Protein AF-0000000087537503 (afdb_homodimer)

Solvent-accessible surface area (backbone atoms only — not comparable to full-atom values): 36512 Å² total; per-residue (Å²): 120,48,78,21,38,28,80,76,17,39,33,78,48,56,66,60,20,56,51,32,26,54,52,29,45,64,48,32,38,49,38,73,74,33,89,33,70,37,13,46,49,28,36,47,46,53,51,52,32,28,41,51,48,18,61,64,32,45,47,95,43,38,51,32,42,26,62,32,51,21,30,27,55,23,36,33,31,56,49,68,21,62,60,49,66,68,32,24,36,39,36,44,34,64,36,42,26,26,55,49,24,41,48,47,55,40,35,77,58,47,24,44,79,45,71,35,58,55,52,95,39,67,45,69,48,62,69,58,49,61,70,66,62,51,94,51,44,48,35,40,40,43,52,39,27,32,87,64,34,10,36,51,43,71,51,47,62,52,15,51,54,30,52,75,70,73,26,46,23,36,37,41,25,48,64,28,42,56,38,51,94,47,40,32,63,85,24,42,44,40,29,43,22,26,32,20,24,27,45,34,40,15,42,45,33,22,24,17,30,39,45,37,89,93,66,77,60,49,49,82,50,39,25,30,64,71,55,68,46,75,50,68,58,60,59,78,52,66,28,54,27,58,34,46,34,78,68,28,56,32,32,45,34,8,35,36,33,20,52,51,48,42,64,71,68,30,33,66,53,43,36,50,47,12,36,52,51,35,50,51,37,48,69,59,41,66,78,41,73,56,43,46,74,50,38,54,80,86,49,86,73,43,44,31,35,50,18,33,43,44,67,87,54,44,13,57,59,50,39,47,46,35,31,76,76,67,36,31,35,43,37,43,38,57,82,29,22,40,52,38,29,54,74,70,69,25,67,87,45,27,31,30,31,39,15,50,46,67,82,61,49,71,68,55,40,50,52,50,34,51,51,50,53,53,59,50,63,58,128,121,46,78,20,38,28,80,75,17,40,35,77,48,56,66,62,20,55,51,31,27,54,51,30,47,64,48,32,39,48,38,74,74,35,88,35,69,38,12,46,48,29,36,46,45,53,51,51,32,28,39,51,50,18,60,63,32,45,46,95,43,37,50,34,42,26,62,32,50,22,30,27,55,24,37,33,30,56,50,68,21,64,59,48,66,68,30,24,38,38,36,45,34,62,36,41,26,27,54,48,24,42,49,48,55,40,35,77,57,46,23,45,76,46,71,34,58,53,52,96,38,66,46,70,46,63,69,58,49,62,69,65,62,52,94,51,43,47,35,40,40,45,52,37,26,32,86,63,33,10,35,51,44,70,51,45,62,52,16,49,54,30,50,74,71,72,27,45,25,34,37,40,26,48,64,28,42,57,37,51,94,48,39,34,64,86,24,41,43,39,29,43,21,25,32,19,23,25,46,34,41,14,41,45,35,23,25,19,29,39,44,37,89,92,67,79,59,49,50,80,49,39,23,29,64,72,55,67,46,75,48,68,60,59,60,81,51,65,29,55,25,58,34,46,34,77,69,29,56,32,31,44,34,9,34,36,34,19,51,51,49,41,64,72,66,30,34,66,53,44,35,49,47,11,36,52,52,36,49,52,37,48,68,59,41,65,79,41,72,55,42,46,75,50,40,54,80,87,50,86,73,42,44,32,35,49,17,33,42,43,67,85,51,44,12,57,59,51,39,48,47,34,31,75,75,67,35,31,35,41,37,43,38,57,81,28,22,39,52,38,29,53,76,70,68,25,68,88,44,26,31,29,32,39,14,48,45,67,82,60,50,70,67,57,39,51,52,51,34,50,51,50,53,52,60,52,64,55,129

Nearest PDB structures (foldseek):
  6ndn-assembly1_A  TM=9.323E-01  e=4.470E-39  Escherichia coli UMEA 3718-1
  6mrh-assembly1_A-2  TM=9.251E-01  e=9.528E-39  Escherichia coli K-12
  8kg1-assembly1_B  TM=9.380E-01  e=5.290E-37  Mycolicibacterium smegmatis MC2 155
  7tlr-assembly1_B  TM=9.014E-01  e=5.573E-35  Lancefieldella parvula
  3f0h-assembly1_A-2  TM=8.157E-01  e=2.488E-19  unclassified

Radius of gyration: 26.31 Å; Cα contacts (8 Å, |Δi|>4): 1796; chains: 2; bounding box: 56×73×72 Å

Organism: NCBI:txid88431

Structure (mmCIF, N/CA/C/O backbone):
data_AF-0000000087537503-model_v1
#
loop_
_entity.id
_entity.type
_entity.pdbx_description
1 polymer 'cysteine desulfurase'
#
loop_
_atom_site.group_PDB
_atom_site.id
_atom_site.type_symbol
_atom_site.label_atom_id
_atom_site.label_alt_id
_atom_site.label_comp_id
_atom_site.label_asym_id
_atom_site.label_entity_id
_atom_site.label_s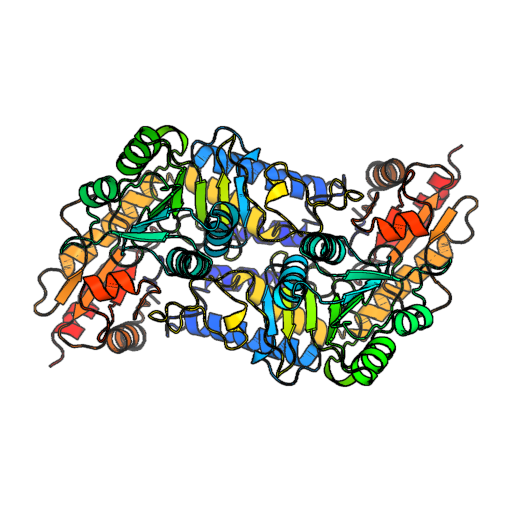eq_id
_atom_site.pdbx_PDB_ins_code
_atom_site.Cartn_x
_atom_site.Cartn_y
_atom_site.Cartn_z
_atom_site.occupancy
_atom_site.B_iso_or_equiv
_atom_site.auth_seq_id
_atom_site.auth_comp_id
_atom_site.auth_asym_id
_atom_site.auth_atom_id
_atom_site.pdbx_PDB_model_num
ATOM 1 N N . MET A 1 1 ? -23.656 -17.859 -6.34 1 90.06 1 MET A N 1
ATOM 2 C CA . MET A 1 1 ? -22.5 -17.906 -7.223 1 90.06 1 MET A CA 1
ATOM 3 C C . MET A 1 1 ? -21.406 -18.812 -6.648 1 90.06 1 MET A C 1
ATOM 5 O O . MET A 1 1 ? -21.141 -18.781 -5.445 1 90.06 1 MET A O 1
ATOM 9 N N . ILE A 1 2 ? -21 -19.781 -7.441 1 95.25 2 ILE A N 1
ATOM 10 C CA . ILE A 1 2 ? -19.875 -20.641 -7.086 1 95.25 2 ILE A CA 1
ATOM 11 C C . ILE A 1 2 ? -18.562 -19.938 -7.414 1 95.25 2 ILE A C 1
ATOM 13 O O . ILE A 1 2 ? -18.281 -19.625 -8.578 1 95.25 2 ILE A O 1
ATOM 17 N N . TYR A 1 3 ? -17.75 -19.641 -6.371 1 94.56 3 TYR A N 1
ATOM 18 C CA . TYR A 1 3 ? -16.531 -18.859 -6.551 1 94.56 3 TYR A CA 1
ATOM 19 C C . TYR A 1 3 ? -15.312 -19.781 -6.637 1 94.56 3 TYR A C 1
ATOM 21 O O . TYR A 1 3 ? -14.93 -20.406 -5.648 1 94.56 3 TYR A O 1
ATOM 29 N N . MET A 1 4 ? -14.672 -19.828 -7.812 1 96.88 4 MET A N 1
ATOM 30 C CA . MET A 1 4 ? -13.5 -20.656 -8.047 1 96.88 4 MET A CA 1
ATOM 31 C C . MET A 1 4 ? -12.359 -19.844 -8.641 1 96.88 4 MET A C 1
ATOM 33 O O . MET A 1 4 ? -11.75 -20.25 -9.633 1 96.88 4 MET A O 1
ATOM 37 N N . ASP A 1 5 ? -12.148 -18.688 -8.094 1 95.44 5 ASP A N 1
ATOM 38 C CA . ASP A 1 5 ? -11.055 -17.781 -8.445 1 95.44 5 ASP A CA 1
ATOM 39 C C . ASP A 1 5 ? -10.242 -17.391 -7.215 1 95.44 5 ASP A C 1
ATOM 41 O O . ASP A 1 5 ? -9.852 -16.234 -7.066 1 95.44 5 ASP A O 1
ATOM 45 N N . ASN A 1 6 ? -9.977 -18.312 -6.34 1 94.75 6 ASN A N 1
ATOM 46 C CA . ASN A 1 6 ? -9.352 -18.062 -5.047 1 94.75 6 ASN A CA 1
ATOM 47 C C . ASN A 1 6 ? -7.852 -17.828 -5.184 1 94.75 6 ASN A C 1
ATOM 49 O O . ASN A 1 6 ? -7.219 -17.281 -4.27 1 94.75 6 ASN A O 1
ATOM 53 N N . ALA A 1 7 ? -7.25 -18.219 -6.336 1 94.19 7 ALA A N 1
ATOM 54 C CA . ALA A 1 7 ? -5.832 -17.969 -6.574 1 94.19 7 ALA A CA 1
ATOM 55 C C . ALA A 1 7 ? -5.578 -16.484 -6.844 1 94.19 7 ALA A C 1
ATOM 57 O O . ALA A 1 7 ? -4.438 -16.016 -6.754 1 94.19 7 ALA A O 1
ATOM 58 N N . ALA A 1 8 ? -6.562 -15.766 -7.301 1 91.62 8 ALA A N 1
ATOM 59 C CA . ALA A 1 8 ? -6.461 -14.32 -7.438 1 91.62 8 ALA A CA 1
ATOM 60 C C . ALA A 1 8 ? -6.68 -13.625 -6.094 1 91.62 8 ALA A C 1
ATOM 62 O O . ALA A 1 8 ? -5.887 -12.766 -5.695 1 91.62 8 ALA A O 1
ATOM 63 N N . THR A 1 9 ? -7.703 -13.922 -5.465 1 91.44 9 THR A N 1
ATOM 64 C CA . THR A 1 9 ? -8.039 -13.477 -4.117 1 91.44 9 THR A CA 1
ATOM 65 C C . THR A 1 9 ? -9.102 -14.383 -3.502 1 91.44 9 THR A C 1
ATOM 67 O O . THR A 1 9 ? -10.047 -14.797 -4.184 1 91.44 9 THR A O 1
ATOM 70 N N . THR A 1 10 ? -8.922 -14.695 -2.256 1 92.38 10 THR A N 1
ATOM 71 C CA . THR A 1 10 ? -9.977 -15.422 -1.569 1 92.38 10 THR A CA 1
ATOM 72 C C . THR A 1 10 ? -11.18 -14.523 -1.304 1 92.38 10 THR A C 1
ATOM 74 O O . THR A 1 10 ? -11.023 -13.414 -0.781 1 92.38 10 THR A O 1
ATOM 77 N N . MET A 1 11 ? -12.305 -14.961 -1.594 1 88.38 11 MET A N 1
ATOM 78 C CA . MET A 1 11 ? -13.508 -14.156 -1.421 1 88.38 11 MET A CA 1
ATOM 79 C C . MET A 1 11 ? -14.031 -14.258 0.007 1 88.38 11 MET A C 1
ATOM 81 O O . MET A 1 11 ? -14.352 -13.25 0.632 1 88.38 11 MET A O 1
ATOM 85 N N . HIS A 1 12 ? -14.172 -15.5 0.51 1 90 12 HIS A N 1
ATOM 86 C CA . HIS A 1 12 ? -14.68 -15.727 1.857 1 90 12 HIS A CA 1
ATOM 87 C C . HIS A 1 12 ? -13.586 -15.547 2.902 1 90 12 HIS A C 1
ATOM 89 O O . HIS A 1 12 ? -12.562 -16.234 2.867 1 90 12 HIS A O 1
ATOM 95 N N . LYS A 1 13 ? -13.812 -14.609 3.807 1 94.75 13 LYS A N 1
ATOM 96 C CA . LYS A 1 13 ? -12.922 -14.406 4.949 1 94.75 13 LYS A CA 1
ATOM 97 C C . LYS A 1 13 ? -13.531 -14.984 6.223 1 94.75 13 LYS A C 1
ATOM 99 O O . LYS A 1 13 ? -14.742 -14.883 6.441 1 94.75 13 LYS A O 1
ATOM 104 N N 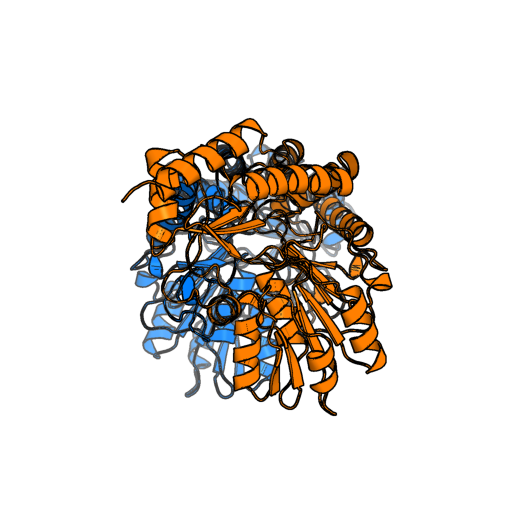. PRO A 1 14 ? -12.656 -15.594 7.039 1 96.81 14 PRO A N 1
ATOM 105 C CA . PRO A 1 14 ? -13.188 -15.992 8.344 1 96.81 14 PRO A CA 1
ATOM 106 C C . PRO A 1 14 ? -13.859 -14.844 9.086 1 96.81 14 PRO A C 1
ATOM 108 O O . PRO A 1 14 ? -13.391 -13.703 9.023 1 96.81 14 PRO A O 1
ATOM 111 N N . GLN A 1 15 ? -14.953 -15.164 9.828 1 97.06 15 GLN A N 1
ATOM 112 C CA . GLN A 1 15 ? -15.688 -14.141 10.562 1 97.06 15 GLN A CA 1
ATOM 113 C C . GLN A 1 15 ? -14.766 -13.391 11.516 1 97.06 15 GLN A C 1
ATOM 115 O O . GLN A 1 15 ? -14.938 -12.188 11.727 1 97.06 15 GLN A O 1
ATOM 120 N N . GLU A 1 16 ? -13.836 -14.102 12.141 1 97.69 16 GLU A N 1
ATOM 121 C CA . GLU A 1 16 ? -12.898 -13.484 13.07 1 97.69 16 GLU A CA 1
ATOM 122 C C . GLU A 1 16 ? -12.094 -12.375 12.391 1 97.69 16 GLU A C 1
ATOM 124 O O . GLU A 1 16 ? -11.727 -11.383 13.031 1 97.69 16 GLU A O 1
ATOM 129 N N . VAL A 1 17 ? -11.797 -12.57 11.102 1 98 17 VAL A N 1
ATOM 130 C CA . VAL A 1 17 ? -11.062 -11.57 10.336 1 98 17 VAL A CA 1
ATOM 131 C C . VAL A 1 17 ? -11.914 -10.305 10.18 1 98 17 VAL A C 1
ATOM 133 O O . VAL A 1 17 ? -11.438 -9.195 10.422 1 98 17 VAL A O 1
ATOM 136 N N . ILE A 1 18 ? -13.164 -10.5 9.797 1 97.56 18 ILE A N 1
ATOM 137 C CA . ILE A 1 18 ? -14.102 -9.391 9.625 1 97.56 18 ILE A CA 1
ATOM 138 C C . ILE A 1 18 ? -14.266 -8.648 10.953 1 97.56 18 ILE A C 1
ATOM 140 O O . ILE A 1 18 ? -14.172 -7.418 10.992 1 97.56 18 ILE A O 1
ATOM 144 N N . ASP A 1 19 ? -14.445 -9.375 12.039 1 97.69 19 ASP A N 1
ATOM 145 C CA . ASP A 1 19 ? -14.633 -8.789 13.367 1 97.69 19 ASP A CA 1
ATOM 146 C C . ASP A 1 19 ? -13.406 -7.98 13.781 1 97.69 19 ASP A C 1
ATOM 148 O O . ASP A 1 19 ? -13.539 -6.906 14.375 1 97.69 19 ASP A O 1
ATOM 152 N N . ALA A 1 20 ? -12.242 -8.492 13.516 1 97.31 20 ALA A N 1
ATOM 153 C CA . ALA A 1 20 ? -11.008 -7.82 13.891 1 97.31 20 ALA A CA 1
ATOM 154 C C . ALA A 1 20 ? -10.859 -6.492 13.156 1 97.31 20 ALA A C 1
ATOM 156 O O . ALA A 1 20 ? -10.43 -5.496 13.734 1 97.31 20 ALA A O 1
ATOM 157 N N . VAL A 1 21 ? -11.188 -6.488 11.867 1 97.25 21 VAL A N 1
ATOM 158 C CA . VAL A 1 21 ? -11.094 -5.266 11.078 1 97.25 21 VAL A CA 1
ATOM 159 C C . VAL A 1 21 ? -12.102 -4.238 11.594 1 97.25 21 VAL A C 1
ATOM 161 O O . VAL A 1 21 ? -11.766 -3.062 11.766 1 97.25 21 VAL A O 1
ATOM 164 N N . VAL A 1 22 ? -13.336 -4.691 11.852 1 96.12 22 VAL A N 1
ATOM 165 C CA . VAL A 1 22 ? -14.383 -3.816 12.359 1 96.12 22 VAL A CA 1
ATOM 166 C C . VAL A 1 22 ? -13.953 -3.217 13.695 1 96.12 22 VAL A C 1
ATOM 168 O O . VAL A 1 22 ? -14.078 -2.01 13.914 1 96.12 22 VAL A O 1
ATOM 171 N N . ASN A 1 23 ? -13.445 -4.059 14.578 1 94.69 23 ASN A N 1
ATOM 172 C CA . ASN A 1 23 ? -12.992 -3.59 15.883 1 94.69 23 ASN A CA 1
ATOM 173 C C . ASN A 1 23 ? -11.859 -2.572 15.75 1 94.69 23 ASN A C 1
ATOM 175 O O . ASN A 1 23 ? -11.828 -1.581 16.484 1 94.69 23 ASN A O 1
ATOM 179 N N . ALA A 1 24 ? -10.945 -2.85 14.867 1 94.25 24 ALA A N 1
ATOM 180 C CA . ALA A 1 24 ? -9.82 -1.946 14.648 1 94.25 24 ALA A CA 1
ATOM 181 C C . ALA A 1 24 ? -10.297 -0.59 14.141 1 94.25 24 ALA A C 1
ATOM 183 O O . ALA A 1 24 ? -9.781 0.452 14.555 1 94.25 24 ALA A O 1
ATOM 184 N N . MET A 1 25 ? -11.25 -0.548 13.234 1 94 25 MET A N 1
ATOM 185 C CA . MET A 1 25 ? -11.742 0.692 12.641 1 94 25 MET A CA 1
ATOM 186 C C . MET A 1 25 ? -12.516 1.516 13.664 1 94 25 MET A C 1
ATOM 188 O O . MET A 1 25 ? -12.727 2.715 13.469 1 94 25 MET A O 1
ATOM 192 N N . ASN A 1 26 ? -12.859 0.866 14.734 1 89.31 26 ASN A N 1
ATOM 193 C CA . ASN A 1 26 ? -13.609 1.564 15.773 1 89.31 26 ASN A CA 1
ATOM 194 C C . ASN A 1 26 ? -12.695 2 16.922 1 89.31 26 ASN A C 1
ATOM 196 O O . ASN A 1 26 ? -13.117 2.75 17.797 1 89.31 26 ASN A O 1
ATOM 200 N N . SER A 1 27 ? -11.438 1.56 16.875 1 83.31 27 SER A N 1
ATOM 201 C CA . SER A 1 27 ? -10.656 1.791 18.078 1 83.31 27 SER A CA 1
ATOM 202 C C . SER A 1 27 ? -9.242 2.244 17.75 1 83.31 27 SER A C 1
ATOM 204 O O . SER A 1 27 ? -8.562 2.852 18.578 1 83.31 27 SER A O 1
ATOM 206 N N . MET A 1 28 ? -8.734 1.816 16.703 1 75.31 28 MET A N 1
ATOM 207 C CA . MET A 1 28 ? -7.309 1.968 16.438 1 75.31 28 MET A CA 1
ATOM 208 C C . MET A 1 28 ? -7.004 3.355 15.883 1 75.31 28 MET A C 1
ATOM 210 O O . MET A 1 28 ? -7.652 3.809 14.938 1 75.31 28 MET A O 1
ATOM 214 N N . GLY A 1 29 ? -6.172 4.051 16.594 1 66.31 29 GLY A N 1
ATOM 215 C CA . GLY A 1 29 ? -5.512 5.227 16.062 1 66.31 29 GLY A CA 1
ATOM 216 C C . GLY A 1 29 ? -4.188 4.914 15.383 1 66.31 29 GLY A C 1
ATOM 217 O O . GLY A 1 29 ? -4.02 3.834 14.812 1 66.31 29 GLY A O 1
ATOM 218 N N . ASN A 1 30 ? -3.264 5.848 15.219 1 56.53 30 ASN A N 1
ATOM 219 C CA . ASN A 1 30 ? -1.983 5.617 14.555 1 56.53 30 ASN A CA 1
ATOM 220 C C . ASN A 1 30 ? -1.078 4.715 15.391 1 56.53 30 ASN A C 1
ATOM 222 O O . ASN A 1 30 ? -0.918 4.926 16.594 1 56.53 30 ASN A O 1
ATOM 226 N N . ALA A 1 31 ? -0.85 3.395 14.875 1 52.34 31 ALA A N 1
ATOM 227 C CA . ALA A 1 31 ? -0.041 2.373 15.531 1 52.34 31 ALA A CA 1
ATOM 228 C C . ALA A 1 31 ? 1.246 2.971 16.094 1 52.34 31 ALA A C 1
ATOM 230 O O . ALA A 1 31 ? 1.908 2.357 16.938 1 52.34 31 ALA A O 1
ATOM 231 N N . GLY A 1 32 ? 2.074 3.754 15.398 1 43.12 32 GLY A N 1
ATOM 232 C CA . GLY A 1 32 ? 3.385 4.156 15.875 1 43.12 32 GLY A CA 1
ATOM 233 C C . GLY A 1 32 ? 3.328 4.938 17.172 1 43.12 32 GLY A C 1
ATOM 234 O O . GLY A 1 32 ? 3.91 4.527 18.188 1 43.12 32 GLY A O 1
ATOM 235 N N . ARG A 1 33 ? 3.328 6.25 17.188 1 43.88 33 ARG A N 1
ATOM 236 C CA . ARG A 1 33 ? 4.043 7.266 17.953 1 43.88 33 ARG A CA 1
ATOM 237 C C . ARG A 1 33 ? 3.457 7.402 19.344 1 43.88 33 ARG A C 1
ATOM 239 O O . ARG A 1 33 ? 4.07 8.016 20.234 1 43.88 33 ARG A O 1
ATOM 246 N N . GLY A 1 34 ? 1.971 7.262 19.672 1 46.66 34 GLY A N 1
ATOM 247 C CA . GLY A 1 34 ? 1.582 7.785 20.969 1 46.66 34 GLY A CA 1
ATOM 248 C C . GLY A 1 34 ? 1.224 6.699 21.969 1 46.66 34 GLY A C 1
ATOM 249 O O . GLY A 1 34 ? 1.01 5.547 21.594 1 46.66 34 GLY A O 1
ATOM 250 N N . ALA A 1 35 ? 1.66 6.809 23.188 1 44.91 35 ALA A N 1
ATOM 251 C CA . ALA A 1 35 ? 1.461 6.012 24.391 1 44.91 35 ALA A CA 1
ATOM 252 C C . ALA A 1 35 ? -0.024 5.777 24.656 1 44.91 35 ALA A C 1
ATOM 254 O O . ALA A 1 35 ? -0.394 5.168 25.672 1 44.91 35 ALA A O 1
ATOM 255 N N . SER A 1 36 ? -0.868 6.148 23.766 1 51.69 36 SER A N 1
ATOM 256 C CA . SER A 1 36 ? -2.27 5.965 24.125 1 51.69 36 SER A CA 1
ATOM 257 C C . SER A 1 36 ? -2.678 4.496 24.016 1 51.69 36 SER A C 1
ATOM 259 O O . SER A 1 36 ? -1.985 3.699 23.391 1 51.69 36 SER A O 1
ATOM 261 N N . GLU A 1 37 ? -3.705 4.066 24.875 1 55.72 37 GLU A N 1
ATOM 262 C CA . GLU A 1 37 ? -4.23 2.707 24.891 1 55.72 37 GLU A CA 1
ATOM 263 C C . GLU A 1 37 ? -4.535 2.211 23.484 1 55.72 37 GLU A C 1
ATOM 265 O O . GLU A 1 37 ? -4.215 1.073 23.141 1 55.72 37 GLU A O 1
ATOM 270 N N . ALA A 1 38 ? -5.098 3.174 22.828 1 59.44 38 ALA A N 1
ATOM 271 C CA . ALA A 1 38 ? -5.43 2.822 21.453 1 59.44 38 ALA A CA 1
ATOM 272 C C . ALA A 1 38 ? -4.168 2.615 20.609 1 59.44 38 ALA A C 1
ATOM 274 O O . ALA A 1 38 ? -4.078 1.661 19.844 1 59.44 38 ALA A O 1
ATOM 275 N N . ALA A 1 39 ? -3.316 3.543 20.828 1 59.94 39 ALA A N 1
ATOM 276 C CA . ALA A 1 39 ? -2.035 3.396 20.141 1 59.94 39 ALA A CA 1
ATOM 277 C C . ALA A 1 39 ? -1.286 2.162 20.641 1 59.94 39 ALA A C 1
ATOM 279 O O . ALA A 1 39 ? -0.675 1.441 19.844 1 59.94 39 ALA A O 1
ATOM 280 N N . LEU A 1 40 ? -1.479 1.938 21.938 1 61.56 40 LEU A N 1
ATOM 281 C CA . LEU A 1 40 ? -0.841 0.766 22.516 1 61.56 40 LEU A CA 1
ATOM 282 C C . LEU A 1 40 ? -1.449 -0.52 21.969 1 61.56 40 LEU A C 1
ATOM 284 O O . LEU A 1 40 ? -0.729 -1.479 21.688 1 61.56 40 LEU A O 1
ATOM 288 N N . SER A 1 41 ? -2.707 -0.378 21.672 1 78.5 41 SER A N 1
ATOM 289 C CA . SER A 1 41 ? -3.387 -1.545 21.109 1 78.5 41 SER A CA 1
ATOM 290 C C . SER A 1 41 ? -2.998 -1.769 19.656 1 78.5 41 SER A C 1
ATOM 292 O O . SER A 1 41 ? -2.783 -2.906 19.234 1 78.5 41 SER A O 1
ATOM 294 N N . ALA A 1 42 ? -2.77 -0.651 18.984 1 81.75 42 ALA A N 1
ATOM 295 C CA . ALA A 1 42 ? -2.367 -0.765 17.594 1 81.75 42 ALA A CA 1
ATOM 296 C C . ALA A 1 42 ? -0.95 -1.319 17.469 1 81.75 42 ALA A C 1
ATOM 298 O O . ALA A 1 42 ? -0.701 -2.242 16.688 1 81.75 42 ALA A O 1
ATOM 299 N N . SER A 1 43 ? -0.087 -0.75 18.266 1 85.62 43 SER A N 1
ATOM 300 C CA . SER A 1 43 ? 1.301 -1.2 18.266 1 85.62 43 SER A CA 1
ATOM 301 C C . SER A 1 43 ? 1.409 -2.666 18.672 1 85.62 43 SER A C 1
ATOM 303 O O . SER A 1 43 ? 2.236 -3.406 18.141 1 85.62 43 SER A O 1
ATOM 305 N N . ARG A 1 44 ? 0.576 -3.01 19.625 1 89.81 44 ARG A N 1
ATOM 306 C CA . ARG A 1 44 ? 0.579 -4.395 20.078 1 89.81 44 ARG A CA 1
ATOM 307 C C . ARG A 1 44 ? 0.105 -5.34 18.984 1 89.81 44 ARG A C 1
ATOM 309 O O . ARG A 1 44 ? 0.7 -6.398 18.766 1 89.81 44 ARG A O 1
ATOM 316 N N . VAL A 1 45 ? -0.948 -4.945 18.297 1 94.06 45 VAL A N 1
ATOM 317 C CA . VAL A 1 45 ? -1.484 -5.777 17.219 1 94.06 45 VAL A CA 1
ATOM 318 C C . VAL A 1 45 ? -0.449 -5.914 16.109 1 94.06 45 VAL A C 1
ATOM 320 O O . VAL A 1 45 ? -0.263 -7 15.555 1 94.06 45 VAL A O 1
ATOM 323 N N . ILE A 1 46 ? 0.236 -4.852 15.805 1 95.75 46 ILE A N 1
ATOM 324 C CA . ILE A 1 46 ? 1.248 -4.84 14.75 1 95.75 46 ILE A CA 1
ATOM 325 C C . ILE A 1 46 ? 2.396 -5.77 15.133 1 95.75 46 ILE A C 1
ATOM 327 O O . ILE A 1 46 ? 2.797 -6.625 14.336 1 95.75 46 ILE A O 1
ATOM 331 N N . TYR A 1 47 ? 2.861 -5.641 16.312 1 95.31 47 TYR A N 1
ATOM 332 C CA . TYR A 1 47 ? 3.961 -6.477 16.781 1 95.31 47 TYR A CA 1
ATOM 333 C C . TYR A 1 47 ? 3.541 -7.941 16.859 1 95.31 47 TYR A C 1
ATOM 335 O O . TYR A 1 47 ? 4.27 -8.828 16.406 1 95.31 47 TYR A O 1
ATOM 343 N N . ASP A 1 48 ? 2.4 -8.188 17.453 1 97.06 48 ASP A N 1
ATOM 344 C CA . ASP A 1 48 ? 1.902 -9.547 17.594 1 97.06 48 ASP A CA 1
ATOM 345 C C . ASP A 1 48 ? 1.728 -10.211 16.219 1 97.06 48 ASP A C 1
ATOM 347 O O . ASP A 1 48 ? 1.94 -11.414 16.078 1 97.06 48 ASP A O 1
ATOM 351 N N . THR A 1 49 ? 1.274 -9.422 15.32 1 98.5 49 THR A N 1
ATOM 352 C CA . THR A 1 49 ? 1.097 -9.961 13.977 1 98.5 49 THR A CA 1
ATOM 353 C C . THR A 1 49 ? 2.438 -10.367 13.375 1 98.5 49 THR A C 1
ATOM 355 O O . THR A 1 49 ? 2.547 -11.43 12.75 1 98.5 49 THR A O 1
ATOM 358 N N . ARG A 1 50 ? 3.5 -9.516 13.57 1 98.44 50 ARG A N 1
ATOM 359 C CA . ARG A 1 50 ? 4.84 -9.867 13.117 1 98.44 50 ARG A CA 1
ATOM 360 C C . ARG A 1 50 ? 5.32 -11.156 13.766 1 98.44 50 ARG A C 1
ATOM 362 O O . ARG A 1 50 ? 5.973 -11.984 13.125 1 98.44 50 ARG A O 1
ATOM 369 N N . ASP A 1 51 ? 5.004 -11.273 14.977 1 98.31 51 ASP A N 1
ATOM 370 C CA . ASP A 1 51 ? 5.41 -12.461 15.727 1 98.31 51 ASP A CA 1
ATOM 371 C C . ASP A 1 51 ? 4.734 -13.719 15.18 1 98.31 51 ASP A C 1
ATOM 373 O O . ASP A 1 51 ? 5.379 -14.758 15.023 1 98.31 51 ASP A O 1
ATOM 377 N N . ARG A 1 52 ? 3.488 -13.625 14.914 1 98.5 52 ARG A N 1
ATOM 378 C CA . ARG A 1 52 ? 2.754 -14.758 14.352 1 98.5 52 ARG A CA 1
ATOM 379 C C . ARG A 1 52 ? 3.295 -15.133 12.977 1 98.5 52 ARG A C 1
ATOM 381 O O . ARG A 1 52 ? 3.381 -16.312 12.641 1 98.5 52 ARG A O 1
ATOM 388 N N . LEU A 1 53 ? 3.623 -14.164 12.188 1 98.88 53 LEU A N 1
ATOM 389 C CA . LEU A 1 53 ? 4.191 -14.414 10.867 1 98.88 53 LEU A CA 1
ATOM 390 C C . LEU A 1 53 ? 5.566 -15.07 10.984 1 98.88 53 LEU A C 1
ATOM 392 O O . LEU A 1 53 ? 5.898 -15.969 10.211 1 98.88 53 LEU A O 1
ATOM 396 N N . ALA A 1 54 ? 6.375 -14.523 11.898 1 98.62 54 ALA A N 1
ATOM 397 C CA . ALA A 1 54 ? 7.688 -15.117 12.133 1 98.62 54 ALA A CA 1
ATOM 398 C C . ALA A 1 54 ? 7.566 -16.594 12.508 1 98.62 54 ALA A C 1
ATOM 400 O O . ALA A 1 54 ? 8.344 -17.422 12.039 1 98.62 54 ALA A O 1
ATOM 401 N N . GLU A 1 55 ? 6.613 -16.828 13.344 1 98.25 55 GLU A N 1
ATOM 402 C CA . GLU A 1 55 ? 6.359 -18.219 13.727 1 98.25 55 GLU A CA 1
ATOM 403 C C . GLU A 1 55 ? 5.906 -19.031 12.523 1 98.25 55 GLU A C 1
ATOM 405 O O . GLU A 1 55 ? 6.406 -20.141 12.297 1 98.25 55 GLU A O 1
ATOM 410 N N . LEU A 1 56 ? 5 -18.578 11.773 1 98.5 56 LEU A N 1
ATOM 411 C CA . LEU A 1 56 ? 4.445 -19.266 10.617 1 98.5 56 LEU A CA 1
ATOM 412 C C . LEU A 1 56 ? 5.547 -19.641 9.625 1 98.5 56 LEU A C 1
ATOM 414 O O . LEU A 1 56 ? 5.516 -20.734 9.039 1 98.5 56 LEU A O 1
ATOM 418 N N . PHE A 1 57 ? 6.562 -18.703 9.438 1 98.69 57 PHE A N 1
ATOM 419 C CA . PHE A 1 57 ? 7.555 -18.875 8.383 1 98.69 57 PHE A CA 1
ATOM 420 C C . PHE A 1 57 ? 8.867 -19.391 8.961 1 98.69 57 PHE A C 1
ATOM 422 O O . PHE A 1 57 ? 9.852 -19.562 8.227 1 98.69 57 PHE A O 1
ATOM 429 N N . GLY A 1 58 ? 8.953 -19.594 10.25 1 98.44 58 GLY A N 1
ATOM 430 C CA . GLY A 1 58 ? 10.172 -20.062 10.883 1 98.44 58 GLY A CA 1
ATOM 431 C C . GLY A 1 58 ? 11.281 -19.031 10.867 1 98.44 58 GLY A C 1
ATOM 432 O O . GLY A 1 58 ? 12.453 -19.359 10.68 1 98.44 58 GLY A O 1
ATOM 433 N N . ALA A 1 59 ? 10.922 -17.75 10.961 1 98.12 59 ALA A N 1
ATOM 434 C CA . ALA A 1 59 ? 11.906 -16.688 10.992 1 98.12 59 ALA A CA 1
ATOM 435 C C . ALA A 1 59 ? 12.594 -16.609 12.352 1 98.12 59 ALA A C 1
ATOM 437 O O . ALA A 1 59 ? 12.031 -17.031 13.367 1 98.12 59 ALA A O 1
ATOM 438 N N . GLU A 1 60 ? 13.75 -16.078 12.445 1 95.94 60 GLU A N 1
ATOM 439 C CA . GLU A 1 60 ? 14.531 -15.992 13.672 1 95.94 60 GLU A CA 1
ATOM 440 C C . GLU A 1 60 ? 13.953 -14.953 14.625 1 95.94 60 GLU A C 1
ATOM 442 O O . GLU A 1 60 ? 14.102 -15.07 15.844 1 95.94 60 GLU A O 1
ATOM 447 N N . ASP A 1 61 ? 13.336 -13.945 13.969 1 94.62 61 ASP A N 1
ATOM 448 C CA . ASP A 1 61 ? 12.898 -12.789 14.75 1 94.62 61 ASP A CA 1
ATOM 449 C C . ASP A 1 61 ? 11.742 -12.078 14.055 1 94.62 61 ASP A C 1
ATOM 451 O O . ASP A 1 61 ? 11.695 -12 12.828 1 94.62 61 ASP A O 1
ATOM 455 N N . ALA A 1 62 ? 10.805 -11.531 14.953 1 97.25 62 ALA A N 1
ATOM 456 C CA . ALA A 1 62 ? 9.695 -10.766 14.406 1 97.25 62 ALA A CA 1
ATOM 457 C C . ALA A 1 62 ? 10.188 -9.531 13.656 1 97.25 62 ALA A C 1
ATOM 459 O O . ALA A 1 62 ? 9.547 -9.07 12.711 1 97.25 62 ALA A O 1
ATOM 460 N N . ARG A 1 63 ? 11.336 -8.953 14.039 1 96.94 63 ARG A N 1
ATOM 461 C CA . ARG A 1 63 ? 11.898 -7.746 13.445 1 96.94 63 ARG A CA 1
ATOM 462 C C . ARG A 1 63 ? 12.289 -7.98 11.992 1 96.94 63 ARG A C 1
ATOM 464 O O . ARG A 1 63 ? 12.539 -7.031 11.25 1 96.94 63 ARG A O 1
ATOM 471 N N .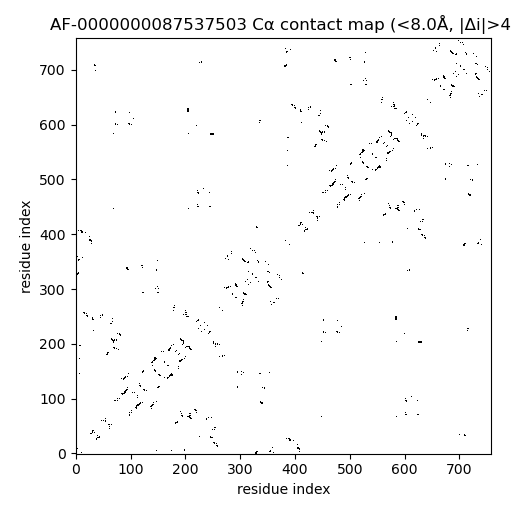 ARG A 1 64 ? 12.297 -9.258 11.492 1 98.19 64 ARG A N 1
ATOM 472 C CA . ARG A 1 64 ? 12.719 -9.578 10.133 1 98.19 64 ARG A CA 1
ATOM 473 C C . ARG A 1 64 ? 11.539 -9.531 9.172 1 98.19 64 ARG A C 1
ATOM 475 O O . ARG A 1 64 ? 11.703 -9.758 7.969 1 98.19 64 ARG A O 1
ATOM 482 N N . ILE A 1 65 ? 10.383 -9.25 9.742 1 98.62 65 ILE A N 1
ATOM 483 C CA . ILE A 1 65 ? 9.172 -9.18 8.93 1 98.62 65 ILE A CA 1
ATOM 484 C C . ILE A 1 65 ? 8.742 -7.723 8.789 1 98.62 65 ILE A C 1
ATOM 486 O O . ILE A 1 65 ? 8.422 -7.059 9.781 1 98.62 65 ILE A O 1
ATOM 490 N N . ALA A 1 66 ? 8.727 -7.219 7.586 1 98.62 66 ALA A N 1
ATOM 491 C CA . ALA A 1 66 ? 8.172 -5.902 7.293 1 98.62 66 ALA A CA 1
ATOM 492 C C . ALA A 1 66 ? 6.848 -6.027 6.535 1 98.62 66 ALA A C 1
ATOM 494 O O . ALA A 1 66 ? 6.676 -6.934 5.719 1 98.62 66 ALA A O 1
ATOM 495 N N . PHE A 1 67 ? 5.922 -5.125 6.801 1 98.62 67 PHE A N 1
ATOM 496 C CA . PHE A 1 67 ? 4.621 -5.141 6.141 1 98.62 67 PHE A CA 1
ATOM 497 C C . PHE A 1 67 ? 4.664 -4.34 4.844 1 98.62 67 PHE A C 1
ATOM 499 O O . PHE A 1 67 ? 5.359 -3.324 4.762 1 98.62 67 PHE A O 1
ATOM 506 N N . THR A 1 68 ? 4 -4.836 3.861 1 98.56 68 THR A N 1
ATOM 507 C CA . THR A 1 68 ? 3.777 -4.16 2.586 1 98.56 68 THR A CA 1
ATOM 508 C C . THR A 1 68 ? 2.309 -4.25 2.178 1 98.56 68 THR A C 1
ATOM 510 O O . THR A 1 68 ? 1.509 -4.902 2.852 1 98.56 68 THR A O 1
ATOM 513 N N . SER A 1 69 ? 1.937 -3.568 1.13 1 97.94 69 SER A N 1
ATOM 514 C CA . SER A 1 69 ? 0.545 -3.547 0.69 1 97.94 69 SER A CA 1
ATOM 515 C C . SER A 1 69 ? 0.16 -4.852 0.004 1 97.94 69 SER A C 1
ATOM 517 O O . SER A 1 69 ? -1.024 -5.168 -0.123 1 97.94 69 SER A O 1
ATOM 519 N N . ASN A 1 70 ? 1.097 -5.586 -0.496 1 97.69 70 ASN A N 1
ATOM 520 C CA . ASN A 1 70 ? 0.929 -6.871 -1.169 1 97.69 70 ASN A CA 1
ATOM 521 C C . ASN A 1 70 ? 2.271 -7.465 -1.581 1 97.69 70 ASN A C 1
ATOM 523 O O . ASN A 1 70 ? 3.324 -6.887 -1.309 1 97.69 70 ASN A O 1
ATOM 527 N N . SER A 1 71 ? 2.223 -8.602 -2.227 1 98.06 71 SER A N 1
ATOM 528 C CA . SER A 1 71 ? 3.457 -9.281 -2.604 1 98.06 71 SER A CA 1
ATOM 529 C C . SER A 1 71 ? 4.188 -8.531 -3.709 1 98.06 71 SER A C 1
ATOM 531 O O . SER A 1 71 ? 5.418 -8.562 -3.781 1 98.06 71 SER A O 1
ATOM 533 N N . THR A 1 72 ? 3.451 -7.824 -4.594 1 98.5 72 THR A N 1
ATOM 534 C CA . THR A 1 72 ? 4.078 -7.047 -5.656 1 98.5 72 THR A CA 1
ATOM 535 C C . THR A 1 72 ? 5.035 -6.008 -5.074 1 98.5 72 THR A C 1
ATOM 537 O O . THR A 1 72 ? 6.164 -5.863 -5.543 1 98.5 72 THR A O 1
ATOM 540 N N . GLU A 1 73 ? 4.574 -5.309 -4.059 1 98.69 73 GLU A N 1
ATOM 541 C CA . GLU A 1 73 ? 5.445 -4.34 -3.396 1 98.69 73 GLU A CA 1
ATOM 542 C C . GLU A 1 73 ? 6.656 -5.023 -2.768 1 98.69 73 GLU A C 1
ATOM 544 O O . GLU A 1 73 ? 7.777 -4.527 -2.875 1 98.69 73 GLU A O 1
ATOM 549 N N . SER A 1 74 ? 6.461 -6.137 -2.109 1 98.88 74 SER A N 1
ATOM 550 C CA . SER A 1 74 ? 7.543 -6.895 -1.492 1 98.88 74 SER A CA 1
ATOM 551 C C . SER A 1 74 ? 8.586 -7.305 -2.525 1 98.88 74 SER A C 1
ATOM 553 O O . SER A 1 74 ? 9.789 -7.195 -2.275 1 98.88 74 SER A O 1
ATOM 555 N N . LEU A 1 75 ? 8.117 -7.773 -3.658 1 98.94 75 LEU A N 1
ATOM 556 C CA . LEU A 1 75 ? 9.008 -8.258 -4.707 1 98.94 75 LEU A CA 1
ATOM 557 C C . LEU A 1 75 ? 9.797 -7.105 -5.324 1 98.94 75 LEU A C 1
ATOM 559 O O . LEU A 1 75 ? 10.961 -7.266 -5.688 1 98.94 75 LEU A O 1
ATOM 563 N N . ASN A 1 76 ? 9.156 -5.945 -5.477 1 98.88 76 ASN A N 1
ATOM 564 C CA . ASN A 1 76 ? 9.898 -4.77 -5.922 1 98.88 76 ASN A CA 1
ATOM 565 C C . ASN A 1 76 ? 11.016 -4.41 -4.945 1 98.88 76 ASN A C 1
ATOM 567 O O . ASN A 1 76 ? 12.125 -4.082 -5.359 1 98.88 76 ASN A O 1
ATOM 571 N N . ILE A 1 77 ? 10.695 -4.445 -3.621 1 98.88 77 ILE A N 1
ATOM 572 C CA . ILE A 1 77 ? 11.703 -4.16 -2.604 1 98.88 77 ILE A CA 1
ATOM 573 C C . ILE A 1 77 ? 12.852 -5.16 -2.725 1 98.88 77 ILE A C 1
ATOM 575 O O . ILE A 1 77 ? 14.023 -4.77 -2.732 1 98.88 77 ILE A O 1
ATOM 579 N N . ALA A 1 78 ? 12.57 -6.414 -2.855 1 98.88 78 ALA A N 1
ATOM 580 C CA . ALA A 1 78 ? 13.57 -7.48 -2.91 1 98.88 78 ALA A CA 1
ATOM 581 C C . ALA A 1 78 ? 14.469 -7.328 -4.141 1 98.88 78 ALA A C 1
ATOM 583 O O . ALA A 1 78 ? 15.688 -7.43 -4.039 1 98.88 78 ALA A O 1
ATOM 584 N N . ILE A 1 79 ? 13.859 -7.07 -5.285 1 98.88 79 ILE A N 1
ATOM 585 C CA . ILE A 1 79 ? 14.57 -7.07 -6.559 1 98.88 79 ILE A CA 1
ATOM 586 C C . ILE A 1 79 ? 15.328 -5.758 -6.727 1 98.88 79 ILE A C 1
ATOM 588 O O . ILE A 1 79 ? 16.547 -5.754 -6.879 1 98.88 79 ILE A O 1
ATOM 592 N N . LYS A 1 80 ? 14.617 -4.625 -6.633 1 98.5 80 LYS A N 1
ATOM 593 C CA . LYS A 1 80 ? 15.227 -3.318 -6.863 1 98.5 80 LYS A CA 1
ATOM 594 C C . LYS A 1 80 ? 16.172 -2.943 -5.715 1 98.5 80 LYS A C 1
ATOM 596 O O . LYS A 1 80 ? 17.125 -2.203 -5.914 1 98.5 80 LYS A O 1
ATOM 601 N N . GLY A 1 81 ? 15.859 -3.477 -4.555 1 98.38 81 GLY A N 1
ATOM 602 C CA . GLY A 1 81 ? 16.656 -3.141 -3.389 1 98.38 81 GLY A CA 1
ATOM 603 C C . GLY A 1 81 ? 17.938 -3.951 -3.289 1 98.38 81 GLY A C 1
ATOM 604 O O . GLY A 1 81 ? 18.859 -3.58 -2.557 1 98.38 81 GLY A O 1
ATOM 605 N N . SER A 1 82 ? 18.062 -5.035 -4 1 98.38 82 SER A N 1
ATOM 606 C CA . SER A 1 82 ? 19.188 -5.945 -3.844 1 98.38 82 SER A CA 1
ATOM 607 C C . SER A 1 82 ? 20.109 -5.887 -5.051 1 98.38 82 SER A C 1
ATOM 609 O O . SER A 1 82 ? 21.328 -6.031 -4.914 1 98.38 82 SER A O 1
ATOM 611 N N . LEU A 1 83 ? 19.594 -5.711 -6.246 1 98.62 83 LEU A N 1
ATOM 612 C CA . LEU A 1 83 ? 20.359 -5.875 -7.473 1 98.62 83 LEU A CA 1
ATOM 613 C C . LEU A 1 83 ? 20.969 -4.547 -7.91 1 98.62 83 LEU A C 1
ATOM 615 O O . LEU A 1 83 ? 20.375 -3.486 -7.715 1 98.62 83 LEU A O 1
ATOM 619 N N . ASN A 1 84 ? 22.094 -4.578 -8.445 1 98.19 84 ASN A N 1
ATOM 620 C CA . ASN A 1 84 ? 22.844 -3.453 -9.008 1 98.19 84 ASN A CA 1
ATOM 621 C C . ASN A 1 84 ? 23.359 -3.766 -10.406 1 98.19 84 ASN A C 1
ATOM 623 O O . ASN A 1 84 ? 23.438 -4.93 -10.797 1 98.19 84 ASN A O 1
ATOM 627 N N . PRO A 1 85 ? 23.609 -2.623 -11.188 1 98.19 85 PRO A N 1
ATOM 628 C CA . PRO A 1 85 ? 24.234 -2.881 -12.484 1 98.19 85 PRO A CA 1
ATOM 629 C C . PRO A 1 85 ? 25.469 -3.775 -12.375 1 98.19 85 PRO A C 1
ATOM 631 O O . PRO A 1 85 ? 26.312 -3.576 -11.492 1 98.19 85 PRO A O 1
ATOM 634 N N . GLY A 1 86 ? 25.578 -4.734 -13.266 1 98.69 86 GLY A N 1
ATOM 635 C CA . GLY A 1 86 ? 26.688 -5.668 -13.242 1 98.69 86 GLY A CA 1
ATOM 636 C C . GLY A 1 86 ? 26.344 -6.996 -12.594 1 98.69 86 GLY A C 1
ATOM 637 O O . GLY A 1 86 ? 27.016 -8.008 -12.836 1 98.69 86 GLY A O 1
ATOM 638 N N . ASP A 1 87 ? 25.266 -7.051 -11.836 1 98.81 87 ASP A N 1
ATOM 639 C CA . ASP A 1 87 ? 24.812 -8.289 -11.211 1 98.81 87 ASP A CA 1
ATOM 640 C C . ASP A 1 87 ? 24.109 -9.188 -12.219 1 98.81 87 ASP A C 1
ATOM 642 O O . ASP A 1 87 ? 23.672 -8.727 -13.273 1 98.81 87 ASP A O 1
ATOM 646 N N . HIS A 1 88 ? 24.078 -10.445 -11.906 1 98.88 88 HIS A N 1
ATOM 647 C CA . HIS A 1 88 ? 23.328 -11.445 -12.656 1 98.88 88 HIS A CA 1
ATOM 648 C C . HIS A 1 88 ? 22.266 -12.109 -11.773 1 98.88 88 HIS A C 1
ATOM 650 O O . HIS A 1 88 ? 22.516 -12.398 -10.602 1 98.88 88 HIS A O 1
ATOM 656 N N . VAL A 1 89 ? 21.078 -12.234 -12.289 1 98.94 89 VAL A N 1
ATOM 657 C CA . VAL A 1 89 ? 19.984 -12.867 -11.562 1 98.94 89 VAL A CA 1
ATOM 658 C C . VAL A 1 89 ? 19.375 -13.977 -12.414 1 98.94 89 VAL A C 1
ATOM 660 O O . VAL A 1 89 ? 19.281 -13.844 -13.633 1 98.94 89 VAL A O 1
ATOM 663 N N . ILE A 1 90 ? 18.984 -15.102 -11.766 1 98.88 90 ILE A N 1
ATOM 664 C CA . ILE A 1 90 ? 18.344 -16.25 -12.406 1 98.88 90 ILE A CA 1
ATOM 665 C C . ILE A 1 90 ? 16.906 -16.375 -11.922 1 98.88 90 ILE A C 1
ATOM 667 O O . ILE A 1 90 ? 16.641 -16.281 -10.719 1 98.88 90 ILE A O 1
ATOM 671 N N . THR A 1 91 ? 15.977 -16.516 -12.82 1 98.69 91 THR A N 1
ATOM 672 C CA . THR A 1 91 ? 14.57 -16.766 -12.508 1 98.69 91 THR A CA 1
ATOM 673 C C . THR A 1 91 ? 13.992 -17.828 -13.422 1 98.69 91 THR A C 1
ATOM 675 O O . THR A 1 91 ? 14.734 -18.609 -14.023 1 98.69 91 THR A O 1
ATOM 678 N N . THR A 1 92 ? 12.68 -18.078 -13.406 1 98.44 92 THR A N 1
ATOM 679 C CA . THR A 1 92 ? 12.062 -19.125 -14.211 1 98.44 92 THR A CA 1
ATOM 680 C C . THR A 1 92 ? 10.938 -18.562 -15.07 1 98.44 92 THR A C 1
ATOM 682 O O . THR A 1 92 ? 10.477 -17.453 -14.836 1 98.44 92 THR A O 1
ATOM 685 N N . VAL A 1 93 ? 10.492 -19.312 -16.016 1 98 93 VAL A N 1
ATOM 686 C CA . VAL A 1 93 ? 9.383 -18.922 -16.875 1 98 93 VAL A CA 1
ATOM 687 C C . VAL A 1 93 ? 8.07 -18.984 -16.094 1 98 93 VAL A C 1
ATOM 689 O O . VAL A 1 93 ? 7.051 -18.453 -16.531 1 98 93 VAL A O 1
ATOM 692 N N . LEU A 1 94 ? 8.055 -19.516 -14.852 1 98.12 94 LEU A N 1
ATOM 693 C CA . LEU A 1 94 ? 6.836 -19.719 -14.07 1 98.12 94 LEU A CA 1
ATOM 694 C C . LEU A 1 94 ? 6.395 -18.406 -13.422 1 98.12 94 LEU A C 1
ATOM 696 O O . LEU A 1 94 ? 5.289 -18.312 -12.883 1 98.12 94 LEU A O 1
ATOM 700 N N . GLU A 1 95 ? 7.223 -17.438 -13.547 1 98.38 95 GLU A N 1
ATOM 701 C CA . GLU A 1 95 ? 7.078 -16.281 -12.672 1 98.38 95 GLU A CA 1
ATOM 702 C C . GLU A 1 95 ? 5.898 -15.406 -13.102 1 98.38 95 GLU A C 1
ATOM 704 O O . GLU A 1 95 ? 5.629 -15.266 -14.297 1 98.38 95 GLU A O 1
ATOM 709 N N . HIS A 1 96 ? 5.211 -14.867 -12.125 1 97.94 96 HIS A N 1
ATOM 710 C CA . HIS A 1 96 ? 4.223 -13.805 -12.266 1 97.94 96 HIS A CA 1
ATOM 711 C C . HIS A 1 96 ? 4.875 -12.5 -12.711 1 97.94 96 HIS A C 1
ATOM 713 O O . HIS A 1 96 ? 6.059 -12.273 -12.445 1 97.94 96 HIS A O 1
ATOM 719 N N . ASN A 1 97 ? 4.164 -11.602 -13.359 1 98.06 97 ASN A N 1
ATOM 720 C CA . ASN A 1 97 ? 4.672 -10.305 -13.797 1 98.06 97 ASN A CA 1
ATOM 721 C C . ASN A 1 97 ? 5.176 -9.469 -12.625 1 98.06 97 ASN A C 1
ATOM 723 O O . ASN A 1 97 ? 5.961 -8.539 -12.812 1 98.06 97 ASN A O 1
ATOM 727 N N . SER A 1 98 ? 4.723 -9.766 -11.391 1 98.25 98 SER A N 1
ATOM 728 C CA . SER A 1 98 ? 5.223 -9.07 -10.211 1 98.25 98 SER A CA 1
ATOM 729 C C . SER A 1 98 ? 6.699 -9.367 -9.977 1 98.25 98 SER A C 1
ATOM 731 O O . SER A 1 98 ? 7.379 -8.633 -9.266 1 98.25 98 SER A O 1
ATOM 733 N N . VAL A 1 99 ? 7.223 -10.43 -10.531 1 98.75 99 VAL A N 1
ATOM 734 C CA . VAL A 1 99 ? 8.641 -10.766 -10.5 1 98.75 99 VAL A CA 1
ATOM 735 C C . VAL A 1 99 ? 9.305 -10.32 -11.805 1 98.75 99 VAL A C 1
ATOM 737 O O . VAL A 1 99 ? 10.344 -9.656 -11.789 1 98.75 99 VAL A O 1
ATOM 740 N N . LEU A 1 100 ? 8.695 -10.617 -12.945 1 98.69 100 LEU A N 1
ATOM 741 C CA . LEU A 1 100 ? 9.305 -10.461 -14.258 1 98.69 100 LEU A CA 1
ATOM 742 C C . LEU A 1 100 ? 9.516 -8.984 -14.586 1 98.69 100 LEU A C 1
ATOM 744 O O . LEU A 1 100 ? 10.594 -8.586 -15.031 1 98.69 100 LEU A O 1
ATOM 748 N N . ARG A 1 101 ? 8.57 -8.164 -14.383 1 98.56 101 ARG A N 1
ATOM 749 C CA . ARG A 1 101 ? 8.648 -6.781 -14.844 1 98.56 101 ARG A CA 1
ATOM 750 C C . ARG A 1 101 ? 9.695 -6 -14.062 1 98.56 101 ARG A C 1
ATOM 752 O O . ARG A 1 101 ? 10.492 -5.254 -14.641 1 98.56 101 ARG A O 1
ATOM 759 N N . PRO A 1 102 ? 9.734 -6.113 -12.703 1 98.62 102 PRO A N 1
ATOM 760 C CA . PRO A 1 102 ? 10.867 -5.477 -12.016 1 98.62 102 PRO A CA 1
ATOM 761 C C . PRO A 1 102 ? 12.219 -6.012 -12.492 1 98.62 102 PRO A C 1
ATOM 763 O O . PRO A 1 102 ? 13.195 -5.262 -12.57 1 98.62 102 PRO A O 1
ATOM 766 N N . LEU A 1 103 ? 12.312 -7.312 -12.789 1 98.81 103 LEU A N 1
ATOM 767 C CA . LEU A 1 103 ? 13.555 -7.875 -13.297 1 98.81 103 LEU A CA 1
ATOM 768 C C . LEU A 1 103 ? 13.906 -7.277 -14.648 1 98.81 103 LEU A C 1
ATOM 770 O O . LEU A 1 103 ? 15.078 -6.98 -14.922 1 98.81 103 LEU A O 1
ATOM 774 N N . TYR A 1 104 ? 12.859 -7.141 -15.555 1 98.62 104 TYR A N 1
ATOM 775 C CA . TYR A 1 104 ? 13.086 -6.516 -16.844 1 98.62 104 TYR A CA 1
ATOM 776 C C . TYR A 1 104 ? 13.578 -5.082 -16.688 1 98.62 104 TYR A C 1
ATOM 778 O O . TYR A 1 104 ? 14.438 -4.625 -17.438 1 98.62 104 TYR A O 1
ATOM 786 N N . GLU A 1 105 ? 13 -4.371 -15.75 1 97.81 105 GLU A N 1
ATOM 787 C CA . GLU A 1 105 ? 13.461 -3.018 -15.445 1 97.81 105 GLU A CA 1
ATOM 788 C C . GLU A 1 105 ? 14.93 -3.012 -15.047 1 97.81 105 GLU A C 1
ATOM 790 O O . GLU A 1 105 ? 15.703 -2.166 -15.5 1 97.81 105 GLU A O 1
ATOM 795 N N . MET A 1 106 ? 15.32 -3.926 -14.172 1 98.38 106 MET A N 1
ATOM 796 C CA . MET A 1 106 ? 16.703 -4.02 -13.727 1 98.38 106 MET A CA 1
ATOM 797 C C . MET A 1 106 ? 17.625 -4.414 -14.883 1 98.38 106 MET A C 1
ATOM 799 O O . MET A 1 106 ? 18.766 -3.98 -14.945 1 98.38 106 MET A O 1
ATOM 803 N N . GLU A 1 107 ? 17.094 -5.277 -15.703 1 98.56 107 GLU A N 1
ATOM 804 C CA . GLU A 1 107 ? 17.844 -5.684 -16.891 1 98.56 107 GLU A CA 1
ATOM 805 C C . GLU A 1 107 ? 18.188 -4.48 -17.766 1 98.56 107 GLU A C 1
ATOM 807 O O . GLU A 1 107 ? 19.328 -4.344 -18.219 1 98.56 107 GLU A O 1
ATOM 812 N N . LYS A 1 108 ? 17.219 -3.604 -17.984 1 97.44 108 LYS A N 1
ATOM 813 C CA . LYS A 1 108 ? 17.438 -2.379 -18.75 1 97.44 108 LYS A CA 1
ATOM 814 C C . LYS A 1 108 ? 18.484 -1.493 -18.094 1 97.44 108 LYS A C 1
ATOM 816 O O . LYS A 1 108 ? 19.141 -0.698 -18.766 1 97.44 108 LYS A O 1
ATOM 821 N N . ASN A 1 109 ? 18.688 -1.672 -16.828 1 96.12 109 ASN A N 1
ATOM 822 C CA . ASN A 1 109 ? 19.609 -0.839 -16.062 1 96.12 109 ASN A CA 1
ATOM 823 C C . ASN A 1 109 ? 20.938 -1.549 -15.836 1 96.12 109 ASN A C 1
ATOM 825 O O . ASN A 1 109 ? 21.672 -1.212 -14.898 1 96.12 109 ASN A O 1
ATOM 829 N N . GLY A 1 110 ? 21.188 -2.643 -16.516 1 98.31 110 GLY A N 1
ATOM 830 C CA . GLY A 1 110 ? 22.531 -3.199 -16.531 1 98.31 110 GLY A CA 1
ATOM 831 C C . GLY A 1 110 ? 22.641 -4.52 -15.781 1 98.31 110 GLY A C 1
ATOM 832 O O . GLY A 1 110 ? 23.734 -5.074 -15.648 1 98.31 110 GLY A O 1
ATOM 833 N N . VAL A 1 111 ? 21.547 -5.09 -15.305 1 98.75 111 VAL A N 1
ATOM 834 C CA . VAL A 1 111 ? 21.531 -6.41 -14.68 1 98.75 111 VAL A CA 1
ATOM 835 C C . VAL A 1 111 ? 21.375 -7.484 -15.758 1 98.75 111 VAL A C 1
ATOM 837 O O . VAL A 1 111 ? 20.641 -7.301 -16.719 1 98.75 111 VAL A O 1
ATOM 840 N N . GLU A 1 112 ? 22.125 -8.539 -15.594 1 98.81 112 GLU A N 1
ATOM 841 C CA . GLU A 1 112 ? 21.969 -9.672 -16.5 1 98.81 112 GLU A CA 1
ATOM 842 C C . GLU A 1 112 ? 20.891 -10.625 -15.984 1 98.81 112 GLU A C 1
ATOM 844 O O . GLU A 1 112 ? 20.812 -10.906 -14.789 1 98.81 112 GLU A O 1
ATOM 849 N N . LEU A 1 113 ? 20.062 -11.094 -16.891 1 98.81 113 LEU A N 1
ATOM 850 C CA . LEU A 1 113 ? 18.922 -11.906 -16.516 1 98.81 113 LEU A CA 1
ATOM 851 C C . LEU A 1 113 ? 18.938 -13.242 -17.25 1 98.81 113 LEU A C 1
ATOM 853 O O . LEU A 1 113 ? 19.062 -13.281 -18.469 1 98.81 113 LEU A O 1
ATOM 857 N N . SER A 1 114 ? 18.922 -14.344 -16.531 1 98.81 114 SER A N 1
ATOM 858 C CA . SER A 1 114 ? 18.703 -15.68 -17.078 1 98.81 114 SER A CA 1
ATOM 859 C C . SER A 1 114 ? 17.328 -16.219 -16.672 1 98.81 114 SER A C 1
ATOM 861 O O . SER A 1 114 ? 17 -16.25 -15.477 1 98.81 114 SER A O 1
ATOM 863 N N . ILE A 1 115 ? 16.562 -16.641 -17.594 1 98.56 115 ILE A N 1
ATOM 864 C CA . ILE A 1 115 ? 15.242 -17.203 -17.344 1 98.56 115 ILE A CA 1
ATOM 865 C C . ILE A 1 115 ? 15.227 -18.688 -17.703 1 98.56 115 ILE A C 1
ATOM 867 O O . ILE A 1 115 ? 15.359 -19.047 -18.875 1 98.56 115 ILE A O 1
ATOM 871 N N . ILE A 1 116 ? 14.984 -19.5 -16.75 1 98.25 116 ILE A N 1
ATOM 872 C CA . ILE A 1 116 ? 15.047 -20.953 -16.906 1 98.25 116 ILE A CA 1
ATOM 873 C C . ILE A 1 116 ? 13.727 -21.469 -17.469 1 98.25 116 ILE A C 1
ATOM 875 O O . ILE A 1 116 ? 12.648 -21.109 -16.984 1 98.25 116 ILE A O 1
ATOM 879 N N . ARG A 1 117 ? 13.797 -22.328 -18.422 1 96.75 117 ARG A N 1
ATOM 880 C CA . ARG A 1 117 ? 12.625 -22.906 -19.062 1 96.75 117 ARG A CA 1
ATOM 881 C C . ARG A 1 117 ? 12.016 -24.016 -18.203 1 96.75 117 ARG A C 1
ATOM 883 O O . ARG A 1 117 ? 12.57 -24.375 -17.172 1 96.75 117 ARG A O 1
ATOM 890 N N . CYS A 1 118 ? 10.82 -24.375 -18.578 1 96.31 118 CYS A N 1
ATOM 891 C CA . CYS A 1 118 ? 10.148 -25.484 -17.906 1 96.31 118 CYS A CA 1
ATOM 892 C C . CYS A 1 118 ? 9.938 -26.656 -18.859 1 96.31 118 CYS A C 1
ATOM 894 O O . CYS A 1 118 ? 10.148 -26.531 -20.078 1 96.31 118 CYS A O 1
ATOM 896 N N . ASP A 1 119 ? 9.617 -27.828 -18.328 1 94.75 119 ASP A N 1
ATOM 897 C CA . ASP A 1 119 ? 9.281 -28.984 -19.156 1 94.75 119 ASP A CA 1
ATOM 898 C C . ASP A 1 119 ? 7.828 -28.906 -19.625 1 94.75 119 ASP A C 1
ATOM 900 O O . ASP A 1 119 ? 7.164 -27.891 -19.469 1 94.75 119 ASP A O 1
ATOM 904 N N . GLU A 1 120 ? 7.379 -29.938 -20.234 1 93.25 120 GLU A N 1
ATOM 905 C CA . GLU A 1 120 ? 6.051 -29.953 -20.844 1 93.25 120 GLU A CA 1
ATOM 906 C C . GLU A 1 120 ? 4.957 -29.891 -19.781 1 93.25 120 GLU A C 1
ATOM 908 O O . GLU A 1 120 ? 3.826 -29.5 -20.062 1 93.25 120 GLU A O 1
ATOM 913 N N . LYS A 1 121 ? 5.328 -30.25 -18.578 1 94.81 121 LYS A N 1
ATOM 914 C CA . LYS A 1 121 ? 4.352 -30.234 -17.5 1 94.81 121 LYS A CA 1
ATOM 915 C C . LYS A 1 121 ? 4.422 -28.938 -16.703 1 94.81 121 LYS A C 1
ATOM 917 O O . LYS A 1 121 ? 3.705 -28.766 -15.719 1 94.81 121 LYS A O 1
ATOM 922 N N . GLY A 1 122 ? 5.258 -28.031 -17.125 1 96 122 GLY A N 1
ATOM 923 C CA . GLY A 1 122 ? 5.34 -26.719 -16.5 1 96 122 GLY A CA 1
ATOM 924 C C . GLY A 1 122 ? 6.258 -26.703 -15.289 1 96 122 GLY A C 1
ATOM 925 O O . GLY A 1 122 ? 6.176 -25.781 -14.461 1 96 122 GLY A O 1
ATOM 926 N N . MET A 1 123 ? 7.094 -27.703 -15.156 1 96.25 123 MET A N 1
ATOM 927 C CA . MET A 1 123 ? 8.031 -27.734 -14.039 1 96.25 123 MET A CA 1
ATOM 928 C C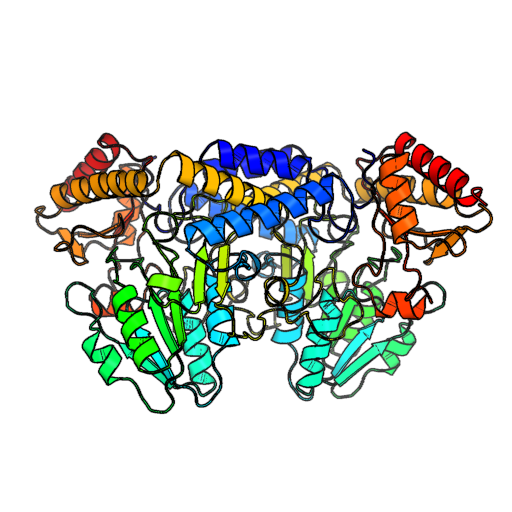 . MET A 1 123 ? 9.398 -27.188 -14.453 1 96.25 123 MET A C 1
ATOM 930 O O . MET A 1 123 ? 9.906 -27.531 -15.523 1 96.25 123 MET A O 1
ATOM 934 N N . PRO A 1 124 ? 9.953 -26.344 -13.625 1 94.75 124 PRO A N 1
ATOM 935 C CA . PRO A 1 124 ? 11.258 -25.797 -13.992 1 94.75 124 PRO A CA 1
ATOM 936 C C . PRO A 1 124 ? 12.367 -26.844 -13.938 1 94.75 124 PRO A C 1
ATOM 938 O O . PRO A 1 124 ? 12.312 -27.766 -13.125 1 94.75 124 PRO A O 1
ATOM 941 N N . ASP A 1 125 ? 13.344 -26.672 -14.734 1 91.62 125 ASP A N 1
ATOM 942 C CA . ASP A 1 125 ? 14.523 -27.531 -14.773 1 91.62 125 ASP A CA 1
ATOM 943 C C . ASP A 1 125 ? 15.609 -27 -13.836 1 91.62 125 ASP A C 1
ATOM 945 O O . ASP A 1 125 ? 16.438 -26.188 -14.234 1 91.62 125 ASP A O 1
ATOM 949 N N . ILE A 1 126 ? 15.766 -27.562 -12.727 1 90.5 126 ILE A N 1
ATOM 950 C CA . ILE A 1 126 ? 16.688 -27.094 -11.688 1 90.5 126 ILE A CA 1
ATOM 951 C C . ILE A 1 126 ? 18.125 -27.281 -12.156 1 90.5 126 ILE A C 1
ATOM 953 O O . ILE A 1 126 ? 19 -26.469 -11.836 1 90.5 126 ILE A O 1
ATOM 957 N N . SER A 1 127 ? 18.344 -28.328 -12.906 1 93.44 127 SER A N 1
ATOM 958 C CA . SER A 1 127 ? 19.688 -28.547 -13.414 1 93.44 127 SER A CA 1
ATOM 959 C C . SER A 1 127 ? 20.125 -27.391 -14.312 1 93.44 127 SER A C 1
ATOM 961 O O . SER A 1 127 ? 21.297 -26.984 -14.273 1 93.44 127 SER A O 1
ATOM 963 N N . GLN A 1 128 ? 19.281 -26.922 -15.07 1 96.06 128 GLN A N 1
ATOM 964 C CA . GLN A 1 128 ? 19.578 -25.781 -15.922 1 96.06 128 GLN A CA 1
ATOM 965 C C . GLN A 1 128 ? 19.797 -24.516 -15.086 1 96.06 128 GLN A C 1
ATOM 967 O O . GLN A 1 128 ? 20.578 -23.656 -15.469 1 96.06 128 GLN A O 1
ATOM 972 N N . MET A 1 129 ? 19.109 -24.469 -14.008 1 96.94 129 MET A N 1
ATOM 973 C CA . MET A 1 129 ? 19.297 -23.344 -13.094 1 96.94 129 MET A CA 1
ATOM 974 C C . MET A 1 129 ? 20.719 -23.297 -12.562 1 96.94 129 MET A C 1
ATOM 976 O O . MET A 1 129 ? 21.359 -22.234 -12.594 1 96.94 129 MET A O 1
ATOM 980 N N . GLU A 1 130 ? 21.156 -24.375 -12.148 1 97.19 130 GLU A N 1
ATOM 981 C CA . GLU A 1 130 ? 22.516 -24.453 -11.617 1 97.19 130 GLU A CA 1
ATOM 982 C C . GLU A 1 130 ? 23.547 -24.172 -12.703 1 97.19 130 GLU A C 1
ATOM 984 O O . GLU A 1 130 ? 24.547 -23.484 -12.461 1 97.19 130 GLU A O 1
ATOM 989 N N . ALA A 1 131 ? 23.297 -24.688 -13.875 1 97.94 131 ALA A N 1
ATOM 990 C CA . ALA A 1 131 ? 24.219 -24.531 -15 1 97.94 131 ALA A CA 1
ATOM 991 C C . ALA A 1 131 ? 24.297 -23.062 -15.438 1 97.94 131 ALA A C 1
ATOM 993 O O . ALA A 1 131 ? 25.266 -22.656 -16.094 1 97.94 131 ALA A O 1
ATOM 994 N N . SER A 1 132 ? 23.344 -22.266 -15.047 1 98.31 132 SER A N 1
ATOM 995 C CA . SER A 1 132 ? 23.266 -20.875 -15.492 1 98.31 132 SER A CA 1
ATOM 996 C C . SER A 1 132 ? 23.984 -19.953 -14.523 1 98.31 132 SER A C 1
ATOM 998 O O . SER A 1 132 ? 24.094 -18.75 -14.766 1 98.31 132 SER A O 1
ATOM 1000 N N . ILE A 1 133 ? 24.5 -20.5 -13.43 1 98.5 133 ILE A N 1
ATOM 1001 C CA . ILE A 1 133 ? 25.203 -19.688 -12.438 1 98.5 133 ILE A CA 1
ATOM 1002 C C . ILE A 1 133 ? 26.516 -19.188 -13.016 1 98.5 133 ILE A C 1
ATOM 1004 O O . ILE A 1 133 ? 27.266 -19.953 -13.617 1 98.5 133 ILE A O 1
ATOM 1008 N N . LYS A 1 134 ? 26.672 -17.969 -12.898 1 98.5 134 LYS A N 1
ATOM 1009 C CA . LYS A 1 134 ? 27.891 -17.281 -13.336 1 98.5 134 LYS A CA 1
ATOM 1010 C C . LYS A 1 134 ? 28.641 -16.672 -12.156 1 98.5 134 LYS A C 1
ATOM 1012 O O . LYS A 1 134 ? 28.141 -16.688 -11.023 1 98.5 134 LYS A O 1
ATOM 1017 N N . GLU A 1 135 ? 29.859 -16.141 -12.43 1 98.38 135 GLU A N 1
ATOM 1018 C CA . GLU A 1 135 ? 30.672 -15.516 -11.391 1 98.38 135 GLU A CA 1
ATOM 1019 C C . GLU A 1 135 ? 29.969 -14.312 -10.781 1 98.38 135 GLU A C 1
ATOM 1021 O O . GLU A 1 135 ? 30.109 -14.055 -9.578 1 98.38 135 GLU A O 1
ATOM 1026 N N . ASN A 1 136 ? 29.219 -13.609 -11.602 1 98.69 136 ASN A N 1
ATOM 1027 C CA . ASN A 1 136 ? 28.578 -12.391 -11.125 1 98.69 136 ASN A CA 1
ATOM 1028 C C . ASN A 1 136 ? 27.141 -12.641 -10.695 1 98.69 136 ASN A C 1
ATOM 1030 O O . ASN A 1 136 ? 26.375 -11.695 -10.484 1 98.69 136 ASN A O 1
ATOM 1034 N N . THR A 1 137 ? 26.734 -13.945 -10.617 1 98.88 137 THR A N 1
ATOM 1035 C CA . THR A 1 137 ? 25.375 -14.234 -10.164 1 98.88 137 THR A CA 1
ATOM 1036 C C . THR A 1 137 ? 25.203 -13.82 -8.711 1 98.88 137 THR A C 1
ATOM 1038 O O . THR A 1 137 ? 25.984 -14.211 -7.844 1 98.88 137 THR A O 1
ATOM 1041 N N . LYS A 1 138 ? 24.156 -13.055 -8.469 1 98.75 138 LYS A N 1
ATOM 1042 C CA . LYS A 1 138 ? 23.906 -12.523 -7.137 1 98.75 138 LYS A CA 1
ATOM 1043 C C . LYS A 1 138 ? 22.672 -13.164 -6.512 1 98.75 138 LYS A C 1
ATOM 1045 O O . LYS A 1 138 ? 22.594 -13.289 -5.285 1 98.75 138 LYS A O 1
ATOM 1050 N N . MET A 1 139 ? 21.734 -13.562 -7.344 1 98.69 139 MET A N 1
ATOM 1051 C CA . MET A 1 139 ? 20.406 -13.883 -6.824 1 98.69 139 MET A CA 1
ATOM 1052 C C . MET A 1 139 ? 19.734 -14.961 -7.676 1 98.69 139 MET A C 1
ATOM 1054 O O . MET A 1 139 ? 19.875 -14.969 -8.898 1 98.69 139 MET A O 1
ATOM 1058 N N . ILE A 1 140 ? 19.062 -15.867 -7.043 1 98.88 140 ILE A N 1
ATOM 1059 C CA . ILE A 1 140 ? 18.031 -16.719 -7.641 1 98.88 140 ILE A CA 1
ATOM 1060 C C . ILE A 1 140 ? 16.656 -16.359 -7.059 1 98.88 140 ILE A C 1
ATOM 1062 O O . ILE A 1 140 ? 16.516 -16.25 -5.84 1 98.88 140 ILE A O 1
ATOM 1066 N N . ILE A 1 141 ? 15.727 -16.078 -7.91 1 98.88 141 ILE A N 1
ATOM 1067 C CA . ILE A 1 141 ? 14.367 -15.758 -7.477 1 98.88 141 ILE A CA 1
ATOM 1068 C C . ILE A 1 141 ? 13.375 -16.656 -8.195 1 98.88 141 ILE A C 1
ATOM 1070 O O . ILE A 1 141 ? 13.453 -16.844 -9.414 1 98.88 141 ILE A O 1
ATOM 1074 N N . CYS A 1 142 ? 12.422 -17.25 -7.484 1 97.69 142 CYS A N 1
ATOM 1075 C CA . CYS A 1 142 ? 11.422 -18.078 -8.148 1 97.69 142 CYS A CA 1
ATOM 1076 C C . CYS A 1 142 ? 10.156 -18.188 -7.305 1 97.69 142 CYS A C 1
ATOM 1078 O O . CYS A 1 142 ? 10.172 -17.875 -6.113 1 97.69 142 CYS A O 1
ATOM 1080 N N . THR A 1 143 ? 9.102 -18.562 -7.914 1 98.44 143 THR A N 1
ATOM 1081 C CA . THR A 1 143 ? 7.828 -18.781 -7.246 1 98.44 143 THR A CA 1
ATOM 1082 C C . THR A 1 143 ? 7.816 -20.156 -6.559 1 98.44 143 THR A C 1
ATOM 1084 O O . THR A 1 143 ? 8.445 -21.094 -7.035 1 98.44 143 THR A O 1
ATOM 1087 N N . ASN A 1 144 ? 7.133 -20.219 -5.395 1 98.62 144 ASN A N 1
ATOM 1088 C CA . ASN A 1 144 ? 6.941 -21.469 -4.668 1 98.62 144 ASN A CA 1
ATOM 1089 C C . ASN A 1 144 ? 5.762 -22.266 -5.227 1 98.62 144 ASN A C 1
ATOM 1091 O O . ASN A 1 144 ? 5.68 -23.484 -5.031 1 98.62 144 ASN A O 1
ATOM 1095 N N . GLY A 1 145 ? 4.859 -21.656 -5.855 1 98.19 145 GLY A N 1
ATOM 1096 C CA . GLY A 1 145 ? 3.689 -22.234 -6.5 1 98.19 145 GLY A CA 1
ATOM 1097 C C . GLY A 1 145 ? 3.242 -21.469 -7.727 1 98.19 145 GLY A C 1
ATOM 1098 O O . GLY A 1 145 ? 3.07 -20.25 -7.668 1 98.19 145 GLY A O 1
ATOM 1099 N N . SER A 1 146 ? 3.098 -22.141 -8.812 1 98.12 146 SER A N 1
ATOM 1100 C CA . SER A 1 146 ? 2.664 -21.5 -10.055 1 98.12 146 SER A CA 1
ATOM 1101 C C . SER A 1 146 ? 1.23 -21 -9.938 1 98.12 146 SER A C 1
ATOM 1103 O O . SER A 1 146 ? 0.324 -21.75 -9.586 1 98.12 146 SER A O 1
ATOM 1105 N N . ASN A 1 147 ? 1.05 -19.719 -10.258 1 97.5 147 ASN A N 1
ATOM 1106 C CA . ASN A 1 147 ? -0.296 -19.156 -10.227 1 97.5 147 ASN A CA 1
ATOM 1107 C C . ASN A 1 147 ? -1.134 -19.625 -11.414 1 97.5 147 ASN A C 1
ATOM 1109 O O . ASN A 1 147 ? -2.355 -19.484 -11.414 1 97.5 147 ASN A O 1
ATOM 1113 N N . LEU A 1 148 ? -0.514 -20.219 -12.367 1 97.88 148 LEU A N 1
ATOM 1114 C CA . LEU A 1 148 ? -1.239 -20.656 -13.555 1 97.88 148 LEU A CA 1
ATOM 1115 C C . LEU A 1 148 ? -1.574 -22.141 -13.477 1 97.88 148 LEU A C 1
ATOM 1117 O O . LEU A 1 148 ? -2.738 -22.516 -13.609 1 97.88 148 LEU A O 1
ATOM 1121 N N . THR A 1 149 ? -0.569 -22.969 -13.148 1 98 149 THR A N 1
ATOM 1122 C CA . THR A 1 149 ? -0.77 -24.406 -13.242 1 98 149 THR A CA 1
ATOM 1123 C C . THR A 1 149 ? -0.999 -25.016 -11.867 1 98 149 THR A C 1
ATOM 1125 O O . THR A 1 149 ? -1.46 -26.156 -11.75 1 98 149 THR A O 1
ATOM 1128 N N . GLY A 1 150 ? -0.598 -24.297 -10.844 1 98.31 150 GLY A N 1
ATOM 1129 C CA . GLY A 1 150 ? -0.698 -24.844 -9.5 1 98.31 150 GLY A CA 1
ATOM 1130 C C . GLY A 1 150 ? 0.475 -25.734 -9.125 1 98.31 150 GLY A C 1
ATOM 1131 O O . GLY A 1 150 ? 0.562 -26.203 -7.992 1 98.31 150 GLY A O 1
ATOM 1132 N N . ASN A 1 151 ? 1.433 -25.938 -10.039 1 98.06 151 ASN A N 1
ATOM 1133 C CA . ASN A 1 151 ? 2.609 -26.734 -9.727 1 98.06 151 ASN A CA 1
ATOM 1134 C C . ASN A 1 151 ? 3.332 -26.203 -8.484 1 98.06 151 ASN A C 1
ATOM 1136 O O . ASN A 1 151 ? 3.529 -25 -8.344 1 98.06 151 ASN A O 1
ATOM 1140 N N . TYR A 1 152 ? 3.611 -27.094 -7.586 1 97.88 152 TYR A N 1
ATOM 1141 C CA . TYR A 1 152 ? 4.418 -26.766 -6.414 1 97.88 152 TYR A CA 1
ATOM 1142 C C . TYR A 1 152 ? 5.906 -26.891 -6.727 1 97.88 152 TYR A C 1
ATOM 1144 O O . TYR A 1 152 ? 6.367 -27.953 -7.145 1 97.88 152 TYR A O 1
ATOM 1152 N N . VAL A 1 153 ? 6.68 -25.859 -6.633 1 97.19 153 VAL A N 1
ATOM 1153 C CA . VAL A 1 153 ? 8.125 -25.875 -6.828 1 97.19 153 VAL A CA 1
ATOM 1154 C C . VAL A 1 153 ? 8.828 -26.109 -5.492 1 97.19 153 VAL A C 1
ATOM 1156 O O . VAL A 1 153 ? 8.672 -25.312 -4.562 1 97.19 153 VAL A O 1
ATOM 1159 N N . ASP A 1 154 ? 9.555 -27.172 -5.34 1 96.06 154 ASP A N 1
ATOM 1160 C CA . ASP A 1 154 ? 10.297 -27.438 -4.109 1 96.06 154 ASP A CA 1
ATOM 1161 C C . ASP A 1 154 ? 11.445 -26.453 -3.93 1 96.06 154 ASP A C 1
ATOM 1163 O O . ASP A 1 154 ? 12.578 -26.719 -4.34 1 96.06 154 ASP A O 1
ATOM 1167 N N . VAL A 1 155 ? 11.195 -25.422 -3.207 1 97.5 155 VAL A N 1
ATOM 1168 C CA . VAL A 1 155 ? 12.156 -24.328 -3.082 1 97.5 155 VAL A CA 1
ATOM 1169 C C . VAL A 1 155 ? 13.273 -24.734 -2.117 1 97.5 155 VAL A C 1
ATOM 1171 O O . VAL A 1 155 ? 14.336 -24.109 -2.086 1 97.5 155 VAL A O 1
ATOM 1174 N N . SER A 1 156 ? 13.078 -25.812 -1.31 1 97.94 156 SER A N 1
ATOM 1175 C CA . SER A 1 156 ? 14.141 -26.281 -0.426 1 97.94 156 SER A CA 1
ATOM 1176 C C . SER A 1 156 ? 15.359 -26.734 -1.221 1 97.94 156 SER A C 1
ATOM 1178 O O . SER A 1 156 ? 16.5 -26.453 -0.826 1 97.94 156 SER A O 1
ATOM 1180 N N . VAL A 1 157 ? 15.102 -27.391 -2.326 1 97.44 157 VAL A N 1
ATOM 1181 C CA . VAL A 1 157 ? 16.172 -27.875 -3.184 1 97.44 157 VAL A CA 1
ATOM 1182 C C . VAL A 1 157 ? 16.906 -26.688 -3.818 1 97.44 157 VAL A C 1
ATOM 1184 O O . VAL A 1 157 ? 18.141 -26.672 -3.883 1 97.44 157 VAL A O 1
ATOM 1187 N N . ILE A 1 158 ? 16.219 -25.719 -4.242 1 98.19 158 ILE A N 1
ATOM 1188 C CA . ILE A 1 158 ? 16.766 -24.547 -4.891 1 98.19 158 ILE A CA 1
ATOM 1189 C C . ILE A 1 158 ? 17.547 -23.719 -3.873 1 98.19 158 ILE A C 1
ATOM 1191 O O . ILE A 1 158 ? 18.625 -23.203 -4.176 1 98.19 158 ILE A O 1
ATOM 1195 N N . GLY A 1 159 ? 16.938 -23.547 -2.664 1 98.5 159 GLY A N 1
ATOM 1196 C CA . GLY A 1 159 ? 17.609 -22.812 -1.602 1 98.5 159 GLY A CA 1
ATOM 1197 C C . GLY A 1 159 ? 18.969 -23.422 -1.236 1 98.5 159 GLY A C 1
ATOM 1198 O O . GLY A 1 159 ? 19.938 -22.688 -1.064 1 98.5 159 GLY A O 1
ATOM 1199 N N . LYS A 1 160 ? 18.984 -24.734 -1.116 1 98 160 LYS A N 1
ATOM 1200 C CA . LYS A 1 160 ? 20.234 -25.438 -0.822 1 98 160 LYS A CA 1
ATOM 1201 C C . LYS A 1 160 ? 21.266 -25.188 -1.909 1 98 160 LYS A C 1
ATOM 1203 O O . LYS A 1 160 ? 22.438 -24.906 -1.61 1 98 160 LYS A O 1
ATOM 1208 N N . MET A 1 161 ? 20.859 -25.328 -3.145 1 97.5 161 MET A N 1
ATOM 1209 C CA . MET A 1 161 ? 21.75 -25.094 -4.277 1 97.5 161 MET A CA 1
ATOM 1210 C C . MET A 1 161 ? 22.25 -23.641 -4.273 1 97.5 161 MET A C 1
ATOM 1212 O O . MET A 1 161 ? 23.438 -23.406 -4.441 1 97.5 161 MET A O 1
ATOM 1216 N N . ALA A 1 162 ? 21.359 -22.641 -4.09 1 98.38 162 ALA A N 1
ATOM 1217 C CA . ALA A 1 162 ? 21.734 -21.219 -4.07 1 98.38 162 ALA A CA 1
ATOM 1218 C C . ALA A 1 162 ? 22.781 -20.953 -3.002 1 98.38 162 ALA A C 1
ATOM 1220 O O . ALA A 1 162 ? 23.797 -20.297 -3.27 1 98.38 162 ALA A O 1
ATOM 1221 N N . HIS A 1 163 ? 22.609 -21.469 -1.797 1 98.19 163 HIS A N 1
ATOM 1222 C CA . HIS A 1 163 ? 23.5 -21.219 -0.679 1 98.19 163 HIS A CA 1
ATOM 1223 C C . HIS A 1 163 ? 24.859 -21.891 -0.896 1 98.19 163 HIS A C 1
ATOM 1225 O O . HIS A 1 163 ? 25.891 -21.375 -0.474 1 98.19 163 HIS A O 1
ATOM 1231 N N . ALA A 1 164 ? 24.766 -23.078 -1.511 1 97.75 164 ALA A N 1
ATOM 1232 C CA . ALA A 1 164 ? 26.016 -23.766 -1.823 1 97.75 164 ALA A CA 1
ATOM 1233 C C . ALA A 1 164 ? 26.906 -22.922 -2.727 1 97.75 164 ALA A C 1
ATOM 1235 O O . ALA A 1 164 ? 28.141 -23.031 -2.684 1 97.75 164 ALA A O 1
ATOM 1236 N N . HIS A 1 165 ? 26.344 -22.062 -3.494 1 98.12 165 HIS A N 1
ATOM 1237 C CA . HIS A 1 165 ? 27.094 -21.203 -4.41 1 98.12 165 HIS A CA 1
ATOM 1238 C C . HIS A 1 165 ? 27.203 -19.781 -3.871 1 98.12 165 HIS A C 1
ATOM 1240 O O . HIS A 1 165 ? 27.609 -18.859 -4.59 1 98.12 165 HIS A O 1
ATOM 1246 N N . GLY A 1 166 ? 26.703 -19.516 -2.613 1 98.06 166 GLY A N 1
ATOM 1247 C CA . GLY A 1 166 ? 26.797 -18.219 -1.972 1 98.06 166 GLY A CA 1
ATOM 1248 C C . GLY A 1 166 ? 25.844 -17.188 -2.557 1 98.06 166 GLY A C 1
ATOM 1249 O O . GLY A 1 166 ? 26.125 -15.992 -2.551 1 98.06 166 GLY A O 1
ATOM 1250 N N . LEU A 1 167 ? 24.766 -17.609 -3.146 1 98.69 167 LEU A N 1
ATOM 1251 C CA . LEU A 1 167 ? 23.812 -16.719 -3.809 1 98.69 167 LEU A CA 1
ATOM 1252 C C . LEU A 1 167 ? 22.641 -16.406 -2.889 1 98.69 167 LEU A C 1
ATOM 1254 O O . LEU A 1 167 ? 22.266 -17.219 -2.039 1 98.69 167 LEU A O 1
ATOM 1258 N N . MET A 1 168 ? 22.062 -15.219 -3.002 1 98.81 168 MET A N 1
ATOM 1259 C CA . MET A 1 168 ? 20.812 -14.836 -2.33 1 98.81 168 MET A CA 1
ATOM 1260 C C . MET A 1 168 ? 19.625 -15.555 -2.941 1 98.81 168 MET A C 1
ATOM 1262 O O . MET A 1 168 ? 19.484 -15.609 -4.164 1 98.81 168 MET A O 1
ATOM 1266 N N . PHE A 1 169 ? 18.812 -16.156 -2.131 1 98.88 169 PHE A N 1
ATOM 1267 C CA . PHE A 1 169 ? 17.641 -16.891 -2.609 1 98.88 169 PHE A CA 1
ATOM 1268 C C . PHE A 1 169 ? 16.359 -16.172 -2.211 1 98.88 169 PHE A C 1
ATOM 1270 O O . PHE A 1 169 ? 16.078 -15.977 -1.022 1 98.88 169 PHE A O 1
ATOM 1277 N N . VAL A 1 170 ? 15.523 -15.703 -3.205 1 98.94 170 VAL A N 1
ATOM 1278 C CA . VAL A 1 170 ? 14.273 -14.984 -3.01 1 98.94 170 VAL A CA 1
ATOM 1279 C C . VAL A 1 170 ? 13.102 -15.852 -3.457 1 98.94 170 VAL A C 1
ATOM 1281 O O . VAL A 1 170 ? 13.133 -16.438 -4.543 1 98.94 170 VAL A O 1
ATOM 1284 N N . VAL A 1 171 ? 12.055 -15.914 -2.646 1 98.94 171 VAL A N 1
ATOM 1285 C CA . VAL A 1 171 ? 10.914 -16.766 -2.955 1 98.94 171 VAL A CA 1
ATOM 1286 C C . VAL A 1 171 ? 9.633 -15.93 -2.963 1 98.94 171 VAL A C 1
ATOM 1288 O O . VAL A 1 171 ? 9.375 -15.164 -2.029 1 98.94 171 VAL A O 1
ATOM 1291 N N . ASP A 1 172 ? 8.891 -16.031 -4.031 1 98.88 172 ASP A N 1
ATOM 1292 C CA . ASP A 1 172 ? 7.516 -15.539 -4.082 1 98.88 172 ASP A CA 1
ATOM 1293 C C . ASP A 1 172 ? 6.543 -16.594 -3.564 1 98.88 172 ASP A C 1
ATOM 1295 O O . ASP A 1 172 ? 6.238 -17.562 -4.266 1 98.88 172 ASP A O 1
ATOM 1299 N N . ALA A 1 173 ? 5.988 -16.359 -2.4 1 98.81 173 ALA A N 1
ATOM 1300 C CA . ALA A 1 173 ? 5.129 -17.344 -1.756 1 98.81 173 ALA A CA 1
ATOM 1301 C C . ALA A 1 173 ? 3.658 -16.938 -1.855 1 98.81 173 ALA A C 1
ATOM 1303 O O . ALA A 1 173 ? 2.842 -17.328 -1.021 1 98.81 173 ALA A O 1
ATOM 1304 N N . SER A 1 174 ? 3.297 -16.156 -2.84 1 98.44 174 SER A N 1
ATOM 1305 C CA . SER A 1 174 ? 1.954 -15.594 -2.971 1 98.44 174 SER A CA 1
ATOM 1306 C C . SER A 1 174 ? 0.9 -16.703 -2.992 1 98.44 174 SER A C 1
ATOM 1308 O O . SER A 1 174 ? -0.182 -16.547 -2.424 1 98.44 174 SER A O 1
ATOM 1310 N N . GLN A 1 175 ? 1.194 -17.844 -3.629 1 98.44 175 GLN A N 1
ATOM 1311 C CA . GLN A 1 175 ? 0.188 -18.891 -3.789 1 98.44 175 GLN A CA 1
ATOM 1312 C C . GLN A 1 175 ? 0.305 -19.938 -2.686 1 98.44 175 GLN A C 1
ATOM 1314 O O . GLN A 1 175 ? -0.557 -20.812 -2.559 1 98.44 175 GLN A O 1
ATOM 1319 N N . THR A 1 176 ? 1.395 -19.844 -1.839 1 98.56 176 THR A N 1
ATOM 1320 C CA . THR A 1 176 ? 1.645 -20.984 -0.963 1 98.56 176 THR A CA 1
ATOM 1321 C C . THR A 1 176 ? 1.593 -20.562 0.502 1 98.56 176 THR A C 1
ATOM 1323 O O . THR A 1 176 ? 1.367 -21.406 1.385 1 98.56 176 THR A O 1
ATOM 1326 N N . ALA A 1 177 ? 1.871 -19.281 0.803 1 98.56 177 ALA A N 1
ATOM 1327 C CA . ALA A 1 177 ? 1.797 -18.812 2.186 1 98.56 177 ALA A CA 1
ATOM 1328 C C . ALA A 1 177 ? 0.409 -19.062 2.771 1 98.56 177 ALA A C 1
ATOM 1330 O O . ALA A 1 177 ? -0.6 -18.672 2.174 1 98.56 177 ALA A O 1
ATOM 1331 N N . GLY A 1 178 ? 0.338 -19.719 3.906 1 97.69 178 GLY A N 1
ATOM 1332 C CA . GLY A 1 178 ? -0.921 -20 4.578 1 97.69 178 GLY A CA 1
ATOM 1333 C C . GLY A 1 178 ? -1.531 -21.328 4.172 1 97.69 178 GLY A C 1
ATOM 1334 O O . GLY A 1 178 ? -2.531 -21.766 4.746 1 97.69 178 GLY A O 1
ATOM 1335 N N . VAL A 1 179 ? -0.932 -22 3.16 1 97.56 179 VAL A N 1
ATOM 1336 C CA . VAL A 1 179 ? -1.475 -23.266 2.67 1 97.56 179 VAL A CA 1
ATOM 1337 C C . VAL A 1 179 ? -0.423 -24.359 2.803 1 97.56 179 VAL A C 1
ATOM 1339 O O . VAL A 1 179 ? -0.738 -25.484 3.201 1 97.56 179 VAL A O 1
ATOM 1342 N N . PHE A 1 180 ? 0.83 -24.078 2.436 1 97.88 180 PHE A N 1
ATOM 1343 C CA . PHE A 1 180 ? 1.939 -25.016 2.551 1 97.88 180 PHE A CA 1
ATOM 1344 C C . PHE A 1 180 ? 2.875 -24.625 3.686 1 97.88 180 PHE A C 1
ATOM 1346 O O . PHE A 1 180 ? 3.012 -23.438 3.992 1 97.88 180 PHE A O 1
ATOM 1353 N N . PRO A 1 181 ? 3.496 -25.625 4.324 1 97 181 PRO A N 1
ATOM 1354 C CA . PRO A 1 181 ? 4.531 -25.25 5.293 1 97 181 PRO A CA 1
ATOM 1355 C C . PRO A 1 181 ? 5.738 -24.578 4.641 1 97 181 PRO A C 1
ATOM 1357 O O . PRO A 1 181 ? 6.281 -25.109 3.662 1 97 181 PRO A O 1
ATOM 1360 N N . ILE A 1 182 ? 6.137 -23.453 5.105 1 98.44 182 ILE A N 1
ATOM 1361 C CA . ILE A 1 182 ? 7.324 -22.734 4.664 1 98.44 182 ILE A CA 1
ATOM 1362 C C . ILE A 1 182 ? 8.203 -22.406 5.867 1 98.44 182 ILE A C 1
ATOM 1364 O O . ILE A 1 182 ? 7.738 -21.797 6.832 1 98.44 182 ILE A O 1
ATOM 1368 N N . ASN A 1 183 ? 9.367 -22.875 5.91 1 98.75 183 ASN A N 1
ATOM 1369 C CA . ASN A 1 183 ? 10.375 -22.531 6.91 1 98.75 183 ASN A CA 1
ATOM 1370 C C . ASN A 1 183 ? 11.609 -21.891 6.273 1 98.75 183 ASN A C 1
ATOM 1372 O O . ASN A 1 183 ? 12.422 -22.594 5.664 1 98.75 183 ASN A O 1
ATOM 1376 N N . VAL A 1 184 ? 11.734 -20.609 6.477 1 98.81 184 VAL A N 1
ATOM 1377 C CA . VAL A 1 184 ? 12.742 -19.859 5.738 1 98.81 184 VAL A CA 1
ATOM 1378 C C . VAL A 1 184 ? 14.133 -20.328 6.141 1 98.81 184 VAL A C 1
ATOM 1380 O O . VAL A 1 184 ? 15.062 -20.297 5.332 1 98.81 184 VAL A O 1
ATOM 1383 N N . GLN A 1 185 ? 14.336 -20.719 7.367 1 98.31 185 GLN A N 1
ATOM 1384 C CA . GLN A 1 185 ? 15.641 -21.203 7.82 1 98.31 185 GLN A CA 1
ATOM 1385 C C . GLN A 1 185 ? 15.961 -22.578 7.238 1 98.31 185 GLN A C 1
ATOM 1387 O O . GLN A 1 185 ? 17.031 -22.781 6.68 1 98.31 185 GLN A O 1
ATOM 1392 N N . GLU A 1 186 ? 14.984 -23.484 7.297 1 98.31 186 GLU A N 1
ATOM 1393 C CA . GLU A 1 186 ? 15.188 -24.844 6.816 1 98.31 186 GLU A CA 1
ATOM 1394 C C . GLU A 1 186 ? 15.344 -24.875 5.297 1 98.31 186 GLU A C 1
ATOM 1396 O O . GLU A 1 186 ? 16.094 -25.703 4.762 1 98.31 186 GLU A O 1
ATOM 1401 N N . MET A 1 187 ? 14.695 -23.984 4.617 1 98.62 187 MET A N 1
ATOM 1402 C CA . MET A 1 187 ? 14.656 -24 3.158 1 98.62 187 MET A CA 1
ATOM 1403 C C . MET A 1 187 ? 15.703 -23.062 2.576 1 98.62 187 MET A C 1
ATOM 1405 O O . MET A 1 187 ? 15.781 -22.891 1.357 1 98.62 187 MET A O 1
ATOM 1409 N N . ASN A 1 188 ? 16.469 -22.422 3.443 1 98.44 188 ASN A N 1
ATOM 1410 C CA . ASN A 1 188 ? 17.516 -21.5 3.039 1 98.44 188 ASN A CA 1
ATOM 1411 C C . ASN A 1 188 ? 16.969 -20.344 2.207 1 98.44 188 ASN A C 1
ATOM 1413 O O . ASN A 1 188 ? 17.5 -20.031 1.141 1 98.44 188 ASN A O 1
ATOM 1417 N N . ILE A 1 189 ? 15.867 -19.812 2.625 1 98.88 189 ILE A N 1
ATOM 1418 C CA . ILE A 1 189 ? 15.266 -18.656 1.977 1 98.88 189 ILE A CA 1
ATOM 1419 C C . ILE A 1 189 ? 15.797 -17.375 2.619 1 98.88 189 ILE A C 1
ATOM 1421 O O . ILE A 1 189 ? 15.656 -17.172 3.828 1 98.88 189 ILE A O 1
ATOM 1425 N N . ASP A 1 190 ? 16.422 -16.484 1.825 1 98.94 190 ASP A N 1
ATOM 1426 C CA . ASP A 1 190 ? 16.984 -15.25 2.346 1 98.94 190 ASP A CA 1
ATOM 1427 C C . ASP A 1 190 ? 15.922 -14.148 2.389 1 98.94 190 ASP A C 1
ATOM 1429 O O . ASP A 1 190 ? 15.953 -13.281 3.27 1 98.94 190 ASP A O 1
ATOM 1433 N N . ILE A 1 191 ? 15.102 -14.102 1.39 1 98.94 191 ILE A N 1
ATOM 1434 C CA . ILE A 1 191 ? 13.992 -13.156 1.307 1 98.94 191 ILE A CA 1
ATOM 1435 C C . ILE A 1 191 ? 12.719 -13.883 0.895 1 98.94 191 ILE A C 1
ATOM 1437 O O . ILE A 1 191 ? 12.719 -14.641 -0.078 1 98.94 191 ILE A O 1
ATOM 1441 N N . LEU A 1 192 ? 11.664 -13.773 1.682 1 98.94 192 LEU A N 1
ATOM 1442 C CA . LEU A 1 192 ? 10.352 -14.336 1.376 1 98.94 192 LEU A CA 1
ATOM 1443 C C . LEU A 1 192 ? 9.312 -13.234 1.204 1 98.94 192 LEU A C 1
ATOM 1445 O O . LEU A 1 192 ? 9.164 -12.375 2.074 1 98.94 192 LEU A O 1
ATOM 1449 N N . CYS A 1 193 ? 8.633 -13.211 0.083 1 98.94 193 CYS A N 1
ATOM 1450 C CA . CYS A 1 193 ? 7.57 -12.242 -0.198 1 98.94 193 CYS A CA 1
ATOM 1451 C C . CYS A 1 193 ? 6.203 -12.914 -0.177 1 98.94 193 CYS A C 1
ATOM 1453 O O . CYS A 1 193 ? 6.035 -14.008 -0.717 1 98.94 193 CYS A O 1
ATOM 1455 N N . PHE A 1 194 ? 5.223 -12.305 0.461 1 98.81 194 PHE A N 1
ATOM 1456 C CA . PHE A 1 194 ? 3.906 -12.922 0.579 1 98.81 194 PHE A CA 1
ATOM 1457 C C . PHE A 1 194 ? 2.807 -11.867 0.535 1 98.81 194 PHE A C 1
ATOM 1459 O O . PHE A 1 194 ? 3.066 -10.688 0.751 1 98.81 194 PHE A O 1
ATOM 1466 N N . THR A 1 195 ? 1.61 -12.242 0.221 1 98.25 195 THR A N 1
ATOM 1467 C CA . THR A 1 195 ? 0.417 -11.406 0.266 1 98.25 195 THR A CA 1
ATOM 1468 C C . THR A 1 195 ? -0.586 -11.945 1.28 1 98.25 195 THR A C 1
ATOM 1470 O O . THR A 1 195 ? -0.618 -13.148 1.55 1 98.25 195 THR A O 1
ATOM 1473 N N . GLY A 1 196 ? -1.361 -11.078 1.816 1 98 196 GLY A N 1
ATOM 1474 C CA . GLY A 1 196 ? -2.307 -11.484 2.844 1 98 196 GLY A CA 1
ATOM 1475 C C . GLY A 1 196 ? -3.629 -11.969 2.279 1 98 196 GLY A C 1
ATOM 1476 O O . GLY A 1 196 ? -4.324 -12.766 2.91 1 98 196 GLY A O 1
ATOM 1477 N N . HIS A 1 197 ? -4.008 -11.633 1.077 1 96.5 197 HIS A N 1
ATOM 1478 C CA . HIS A 1 197 ? -5.398 -11.719 0.646 1 96.5 197 HIS A CA 1
ATOM 1479 C C . HIS A 1 197 ? -5.664 -13.016 -0.113 1 96.5 197 HIS A C 1
ATOM 1481 O O . HIS A 1 197 ? -6.707 -13.164 -0.748 1 96.5 197 HIS A O 1
ATOM 1487 N N . LYS A 1 198 ? -4.73 -13.953 -0.196 1 97 198 LYS A N 1
ATOM 1488 C CA . LYS A 1 198 ? -4.91 -15.258 -0.818 1 97 198 LYS A CA 1
ATOM 1489 C C . LYS A 1 198 ? -4.93 -16.375 0.229 1 97 198 LYS A C 1
ATOM 1491 O O . LYS A 1 198 ? -5.805 -16.391 1.096 1 97 198 LYS A O 1
ATOM 1496 N N . GLY A 1 199 ? -3.895 -17.141 0.308 1 97.38 199 GLY A N 1
ATOM 1497 C CA . GLY A 1 199 ? -3.846 -18.266 1.229 1 97.38 199 GLY A CA 1
ATOM 1498 C C . GLY A 1 199 ? -3.859 -17.844 2.686 1 97.38 199 GLY A C 1
ATOM 1499 O O . GLY A 1 199 ? -4.254 -18.609 3.559 1 97.38 199 GLY A O 1
ATOM 1500 N N . LEU A 1 200 ? -3.477 -16.625 2.992 1 98.25 200 LEU A N 1
ATOM 1501 C CA . LEU A 1 200 ? -3.438 -16.141 4.367 1 98.25 200 LEU A CA 1
ATOM 1502 C C . LEU A 1 200 ? -4.805 -15.617 4.797 1 98.25 200 LEU A C 1
ATOM 1504 O O . LEU A 1 200 ? -5.008 -15.297 5.969 1 98.25 200 LEU A O 1
ATOM 1508 N N . LEU A 1 201 ? -5.734 -15.43 3.902 1 97.75 201 LEU A N 1
ATOM 1509 C CA . LEU A 1 201 ? -7.152 -15.18 4.137 1 97.75 201 LEU A CA 1
ATOM 1510 C C . LEU A 1 201 ? -7.359 -13.805 4.762 1 97.75 201 LEU A C 1
ATOM 1512 O O . LEU A 1 201 ? -8.398 -13.547 5.375 1 97.75 201 LEU A O 1
ATOM 1516 N N . ALA A 1 202 ? -6.375 -12.914 4.738 1 98.06 202 ALA A N 1
ATOM 1517 C CA . ALA A 1 202 ? -6.449 -11.555 5.266 1 98.06 202 ALA A CA 1
ATOM 1518 C C . ALA A 1 202 ? -7.055 -10.602 4.238 1 98.06 202 ALA A C 1
ATOM 1520 O O . ALA A 1 202 ? -7.363 -11.008 3.113 1 98.06 202 ALA A O 1
ATOM 1521 N N . PRO A 1 203 ? -7.34 -9.367 4.609 1 97.38 203 PRO A N 1
ATOM 1522 C CA . PRO A 1 203 ? -7.887 -8.383 3.666 1 97.38 203 PRO A CA 1
ATOM 1523 C C . PRO A 1 203 ? -6.891 -8.008 2.57 1 97.38 203 PRO A C 1
ATOM 1525 O O . PRO A 1 203 ? -5.68 -8.133 2.762 1 97.38 203 PRO A O 1
ATOM 1528 N N . GLN A 1 204 ? -7.449 -7.582 1.432 1 96.81 204 GLN A N 1
ATOM 1529 C CA . GLN A 1 204 ? -6.598 -6.898 0.463 1 96.81 204 GLN A CA 1
ATOM 1530 C C . GLN A 1 204 ? -5.906 -5.691 1.093 1 96.81 204 GLN A C 1
ATOM 1532 O O . GLN A 1 204 ? -6.414 -5.109 2.053 1 96.81 204 GLN A O 1
ATOM 1537 N N . GLY A 1 205 ? -4.711 -5.34 0.6 1 97.5 205 GLY A N 1
ATOM 1538 C CA . GLY A 1 205 ? -3.938 -4.262 1.198 1 97.5 205 GLY A CA 1
ATOM 1539 C C . GLY A 1 205 ? -2.986 -4.742 2.279 1 97.5 205 GLY A C 1
ATOM 1540 O O . GLY A 1 205 ? -2.383 -3.932 2.984 1 97.5 205 GLY A O 1
ATOM 1541 N N . THR A 1 206 ? -2.887 -6.051 2.436 1 98.31 206 THR A N 1
ATOM 1542 C CA . THR A 1 206 ? -1.949 -6.621 3.396 1 98.31 206 THR A CA 1
ATOM 1543 C C . THR A 1 206 ? -0.958 -7.551 2.701 1 98.31 206 THR A C 1
ATOM 1545 O O . THR A 1 206 ? -1.3 -8.203 1.712 1 98.31 206 THR A O 1
ATOM 1548 N N . GLY A 1 207 ? 0.214 -7.621 3.148 1 98.5 207 GLY A N 1
ATOM 1549 C CA . GLY A 1 207 ? 1.335 -8.43 2.695 1 98.5 207 GLY A CA 1
ATOM 1550 C C . GLY A 1 207 ? 2.613 -8.164 3.469 1 98.5 207 GLY A C 1
ATOM 1551 O O . GLY A 1 207 ? 2.592 -7.488 4.5 1 98.5 207 GLY A O 1
ATOM 1552 N N . GLY A 1 208 ? 3.641 -8.758 2.93 1 98.75 208 GLY A N 1
ATOM 1553 C CA . GLY A 1 208 ? 4.875 -8.523 3.664 1 98.75 208 GLY A CA 1
ATOM 1554 C C . GLY A 1 208 ? 6.078 -9.195 3.033 1 98.75 208 GLY A C 1
ATOM 1555 O O . GLY A 1 208 ? 5.969 -9.812 1.971 1 98.75 208 GLY A O 1
ATOM 1556 N N . ILE A 1 209 ? 7.219 -8.945 3.721 1 98.94 209 ILE A N 1
ATOM 1557 C CA . ILE A 1 209 ? 8.516 -9.438 3.277 1 98.94 209 ILE A CA 1
ATOM 1558 C C . ILE A 1 209 ? 9.344 -9.875 4.484 1 98.94 209 ILE A C 1
ATOM 1560 O O . ILE A 1 209 ? 9.422 -9.156 5.484 1 98.94 209 ILE A O 1
ATOM 1564 N N . TYR A 1 210 ? 9.773 -11.078 4.434 1 98.88 210 TYR A N 1
ATOM 1565 C CA . TYR A 1 210 ? 10.82 -11.531 5.344 1 98.88 210 TYR A CA 1
ATOM 1566 C C . TYR A 1 210 ? 12.203 -11.266 4.762 1 98.88 210 TYR A C 1
ATOM 1568 O O . TYR A 1 210 ? 12.453 -11.523 3.582 1 98.88 210 TYR A O 1
ATOM 1576 N N . VAL A 1 211 ? 13.109 -10.75 5.539 1 98.88 211 VAL A N 1
ATOM 1577 C CA . VAL A 1 211 ? 14.492 -10.539 5.148 1 98.88 211 VAL A CA 1
ATOM 1578 C C . VAL A 1 211 ? 15.43 -11.148 6.191 1 98.88 211 VAL A C 1
ATOM 1580 O O . VAL A 1 211 ? 15.43 -10.727 7.348 1 98.88 211 VAL A O 1
ATOM 1583 N N . LYS A 1 212 ? 16.188 -12.031 5.758 1 98.56 212 LYS A N 1
ATOM 1584 C CA . LYS A 1 212 ? 17.125 -12.727 6.641 1 98.56 212 LYS A CA 1
ATOM 1585 C C . LYS A 1 212 ? 18.094 -11.758 7.293 1 98.56 212 LYS A C 1
ATOM 1587 O O . LYS A 1 212 ? 18.5 -10.766 6.68 1 98.56 212 LYS A O 1
ATOM 1592 N N . GLU A 1 213 ? 18.484 -12.07 8.57 1 96.56 213 GLU A N 1
ATOM 1593 C CA . GLU A 1 213 ? 19.484 -11.266 9.25 1 96.56 213 GLU A CA 1
ATOM 1594 C C . GLU A 1 213 ? 20.781 -11.195 8.445 1 96.56 213 GLU A C 1
ATOM 1596 O O . GLU A 1 213 ? 21.234 -12.203 7.891 1 96.56 213 GLU A O 1
ATOM 1601 N N . GLY A 1 214 ? 21.312 -9.977 8.359 1 95.94 214 GLY A N 1
ATOM 1602 C CA . GLY A 1 214 ? 22.562 -9.797 7.629 1 95.94 214 GLY A CA 1
ATOM 1603 C C . GLY A 1 214 ? 22.359 -9.258 6.227 1 95.94 214 GLY A C 1
ATOM 1604 O O . GLY A 1 214 ? 23.312 -8.766 5.602 1 95.94 214 GLY A O 1
ATOM 1605 N N . ILE A 1 215 ? 21.172 -9.344 5.699 1 97.25 215 ILE A N 1
ATOM 1606 C CA . ILE A 1 215 ? 20.859 -8.812 4.379 1 97.25 215 ILE A CA 1
ATOM 1607 C C . ILE A 1 215 ? 20.281 -7.402 4.512 1 97.25 215 ILE A C 1
ATOM 1609 O O . ILE A 1 215 ? 19.359 -7.176 5.297 1 97.25 215 ILE A O 1
ATOM 1613 N N . GLU A 1 216 ? 20.828 -6.465 3.842 1 96.69 216 GLU A N 1
ATOM 1614 C CA . GLU A 1 216 ? 20.328 -5.094 3.797 1 96.69 216 GLU A CA 1
ATOM 1615 C C . GLU A 1 216 ? 19.734 -4.77 2.43 1 96.69 216 GLU A C 1
ATOM 1617 O O . GLU A 1 216 ? 20.359 -5.031 1.397 1 96.69 216 GLU A O 1
ATOM 1622 N N . LEU A 1 217 ? 18.547 -4.27 2.42 1 98.19 217 LEU A N 1
ATOM 1623 C CA . LEU A 1 217 ? 17.859 -3.883 1.192 1 98.19 217 LEU A CA 1
ATOM 1624 C C . LEU A 1 217 ? 17.672 -2.371 1.121 1 98.19 217 LEU A C 1
ATOM 1626 O O . LEU A 1 217 ? 17.328 -1.735 2.119 1 98.19 217 LEU A O 1
ATOM 1630 N N . ARG A 1 218 ? 17.984 -1.761 0.008 1 97.31 218 ARG A N 1
ATOM 1631 C CA . ARG A 1 218 ? 17.578 -0.378 -0.211 1 97.31 218 ARG A CA 1
ATOM 1632 C C . ARG A 1 218 ? 16.062 -0.252 -0.197 1 97.31 218 ARG A C 1
ATOM 1634 O O . ARG A 1 218 ? 15.359 -1.02 -0.863 1 97.31 218 ARG A O 1
ATOM 1641 N N . PRO A 1 219 ? 15.547 0.671 0.562 1 97.62 219 PRO A N 1
ATOM 1642 C CA . PRO A 1 219 ? 14.086 0.795 0.628 1 97.62 219 PRO A CA 1
ATOM 1643 C C . PRO A 1 219 ? 13.477 1.284 -0.684 1 97.62 219 PRO A C 1
ATOM 1645 O O . PRO A 1 219 ? 14.117 2.043 -1.42 1 97.62 219 PRO A O 1
ATOM 1648 N N . LEU A 1 220 ? 12.289 0.804 -0.946 1 97.56 220 LEU A N 1
ATOM 1649 C CA . LEU A 1 220 ? 11.531 1.266 -2.107 1 97.56 220 LEU A CA 1
ATOM 1650 C C . LEU A 1 220 ? 11.047 2.697 -1.906 1 97.56 220 LEU A C 1
ATOM 1652 O O . LEU A 1 220 ? 11.031 3.488 -2.852 1 97.56 220 LEU A O 1
ATOM 1656 N N . LYS A 1 221 ? 10.562 3.014 -0.717 1 97.38 221 LYS A N 1
ATOM 1657 C CA . LYS A 1 221 ? 10.078 4.34 -0.35 1 97.38 221 LYS A CA 1
ATOM 1658 C C . LYS A 1 221 ? 10.68 4.801 0.975 1 97.38 221 LYS A C 1
ATOM 1660 O O . LYS A 1 221 ? 10.984 3.977 1.841 1 97.38 221 LYS A O 1
ATOM 1665 N N . THR A 1 222 ? 10.898 6.031 1.085 1 98 222 THR A N 1
ATOM 1666 C CA . THR A 1 222 ? 11.375 6.672 2.307 1 98 222 THR A CA 1
ATOM 1667 C C . THR A 1 222 ? 10.391 7.746 2.768 1 98 222 THR A C 1
ATOM 1669 O O . THR A 1 222 ? 9.547 8.203 1.99 1 98 222 THR A O 1
ATOM 1672 N N . GLY A 1 223 ? 10.383 8.094 3.998 1 97 223 GLY A N 1
ATOM 1673 C CA . GLY A 1 223 ? 9.453 9.086 4.516 1 97 223 GLY A CA 1
ATOM 1674 C C . GLY A 1 223 ? 9.297 9.031 6.023 1 97 223 GLY A C 1
ATOM 1675 O O . GLY A 1 223 ? 10.281 8.859 6.75 1 97 223 GLY A O 1
ATOM 1676 N N . GLY A 1 224 ? 8.062 9.305 6.453 1 89.12 224 GLY A N 1
ATOM 1677 C CA . GLY A 1 224 ? 7.785 9.227 7.879 1 89.12 224 GLY A CA 1
ATOM 1678 C C . GLY A 1 224 ? 7.848 7.812 8.422 1 89.12 224 GLY A C 1
ATOM 1679 O O . GLY A 1 224 ? 7.316 6.883 7.812 1 89.12 224 GLY A O 1
ATOM 1680 N N . SER A 1 225 ? 8.531 7.641 9.594 1 81.94 225 SER A N 1
ATOM 1681 C CA . SER A 1 225 ? 8.664 6.34 10.242 1 81.94 225 SER A CA 1
ATOM 1682 C C . SER A 1 225 ? 8.188 6.395 11.688 1 81.94 225 SER A C 1
ATOM 1684 O O . SER A 1 225 ? 7.973 5.352 12.312 1 81.94 225 SER A O 1
ATOM 1686 N N . GLY A 1 226 ? 8.047 7.633 12.148 1 77.19 226 GLY A N 1
ATOM 1687 C CA . GLY A 1 226 ? 7.684 7.82 13.539 1 77.19 226 GLY A CA 1
ATOM 1688 C C . GLY A 1 226 ? 8.875 7.758 14.484 1 77.19 226 GLY A C 1
ATOM 1689 O O . GLY A 1 226 ? 8.742 8.055 15.672 1 77.19 226 GLY A O 1
ATOM 1690 N N . ILE A 1 227 ? 9.984 7.367 13.93 1 79.69 227 ILE A N 1
ATOM 1691 C CA . ILE A 1 227 ? 11.195 7.328 14.742 1 79.69 227 ILE A CA 1
ATOM 1692 C C . ILE A 1 227 ? 12.32 8.07 14.023 1 79.69 227 ILE A C 1
ATOM 1694 O O . ILE A 1 227 ? 12.234 8.336 12.82 1 79.69 227 ILE A O 1
ATOM 1698 N N . GLN A 1 228 ? 13.359 8.492 14.734 1 83.31 228 GLN A N 1
ATOM 1699 C CA . GLN A 1 228 ? 14.5 9.219 14.18 1 83.31 228 GLN A CA 1
ATOM 1700 C C . GLN A 1 228 ? 14.039 10.398 13.328 1 83.31 228 GLN A C 1
ATOM 1702 O O . GLN A 1 228 ? 14.477 10.555 12.188 1 83.31 228 GLN A O 1
ATOM 1707 N N . THR A 1 229 ? 13.188 11.117 13.836 1 86.56 229 THR A N 1
ATOM 1708 C CA . THR A 1 229 ? 12.508 12.203 13.133 1 86.56 229 THR A CA 1
ATOM 1709 C C . THR A 1 229 ? 13.516 13.195 12.57 1 86.56 229 THR A C 1
ATOM 1711 O O . THR A 1 229 ? 13.312 13.75 11.484 1 86.56 229 THR A O 1
ATOM 1714 N N . TYR A 1 230 ? 14.57 13.391 13.203 1 91.56 230 TYR A N 1
ATOM 1715 C CA . TYR A 1 230 ? 15.469 14.477 12.844 1 91.56 230 TYR A CA 1
ATOM 1716 C C . TYR A 1 230 ? 16.578 13.977 11.922 1 91.56 230 TYR A C 1
ATOM 1718 O O . TYR A 1 230 ? 17.375 14.773 11.422 1 91.56 230 TYR A O 1
ATOM 1726 N N . SER A 1 231 ? 16.641 12.641 11.727 1 91.94 231 SER A N 1
ATOM 1727 C CA . SER A 1 231 ? 17.578 12.102 10.75 1 91.94 231 SER A CA 1
ATOM 1728 C C . SER A 1 231 ? 17.094 12.375 9.32 1 91.94 231 SER A C 1
ATOM 1730 O O . SER A 1 231 ? 15.914 12.211 9.016 1 91.94 231 SER A O 1
ATOM 1732 N N . LYS A 1 232 ? 18.062 12.844 8.453 1 94.75 232 LYS A N 1
ATOM 1733 C CA . LYS A 1 232 ? 17.734 13.039 7.043 1 94.75 232 LYS A CA 1
ATOM 1734 C C . LYS A 1 232 ? 17.5 11.703 6.336 1 94.75 232 LYS A C 1
ATOM 1736 O O . LYS A 1 232 ? 16.812 11.641 5.324 1 94.75 232 LYS A O 1
ATOM 1741 N N . GLU A 1 233 ? 18.078 10.711 6.93 1 94 233 GLU A N 1
ATOM 1742 C CA . GLU A 1 233 ? 17.984 9.391 6.32 1 94 233 GLU A CA 1
ATOM 1743 C C . GLU A 1 233 ? 16.844 8.578 6.941 1 94 233 GLU A C 1
ATOM 1745 O O . GLU A 1 233 ? 16.578 8.688 8.141 1 94 233 GLU A O 1
ATOM 1750 N N . HIS A 1 234 ? 16.203 7.801 6.082 1 94.38 234 HIS A N 1
ATOM 1751 C CA . HIS A 1 234 ? 15.227 6.832 6.566 1 94.38 234 HIS A CA 1
ATOM 1752 C C . HIS A 1 234 ? 15.898 5.77 7.438 1 94.38 234 HIS A C 1
ATOM 1754 O O . HIS A 1 234 ? 17.031 5.367 7.168 1 94.38 234 HIS A O 1
ATOM 1760 N N . PRO A 1 235 ? 15.18 5.328 8.523 1 93.38 235 PRO A N 1
ATOM 1761 C CA . PRO A 1 235 ? 15.781 4.305 9.383 1 93.38 235 PRO A CA 1
ATOM 1762 C C . PRO A 1 235 ? 16.281 3.094 8.602 1 93.38 235 PRO A C 1
ATOM 1764 O O . PRO A 1 235 ? 15.625 2.658 7.648 1 93.38 235 PRO A O 1
ATOM 1767 N N . VAL A 1 236 ? 17.391 2.514 9.062 1 93.69 236 VAL A N 1
ATOM 1768 C CA . VAL A 1 236 ? 18.016 1.436 8.297 1 93.69 236 VAL A CA 1
ATOM 1769 C C . VAL A 1 236 ? 17.75 0.099 8.984 1 93.69 236 VAL A C 1
ATOM 1771 O O . VAL A 1 236 ? 18.094 -0.958 8.453 1 93.69 236 VAL A O 1
ATOM 1774 N N . GLN A 1 237 ? 17.156 0.128 10.117 1 94.56 237 GLN A N 1
ATOM 1775 C CA . GLN A 1 237 ? 16.906 -1.104 10.859 1 94.56 237 GLN A CA 1
ATOM 1776 C C . GLN A 1 237 ? 15.555 -1.708 10.5 1 94.56 237 GLN A C 1
ATOM 1778 O O . GLN A 1 237 ? 14.547 -1.004 10.461 1 94.56 237 GLN A O 1
ATOM 1783 N N . MET A 1 238 ? 15.57 -3.002 10.273 1 96.44 238 MET A N 1
ATOM 1784 C CA . MET A 1 238 ? 14.32 -3.727 10.055 1 96.44 238 MET A CA 1
ATOM 1785 C C . MET A 1 238 ? 13.461 -3.717 11.312 1 96.44 238 MET A C 1
ATOM 1787 O O . MET A 1 238 ? 13.984 -3.717 12.43 1 96.44 238 MET A O 1
ATOM 1791 N N . PRO A 1 239 ? 12.109 -3.74 11.25 1 97 239 PRO A N 1
ATOM 1792 C CA . PRO A 1 239 ? 11.352 -3.738 9.992 1 97 239 PRO A CA 1
ATOM 1793 C C . PRO A 1 239 ? 11.156 -2.334 9.43 1 97 239 PRO A C 1
ATOM 1795 O O . PRO A 1 239 ? 10.758 -2.182 8.266 1 97 239 PRO A O 1
ATOM 1798 N N . THR A 1 240 ? 11.477 -1.268 10.164 1 95.88 240 THR A N 1
ATOM 1799 C CA . THR A 1 240 ? 11.172 0.116 9.812 1 95.88 240 THR A CA 1
ATOM 1800 C C . THR A 1 240 ? 11.898 0.527 8.539 1 95.88 240 THR A C 1
ATOM 1802 O O . THR A 1 240 ? 11.406 1.365 7.777 1 95.88 240 THR A O 1
ATOM 1805 N N . ALA A 1 241 ? 13.055 -0.146 8.266 1 97.12 241 ALA A N 1
ATOM 1806 C CA . ALA A 1 241 ? 13.875 0.151 7.09 1 97.12 241 ALA A CA 1
ATOM 1807 C C . ALA A 1 241 ? 13.047 0.058 5.809 1 97.12 241 ALA A C 1
ATOM 1809 O O . ALA A 1 241 ? 13.344 0.732 4.82 1 97.12 241 ALA A O 1
ATOM 1810 N N . LEU A 1 242 ? 11.984 -0.794 5.879 1 98.25 242 LEU A N 1
ATOM 1811 C CA . LEU A 1 242 ? 11.227 -1.071 4.664 1 98.25 242 LEU A CA 1
ATOM 1812 C C . LEU A 1 242 ? 9.781 -0.611 4.805 1 98.25 242 LEU A C 1
ATOM 1814 O O . LEU A 1 242 ? 8.93 -0.979 3.994 1 98.25 242 LEU A O 1
ATOM 1818 N N . GLU A 1 243 ? 9.508 0.153 5.883 1 97.12 243 GLU A N 1
ATOM 1819 C CA . GLU A 1 243 ? 8.133 0.548 6.184 1 97.12 243 GLU A CA 1
ATOM 1820 C C . GLU A 1 243 ? 8.008 2.064 6.316 1 97.12 243 GLU A C 1
ATOM 1822 O O . GLU A 1 243 ? 7.793 2.582 7.414 1 97.12 243 GLU A O 1
ATOM 1827 N N . ALA A 1 244 ? 8.062 2.801 5.258 1 96.44 244 ALA A N 1
ATOM 1828 C CA . ALA A 1 244 ? 7.812 4.238 5.289 1 96.44 244 ALA A CA 1
ATOM 1829 C C . ALA A 1 244 ? 6.32 4.535 5.172 1 96.44 244 ALA A C 1
ATOM 1831 O O . ALA A 1 244 ? 5.625 3.955 4.332 1 96.44 244 ALA A O 1
ATOM 1832 N N . GLY A 1 245 ? 5.812 5.473 6.094 1 94.88 245 GLY A N 1
ATOM 1833 C CA . GLY A 1 245 ? 4.406 5.84 6.07 1 94.88 245 GLY A CA 1
ATOM 1834 C C . GLY A 1 245 ? 3.572 5.066 7.074 1 94.88 245 GLY A C 1
ATOM 1835 O O . GLY A 1 245 ? 4.039 4.086 7.652 1 94.88 245 GLY A O 1
ATOM 1836 N N . THR A 1 246 ? 2.348 5.453 7.27 1 94 246 THR A N 1
ATOM 1837 C CA . THR A 1 246 ? 1.432 4.816 8.211 1 94 246 THR A CA 1
ATOM 1838 C C . THR A 1 246 ? 1.087 3.402 7.75 1 94 246 THR A C 1
ATOM 1840 O O . THR A 1 246 ? 0.645 3.201 6.617 1 94 246 THR A O 1
ATOM 1843 N N . LEU A 1 247 ? 1.312 2.469 8.656 1 95.88 247 LEU A N 1
ATOM 1844 C CA . LEU A 1 247 ? 0.956 1.087 8.352 1 95.88 247 LEU A CA 1
ATOM 1845 C C . LEU A 1 247 ? -0.558 0.92 8.273 1 95.88 247 LEU A C 1
ATOM 1847 O O . LEU A 1 247 ? -1.304 1.676 8.898 1 95.88 247 LEU A O 1
ATOM 1851 N N . ASN A 1 248 ? -1.004 -0.01 7.484 1 96.94 248 ASN A N 1
ATOM 1852 C CA . ASN A 1 248 ? -2.418 -0.36 7.387 1 96.94 248 ASN A CA 1
ATOM 1853 C C . ASN A 1 248 ? -2.883 -1.151 8.609 1 96.94 248 ASN A C 1
ATOM 1855 O O . ASN A 1 248 ? -3.232 -2.328 8.492 1 96.94 248 ASN A O 1
ATOM 1859 N N . GLY A 1 249 ? -2.934 -0.475 9.75 1 96.44 249 GLY A N 1
ATOM 1860 C CA . GLY A 1 249 ? -3.283 -1.123 11.008 1 96.44 249 GLY A CA 1
ATOM 1861 C C . GLY A 1 249 ? -4.609 -1.857 10.953 1 96.44 249 GLY A C 1
ATOM 1862 O O . GLY A 1 249 ? -4.762 -2.922 11.555 1 96.44 249 GLY A O 1
ATOM 1863 N N . HIS A 1 250 ? -5.609 -1.27 10.258 1 97 250 HIS A N 1
ATOM 1864 C CA . HIS A 1 250 ? -6.91 -1.913 10.117 1 97 250 HIS A CA 1
ATOM 1865 C C . HIS A 1 250 ? -6.789 -3.26 9.414 1 97 250 HIS A C 1
ATOM 1867 O O . HIS A 1 250 ? -7.328 -4.262 9.891 1 97 250 HIS A O 1
ATOM 1873 N N . GLY A 1 251 ? -6.051 -3.283 8.273 1 97.69 251 GLY A N 1
ATOM 1874 C CA . GLY A 1 251 ? -5.832 -4.527 7.551 1 97.69 251 GLY A CA 1
ATOM 1875 C C . GLY A 1 251 ? -4.98 -5.52 8.312 1 97.69 251 GLY A C 1
ATOM 1876 O O . GLY A 1 251 ? -5.23 -6.723 8.273 1 97.69 251 GLY A O 1
ATOM 1877 N N . ILE A 1 252 ? -3.947 -5.016 9.008 1 98.25 252 ILE A N 1
ATOM 1878 C CA . ILE A 1 252 ? -3.025 -5.855 9.758 1 98.25 252 ILE A CA 1
ATOM 1879 C C . ILE A 1 252 ? -3.766 -6.527 10.914 1 98.25 252 ILE A C 1
ATOM 1881 O O . ILE A 1 252 ? -3.494 -7.684 11.242 1 98.25 252 ILE A O 1
ATOM 1885 N N . ALA A 1 253 ? -4.77 -5.816 11.484 1 97.88 253 ALA A N 1
ATOM 1886 C CA . ALA A 1 253 ? -5.617 -6.457 12.484 1 97.88 253 ALA A CA 1
ATOM 1887 C C . ALA A 1 253 ? -6.34 -7.664 11.898 1 97.88 253 ALA A C 1
ATOM 1889 O O . ALA A 1 253 ? -6.473 -8.695 12.562 1 97.88 253 ALA A O 1
ATOM 1890 N N . GLY A 1 254 ? -6.809 -7.504 10.711 1 98.38 254 GLY A N 1
ATOM 1891 C CA . GLY A 1 254 ? -7.402 -8.633 10.016 1 98.38 254 GLY A CA 1
ATOM 1892 C C . GLY A 1 254 ? -6.426 -9.773 9.773 1 98.38 254 GLY A C 1
ATOM 1893 O O . GLY A 1 254 ? -6.766 -10.938 9.969 1 98.38 254 GLY A O 1
ATOM 1894 N N . LEU A 1 255 ? -5.246 -9.43 9.328 1 98.75 255 LEU A N 1
ATOM 1895 C CA . LEU A 1 255 ? -4.203 -10.43 9.117 1 98.75 255 LEU A CA 1
ATOM 1896 C C . LEU A 1 255 ? -3.879 -11.156 10.414 1 98.75 255 LEU A C 1
ATOM 1898 O O . LEU A 1 255 ? -3.682 -12.375 10.414 1 98.75 255 LEU A O 1
ATOM 1902 N N . HIS A 1 256 ? -3.832 -10.359 11.5 1 98.56 256 HIS A N 1
ATOM 1903 C CA . HIS A 1 256 ? -3.6 -10.953 12.812 1 98.56 256 HIS A CA 1
ATOM 1904 C C . HIS A 1 256 ? -4.637 -12.023 13.125 1 98.56 256 HIS A C 1
ATOM 1906 O O . HIS A 1 256 ? -4.289 -13.133 13.547 1 98.56 256 HIS A O 1
ATOM 1912 N N . ALA A 1 257 ? -5.902 -11.664 12.922 1 98.56 257 ALA A N 1
ATOM 1913 C CA . ALA A 1 257 ? -7 -12.594 13.18 1 98.56 257 ALA A CA 1
ATOM 1914 C C . ALA A 1 257 ? -6.941 -13.789 12.227 1 98.56 257 ALA A C 1
ATOM 1916 O O . ALA A 1 257 ? -7.234 -14.922 12.625 1 98.56 257 ALA A O 1
ATOM 1917 N N . ALA A 1 258 ? -6.559 -13.586 11.016 1 98.69 258 ALA A N 1
ATOM 1918 C CA . ALA A 1 258 ? -6.453 -14.648 10.023 1 98.69 258 ALA A CA 1
ATOM 1919 C C . ALA A 1 258 ? -5.402 -15.672 10.43 1 98.69 258 ALA A C 1
ATOM 1921 O O . ALA A 1 258 ? -5.613 -16.875 10.281 1 98.69 258 ALA A O 1
ATOM 1922 N N . LEU A 1 259 ? -4.281 -15.148 10.891 1 98.75 259 LEU A N 1
ATOM 1923 C CA . LEU A 1 259 ? -3.217 -16.047 11.336 1 98.75 259 LEU A CA 1
ATOM 1924 C C . LEU A 1 259 ? -3.684 -16.891 12.508 1 98.75 259 LEU A C 1
ATOM 1926 O O . LEU A 1 259 ? -3.305 -18.062 12.617 1 98.75 259 LEU A O 1
ATOM 1930 N N . GLY A 1 260 ? -4.441 -16.281 13.391 1 98.5 260 GLY A N 1
ATOM 1931 C CA . GLY A 1 260 ? -5.047 -17.062 14.461 1 98.5 260 GLY A CA 1
ATOM 1932 C C . GLY A 1 260 ? -5.965 -18.156 13.953 1 98.5 260 GLY A C 1
ATOM 1933 O O . GLY A 1 260 ? -5.918 -19.297 14.438 1 98.5 260 GLY A O 1
ATOM 1934 N N . TYR A 1 261 ? -6.801 -17.859 13 1 98.38 261 TYR A N 1
ATOM 1935 C CA . TYR A 1 261 ? -7.703 -18.828 12.383 1 98.38 261 TYR A CA 1
ATOM 1936 C C . TYR A 1 261 ? -6.922 -19.969 11.766 1 98.38 261 TYR A C 1
ATOM 1938 O O . TYR A 1 261 ? -7.277 -21.141 11.953 1 98.38 261 TYR A O 1
ATOM 1946 N N . LEU A 1 262 ? -5.852 -19.625 10.984 1 98.44 262 LEU A N 1
ATOM 1947 C CA . LEU A 1 262 ? -5.031 -20.625 10.328 1 98.44 262 LEU A CA 1
ATOM 1948 C C . LEU A 1 262 ? -4.398 -21.562 11.344 1 98.44 262 LEU A C 1
ATOM 1950 O O . LEU A 1 262 ? -4.289 -22.766 11.102 1 98.44 262 LEU A O 1
ATOM 1954 N N . LYS A 1 263 ? -3.953 -20.969 12.438 1 97.88 263 LYS A N 1
ATOM 1955 C CA . LYS A 1 263 ? -3.359 -21.781 13.492 1 97.88 263 LYS A CA 1
ATOM 1956 C C . LYS A 1 263 ? -4.391 -22.734 14.094 1 97.88 263 LYS A C 1
ATOM 1958 O O . LYS A 1 263 ? -4.102 -23.906 14.328 1 97.88 263 LYS A O 1
ATOM 1963 N N . LYS A 1 264 ? -5.605 -22.234 14.344 1 97.94 264 LYS A N 1
ATOM 1964 C CA . LYS A 1 264 ? -6.684 -23.016 14.938 1 97.94 264 LYS A CA 1
ATOM 1965 C C . LYS A 1 264 ? -7.16 -24.109 13.992 1 97.94 264 LYS A C 1
ATOM 1967 O O . LYS A 1 264 ? -7.309 -25.266 14.398 1 97.94 264 LYS A O 1
ATOM 1972 N N . GLU A 1 265 ? -7.426 -23.766 12.742 1 97 265 GLU A N 1
ATOM 1973 C CA . GLU A 1 265 ? -7.934 -24.703 11.734 1 97 265 GLU A CA 1
ATOM 1974 C C . GLU A 1 265 ? -6.852 -25.688 11.305 1 97 265 GLU A C 1
ATOM 1976 O O . GLU A 1 265 ? -7.145 -26.844 10.992 1 97 265 GLU A O 1
ATOM 1981 N N . GLY A 1 266 ? -5.594 -25.188 11.266 1 97.31 266 GLY A N 1
ATOM 1982 C CA . GLY A 1 266 ? -4.477 -25.984 10.789 1 97.31 266 GLY A CA 1
ATOM 1983 C C . GLY A 1 266 ? -4.254 -25.859 9.289 1 97.31 266 GLY A C 1
ATOM 1984 O O . GLY A 1 266 ? -5.117 -26.25 8.5 1 97.31 266 GLY A O 1
ATOM 1985 N N . ILE A 1 267 ? -3.141 -25.469 8.922 1 96.69 267 ILE A N 1
ATOM 1986 C CA . ILE A 1 267 ? -2.83 -25.234 7.512 1 96.69 267 ILE A CA 1
ATOM 1987 C C . ILE A 1 267 ? -2.85 -26.562 6.75 1 96.69 267 ILE A C 1
ATOM 1989 O O . ILE A 1 267 ? -3.258 -26.609 5.586 1 96.69 267 ILE A O 1
ATOM 1993 N N . ASP A 1 268 ? -2.418 -27.656 7.383 1 97.25 268 ASP A N 1
ATOM 1994 C CA . ASP A 1 268 ? -2.455 -28.984 6.754 1 97.25 268 ASP A CA 1
ATOM 1995 C C . ASP A 1 268 ? -3.889 -29.391 6.434 1 97.25 268 ASP A C 1
ATOM 1997 O O . ASP A 1 268 ? -4.152 -29.984 5.383 1 97.25 268 ASP A O 1
ATOM 2001 N N . ASN A 1 269 ? -4.75 -29.109 7.387 1 97.88 269 ASN A N 1
ATOM 2002 C CA . ASN A 1 269 ? -6.16 -29.422 7.168 1 97.88 269 ASN A CA 1
ATOM 2003 C C . ASN A 1 269 ? -6.738 -28.609 6.012 1 97.88 269 ASN A C 1
ATOM 2005 O O . ASN A 1 269 ? -7.48 -29.141 5.184 1 97.88 269 ASN A O 1
ATOM 2009 N N . ILE A 1 270 ? -6.426 -27.375 5.973 1 97.56 270 ILE A N 1
ATOM 2010 C CA . ILE A 1 270 ? -6.887 -26.5 4.906 1 97.56 270 ILE A CA 1
ATOM 2011 C C . ILE A 1 270 ? -6.367 -27 3.561 1 97.56 270 ILE A C 1
ATOM 2013 O O . ILE A 1 270 ? -7.137 -27.156 2.609 1 97.56 270 ILE A O 1
ATOM 2017 N N . ARG A 1 271 ? -5.078 -27.266 3.5 1 97.88 271 ARG A N 1
ATOM 2018 C CA . ARG A 1 271 ? -4.453 -27.766 2.279 1 97.88 271 ARG A CA 1
ATOM 2019 C C . ARG A 1 271 ? -5.117 -29.062 1.812 1 97.88 271 ARG A C 1
ATOM 2021 O O . ARG A 1 271 ? -5.434 -29.203 0.63 1 97.88 271 ARG A O 1
ATOM 2028 N N . ARG A 1 272 ? -5.285 -29.953 2.732 1 97.81 272 ARG A N 1
ATOM 2029 C CA . ARG A 1 272 ? -5.898 -31.25 2.408 1 97.81 272 ARG A CA 1
ATOM 2030 C C . ARG A 1 272 ? -7.281 -31.047 1.794 1 97.81 272 ARG A C 1
ATOM 2032 O O . ARG A 1 272 ? -7.598 -31.656 0.768 1 97.81 272 ARG A O 1
ATOM 2039 N N . LYS A 1 273 ? -8.102 -30.25 2.42 1 97.88 273 LYS A N 1
ATOM 2040 C CA . LYS A 1 273 ? -9.453 -30 1.929 1 97.88 273 LYS A CA 1
ATOM 2041 C C . LYS A 1 273 ? -9.43 -29.375 0.54 1 97.88 273 LYS A C 1
ATOM 2043 O O . LYS A 1 273 ? -10.188 -29.766 -0.344 1 97.88 273 LYS A O 1
ATOM 2048 N N . GLU A 1 274 ? -8.586 -28.359 0.367 1 98.19 274 GLU A N 1
ATOM 2049 C CA . GLU A 1 274 ? -8.461 -27.719 -0.932 1 98.19 274 GLU A CA 1
ATOM 2050 C C . GLU A 1 274 ? -8.023 -28.703 -2.008 1 98.19 274 GLU A C 1
ATOM 2052 O O . GLU A 1 274 ? -8.586 -28.719 -3.107 1 98.19 274 GLU A O 1
ATOM 2057 N N . GLN A 1 275 ? -7.043 -29.5 -1.663 1 98.38 275 GLN A N 1
ATOM 2058 C CA . GLN A 1 275 ? -6.5 -30.453 -2.619 1 98.38 275 GLN A CA 1
ATOM 2059 C C . GLN A 1 275 ? -7.52 -31.547 -2.939 1 98.38 275 GLN A C 1
ATOM 2061 O O . GLN A 1 275 ? -7.602 -32 -4.082 1 98.38 275 GLN A O 1
ATOM 2066 N N . GLU A 1 276 ? -8.273 -31.984 -1.937 1 98.44 276 GLU A N 1
ATOM 2067 C CA . GLU A 1 276 ? -9.32 -32.969 -2.186 1 98.44 276 GLU A CA 1
ATOM 2068 C C . GLU A 1 276 ? -10.328 -32.469 -3.213 1 98.44 276 GLU A C 1
ATOM 2070 O O . GLU A 1 276 ? -10.727 -33.188 -4.117 1 98.44 276 GLU A O 1
ATOM 2075 N N . LEU A 1 277 ? -10.75 -31.219 -3.027 1 98.69 277 LEU A N 1
ATOM 2076 C CA . LEU A 1 277 ? -11.688 -30.609 -3.961 1 98.69 277 LEU A CA 1
ATOM 2077 C C . LEU A 1 277 ? -11.062 -30.453 -5.344 1 98.69 277 LEU A C 1
ATOM 2079 O O . LEU A 1 277 ? -11.711 -30.719 -6.355 1 98.69 277 LEU A O 1
ATOM 2083 N N . MET A 1 278 ? -9.789 -30.031 -5.395 1 98.69 278 MET A N 1
ATOM 2084 C CA . MET A 1 278 ? -9.07 -29.875 -6.652 1 98.69 278 MET A CA 1
ATOM 2085 C C . MET A 1 278 ? -8.961 -31.203 -7.395 1 98.69 278 MET A C 1
ATOM 2087 O O . MET A 1 278 ? -9.242 -31.266 -8.594 1 98.69 278 MET A O 1
ATOM 2091 N N . TRP A 1 279 ? -8.57 -32.25 -6.699 1 98.69 279 TRP A N 1
ATOM 2092 C CA . TRP A 1 279 ? -8.398 -33.562 -7.312 1 98.69 279 TRP A CA 1
ATOM 2093 C C . TRP A 1 279 ? -9.734 -34.125 -7.793 1 98.69 279 TRP A C 1
ATOM 2095 O O . TRP A 1 279 ? -9.805 -34.812 -8.82 1 98.69 279 TRP A O 1
ATOM 2105 N N . ARG A 1 280 ? -10.797 -33.906 -6.996 1 98.69 280 ARG A N 1
ATOM 2106 C CA . ARG A 1 280 ? -12.133 -34.281 -7.445 1 98.69 280 ARG A CA 1
ATOM 2107 C C . ARG A 1 280 ? -12.469 -33.656 -8.781 1 98.69 280 ARG A C 1
ATOM 2109 O O . ARG A 1 280 ? -12.953 -34.312 -9.703 1 98.69 280 ARG A O 1
ATOM 2116 N N . PHE A 1 281 ? -12.242 -32.406 -8.891 1 98.88 281 PHE A N 1
ATOM 2117 C CA . PHE A 1 281 ? -12.492 -31.672 -10.133 1 98.88 281 PHE A CA 1
ATOM 2118 C C . PHE A 1 281 ? -11.633 -32.219 -11.266 1 98.88 281 PHE A C 1
ATOM 2120 O O . PHE A 1 281 ? -12.141 -32.531 -12.344 1 98.88 281 PHE A O 1
ATOM 2127 N N . TYR A 1 282 ? -10.281 -32.312 -10.984 1 98.81 282 TYR A N 1
ATOM 2128 C CA . TYR A 1 282 ? -9.344 -32.844 -11.969 1 98.81 282 TYR A CA 1
ATOM 2129 C C . TYR A 1 282 ? -9.805 -34.188 -12.508 1 98.81 282 TYR A C 1
ATOM 2131 O O . TYR A 1 282 ? -9.875 -34.406 -13.719 1 98.81 282 TYR A O 1
ATOM 2139 N N . ASN A 1 283 ? -10.109 -35.062 -11.617 1 98.56 283 ASN A N 1
ATOM 2140 C CA . ASN A 1 283 ? -10.523 -36.406 -12 1 98.56 283 ASN A CA 1
ATOM 2141 C C . ASN A 1 283 ? -11.852 -36.406 -12.734 1 98.56 283 ASN A C 1
ATOM 2143 O O . ASN A 1 283 ? -12.125 -37.312 -13.547 1 98.56 283 ASN A O 1
ATOM 2147 N N . GLY A 1 284 ? -12.664 -35.406 -12.461 1 98.69 284 GLY A N 1
ATOM 2148 C CA . GLY A 1 284 ? -13.961 -35.312 -13.102 1 98.69 284 GLY A CA 1
ATOM 2149 C C . GLY A 1 284 ? -13.891 -34.75 -14.516 1 98.69 284 GLY A C 1
ATOM 2150 O O . GLY A 1 284 ? -14.82 -34.906 -15.305 1 98.69 284 GLY A O 1
ATOM 2151 N N . VAL A 1 285 ? -12.75 -34.094 -14.875 1 98.56 285 VAL A N 1
ATOM 2152 C CA . VAL A 1 285 ? -12.758 -33.406 -16.156 1 98.56 285 VAL A CA 1
ATOM 2153 C C . VAL A 1 285 ? -11.633 -33.938 -17.047 1 98.56 285 VAL A C 1
ATOM 2155 O O . VAL A 1 285 ? -11.633 -33.75 -18.25 1 98.56 285 VAL A O 1
ATOM 2158 N N . LYS A 1 286 ? -10.625 -34.656 -16.5 1 98.12 286 LYS A N 1
ATOM 2159 C CA . LYS A 1 286 ? -9.398 -35.031 -17.203 1 98.12 286 LYS A CA 1
ATOM 2160 C C . LYS A 1 286 ? -9.703 -35.906 -18.391 1 98.12 286 LYS A C 1
ATOM 2162 O O . LYS A 1 286 ? -8.953 -35.938 -19.375 1 98.12 286 LYS A O 1
ATOM 2167 N N . ASP A 1 287 ? -10.797 -36.656 -18.391 1 97.75 287 ASP A N 1
ATOM 2168 C CA . ASP A 1 287 ? -11.07 -37.656 -19.422 1 97.75 287 ASP A CA 1
ATOM 2169 C C . ASP A 1 287 ? -12.133 -37.125 -20.391 1 97.75 287 ASP A C 1
ATOM 2171 O O . ASP A 1 287 ? -12.539 -37.844 -21.312 1 97.75 287 ASP A O 1
ATOM 2175 N N . ILE A 1 288 ? -12.586 -35.969 -20.172 1 97.69 288 ILE A N 1
ATOM 2176 C CA . ILE A 1 288 ? -13.547 -35.375 -21.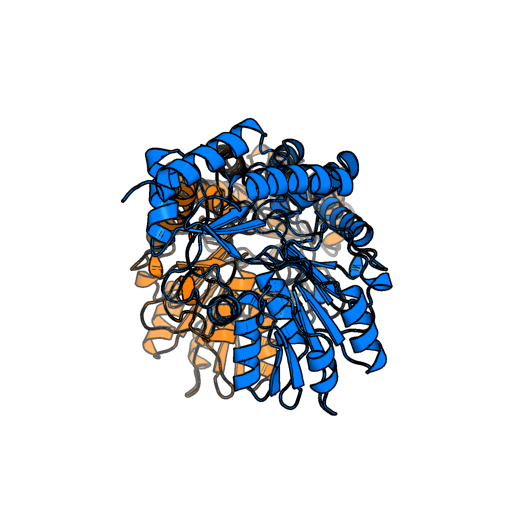094 1 97.69 288 ILE A CA 1
ATOM 2177 C C . ILE A 1 288 ? -12.875 -35.094 -22.438 1 97.69 288 ILE A C 1
ATOM 2179 O O . ILE A 1 288 ? -11.852 -34.406 -22.484 1 97.69 288 ILE A O 1
ATOM 2183 N N . PRO A 1 289 ? -13.445 -35.625 -23.547 1 96.38 289 PRO A N 1
ATOM 2184 C CA . PRO A 1 289 ? -12.852 -35.312 -24.859 1 96.38 289 PRO A CA 1
ATOM 2185 C C . PRO A 1 289 ? -12.773 -33.812 -25.141 1 96.38 289 PRO A C 1
ATOM 2187 O O . PRO A 1 289 ? -13.734 -33.094 -24.891 1 96.38 289 PRO A O 1
ATOM 2190 N N . GLY A 1 290 ? -11.594 -33.375 -25.562 1 96.12 290 GLY A N 1
ATOM 2191 C CA . GLY A 1 290 ? -11.414 -31.984 -25.922 1 96.12 290 GLY A CA 1
ATOM 2192 C C . GLY A 1 290 ? -10.867 -31.141 -24.781 1 96.12 290 GLY A C 1
ATOM 2193 O O . GLY A 1 290 ? -10.406 -30.016 -25 1 96.12 290 GLY A O 1
ATOM 2194 N N . VAL A 1 291 ? -10.961 -31.672 -23.594 1 98.25 291 VAL A N 1
ATOM 2195 C CA . VAL A 1 291 ? -10.438 -30.938 -22.453 1 98.25 291 VAL A CA 1
ATOM 2196 C C . VAL A 1 291 ? -8.938 -31.172 -22.312 1 98.25 291 VAL A C 1
ATOM 2198 O O . VAL A 1 291 ? -8.492 -32.312 -22.312 1 98.25 291 VAL A O 1
ATOM 2201 N N . LYS A 1 292 ? -8.188 -30.141 -22.344 1 98.12 292 LYS A N 1
ATOM 2202 C CA . LYS A 1 292 ? -6.754 -30.188 -22.078 1 98.12 292 LYS A CA 1
ATOM 2203 C C . LYS A 1 292 ? -6.418 -29.531 -20.75 1 98.12 292 LYS A C 1
ATOM 2205 O O . LYS A 1 292 ? -6.773 -28.359 -20.531 1 98.12 292 LYS A O 1
ATOM 2210 N N . ILE A 1 293 ? -5.77 -30.266 -19.906 1 98.5 293 ILE A N 1
ATOM 2211 C CA . ILE A 1 293 ? -5.395 -29.734 -18.594 1 98.5 293 ILE A CA 1
ATOM 2212 C C . ILE A 1 293 ? -3.898 -29.438 -18.562 1 98.5 293 ILE A C 1
ATOM 2214 O O . ILE A 1 293 ? -3.098 -30.172 -19.141 1 98.5 293 ILE A O 1
ATOM 2218 N N . TYR A 1 294 ? -3.516 -28.359 -17.953 1 98.19 294 TYR A N 1
ATOM 2219 C CA . TYR A 1 294 ? -2.129 -27.922 -17.906 1 98.19 294 TYR A CA 1
ATOM 2220 C C . TYR A 1 294 ? -1.545 -28.094 -16.5 1 98.19 294 TYR A C 1
ATOM 2222 O O . TYR A 1 294 ? -2.209 -27.797 -15.508 1 98.19 294 TYR A O 1
ATOM 2230 N N . GLY A 1 295 ? -0.291 -28.531 -16.422 1 97.5 295 GLY A N 1
ATOM 2231 C CA . GLY A 1 295 ? 0.401 -28.703 -15.164 1 97.5 295 GLY A CA 1
ATOM 2232 C C . GLY A 1 295 ? 0.841 -30.141 -14.922 1 97.5 295 GLY A C 1
ATOM 2233 O O . GLY A 1 295 ? 0.605 -31.016 -15.766 1 97.5 295 GLY A O 1
ATOM 2234 N N . ASP A 1 296 ? 1.558 -30.359 -13.844 1 97.38 296 ASP A N 1
ATOM 2235 C CA . ASP A 1 296 ? 2.049 -31.672 -13.445 1 97.38 296 ASP A CA 1
ATOM 2236 C C . ASP A 1 296 ? 1.134 -32.312 -12.398 1 97.38 296 ASP A C 1
ATOM 2238 O O . ASP A 1 296 ? 1.103 -31.875 -11.25 1 97.38 296 ASP A O 1
ATOM 2242 N N . TYR A 1 297 ? 0.41 -33.281 -12.766 1 97.25 297 TYR A N 1
ATOM 2243 C CA . TYR A 1 297 ? -0.518 -33.938 -11.859 1 97.25 297 TYR A CA 1
ATOM 2244 C C . TYR A 1 297 ? 0.038 -35.281 -11.391 1 97.25 297 TYR A C 1
ATOM 2246 O O . TYR A 1 297 ? -0.7 -36.125 -10.867 1 97.25 297 TYR A O 1
ATOM 2254 N N . SER A 1 298 ? 1.349 -35.469 -11.641 1 94.81 298 SER A N 1
ATOM 2255 C CA . SER A 1 298 ? 1.999 -36.656 -11.133 1 94.81 298 SER A CA 1
ATOM 2256 C C . SER A 1 298 ? 2.342 -36.531 -9.656 1 94.81 298 SER A C 1
ATOM 2258 O O . SER A 1 298 ? 2.572 -37.531 -8.969 1 94.81 298 SER A O 1
ATOM 2260 N N . GLN A 1 299 ? 2.367 -35.281 -9.219 1 89 299 GLN A N 1
ATOM 2261 C CA . GLN A 1 299 ? 2.66 -35 -7.812 1 89 299 GLN A CA 1
ATOM 2262 C C . GLN A 1 299 ? 1.386 -34.688 -7.039 1 89 299 GLN A C 1
ATOM 2264 O O . GLN A 1 299 ? 0.507 -33.969 -7.539 1 89 299 GLN A O 1
ATOM 2269 N N . LYS A 1 300 ? 1.356 -35.219 -5.895 1 89.56 300 LYS A N 1
ATOM 2270 C CA . LYS A 1 300 ? 0.17 -35.031 -5.07 1 89.56 300 LYS A CA 1
ATOM 2271 C C . LYS A 1 300 ? 0.113 -33.594 -4.535 1 89.56 300 LYS A C 1
ATOM 2273 O O . LYS A 1 300 ? -0.95 -32.969 -4.531 1 89.56 300 LYS A O 1
ATOM 2278 N N . GLU A 1 301 ? 1.304 -33.125 -4.113 1 93.38 301 GLU A N 1
ATOM 2279 C CA . GLU A 1 301 ? 1.347 -31.812 -3.506 1 93.38 301 GLU A CA 1
ATOM 2280 C C . GLU A 1 301 ? 1.393 -30.719 -4.57 1 93.38 301 GLU A C 1
ATOM 2282 O O . GLU A 1 301 ? 2.367 -30.609 -5.316 1 93.38 301 GLU A O 1
ATOM 2287 N N . ARG A 1 302 ? 0.416 -29.984 -4.66 1 97.5 302 ARG A N 1
ATOM 2288 C CA . ARG A 1 302 ? 0.275 -28.875 -5.59 1 97.5 302 ARG A CA 1
ATOM 2289 C C . ARG A 1 302 ? -0.772 -27.875 -5.094 1 97.5 302 ARG A C 1
ATOM 2291 O O . ARG A 1 302 ? -1.6 -28.219 -4.242 1 97.5 302 ARG A O 1
ATOM 2298 N N . CYS A 1 303 ? -0.657 -26.641 -5.508 1 98.31 303 CYS A N 1
ATOM 2299 C CA . CYS A 1 303 ? -1.699 -25.672 -5.188 1 98.31 303 CYS A CA 1
ATOM 2300 C C . CYS A 1 303 ? -3.053 -26.125 -5.719 1 98.31 303 CYS A C 1
ATOM 2302 O O . CYS A 1 303 ? -3.117 -26.859 -6.703 1 98.31 303 CYS A O 1
ATOM 2304 N N . ALA A 1 304 ? -4.105 -25.812 -5.078 1 98.44 304 ALA A N 1
ATOM 2305 C CA . ALA A 1 304 ? -5.445 -26.234 -5.465 1 98.44 304 ALA A CA 1
ATOM 2306 C C . ALA A 1 304 ? -5.941 -25.453 -6.68 1 98.44 304 ALA A C 1
ATOM 2308 O O . ALA A 1 304 ? -6.93 -24.719 -6.598 1 98.44 304 ALA A O 1
ATOM 2309 N N . ILE A 1 305 ? -5.281 -25.625 -7.766 1 98.62 305 ILE A N 1
ATOM 2310 C CA . ILE A 1 305 ? -5.523 -24.953 -9.031 1 98.62 305 ILE A CA 1
ATOM 2311 C C . ILE A 1 305 ? -5.594 -25.969 -10.164 1 98.62 305 ILE A C 1
ATOM 2313 O O . ILE A 1 305 ? -4.789 -26.906 -10.211 1 98.62 305 ILE A O 1
ATOM 2317 N N . VAL A 1 306 ? -6.578 -25.891 -10.969 1 98.81 306 VAL A N 1
ATOM 2318 C CA . VAL A 1 306 ? -6.668 -26.641 -12.219 1 98.81 306 VAL A CA 1
ATOM 2319 C C . VAL A 1 306 ? -6.883 -25.672 -13.383 1 98.81 306 VAL A C 1
ATOM 2321 O O . VAL A 1 306 ? -7.859 -24.906 -13.398 1 98.81 306 VAL A O 1
ATOM 2324 N N . THR A 1 307 ? -5.973 -25.656 -14.242 1 98.75 307 THR A N 1
ATOM 2325 C CA . THR A 1 307 ? -6.062 -24.828 -15.438 1 98.75 307 THR A CA 1
ATOM 2326 C C . THR A 1 307 ? -6.32 -25.688 -16.672 1 98.75 307 THR A C 1
ATOM 2328 O O . THR A 1 307 ? -5.645 -26.703 -16.891 1 98.75 307 THR A O 1
ATOM 2331 N N . LEU A 1 308 ? -7.316 -25.297 -17.453 1 98.75 308 LEU A N 1
ATOM 2332 C CA . LEU A 1 308 ? -7.668 -26.141 -18.594 1 98.75 308 LEU A CA 1
ATOM 2333 C C . LEU A 1 308 ? -8.211 -25.312 -19.734 1 98.75 308 LEU A C 1
ATOM 2335 O O . LEU A 1 308 ? -8.477 -24.109 -19.578 1 98.75 308 LEU A O 1
ATOM 2339 N N . ASN A 1 309 ? -8.242 -25.875 -20.891 1 98.44 309 ASN A N 1
ATOM 2340 C CA . ASN A 1 309 ? -8.945 -25.359 -22.062 1 98.44 309 ASN A CA 1
ATOM 2341 C C . ASN A 1 309 ? -9.852 -26.422 -22.688 1 98.44 309 ASN A C 1
ATOM 2343 O O . ASN A 1 309 ? -9.688 -27.609 -22.422 1 98.44 309 ASN A O 1
ATOM 2347 N N . ILE A 1 310 ? -10.859 -26.031 -23.422 1 98 310 ILE A N 1
ATOM 2348 C CA . ILE A 1 310 ? -11.797 -26.891 -24.109 1 98 310 ILE A CA 1
ATOM 2349 C C . ILE A 1 310 ? -11.656 -26.703 -25.625 1 98 310 ILE A C 1
ATOM 2351 O O . ILE A 1 310 ? -12.156 -25.719 -26.172 1 98 310 ILE A O 1
ATOM 2355 N N . GLY A 1 311 ? -11.023 -27.641 -26.297 1 96.5 311 GLY A N 1
ATOM 2356 C CA . GLY A 1 311 ? -10.789 -27.484 -27.719 1 96.5 311 GLY A CA 1
ATOM 2357 C C . GLY A 1 311 ? -10.172 -26.156 -28.078 1 96.5 311 GLY A C 1
ATOM 2358 O O . GLY A 1 311 ? -9.164 -25.75 -27.5 1 96.5 311 GLY A O 1
ATOM 2359 N N . ASP A 1 312 ? -10.75 -25.516 -29.031 1 95.56 312 ASP A N 1
ATOM 2360 C CA . ASP A 1 312 ? -10.258 -24.219 -29.484 1 95.56 312 ASP A CA 1
ATOM 2361 C C . ASP A 1 312 ? -11.094 -23.078 -28.906 1 95.56 312 ASP A C 1
ATOM 2363 O O . ASP A 1 312 ? -10.984 -21.922 -29.359 1 95.56 312 ASP A O 1
ATOM 2367 N N . TYR A 1 313 ? -11.906 -23.438 -27.906 1 96.19 313 TYR A N 1
ATOM 2368 C CA . TYR A 1 313 ? -12.781 -22.469 -27.266 1 96.19 313 TYR A CA 1
ATOM 2369 C C . TYR A 1 313 ? -11.977 -21.406 -26.547 1 96.19 313 TYR A C 1
ATOM 2371 O O . TYR A 1 313 ? -11.141 -21.719 -25.688 1 96.19 313 TYR A O 1
ATOM 2379 N N . ASP A 1 314 ? -12.188 -20.125 -26.938 1 96.81 314 ASP A N 1
ATOM 2380 C CA . ASP A 1 314 ? -11.469 -19.031 -26.281 1 96.81 314 ASP A CA 1
ATOM 2381 C C . ASP A 1 314 ? -11.703 -19.047 -24.781 1 96.81 314 ASP A C 1
ATOM 2383 O O . ASP A 1 314 ? -12.844 -19.188 -24.328 1 96.81 314 ASP A O 1
ATOM 2387 N N . SER A 1 315 ? -10.641 -18.875 -24 1 97.19 315 SER A N 1
ATOM 2388 C CA . SER A 1 315 ? -10.727 -19 -22.562 1 97.19 315 SER A CA 1
ATOM 2389 C C . SER A 1 315 ? -11.695 -17.984 -21.969 1 97.19 315 SER A C 1
ATOM 2391 O O . SER A 1 315 ? -12.422 -18.281 -21.016 1 97.19 315 SER A O 1
ATOM 2393 N N . SER A 1 316 ? -11.648 -16.734 -22.438 1 96 316 SER A N 1
ATOM 2394 C CA . SER A 1 316 ? -12.539 -15.695 -21.922 1 96 316 SER A CA 1
ATOM 2395 C C . SER A 1 316 ? -14 -16.047 -22.172 1 96 316 SER A C 1
ATOM 2397 O O . SER A 1 316 ? -14.867 -15.766 -21.344 1 96 316 SER A O 1
ATOM 2399 N N . GLU A 1 317 ? -14.297 -16.609 -23.328 1 96.31 317 GLU A N 1
ATOM 2400 C CA . GLU A 1 317 ? -15.656 -17.031 -23.641 1 96.31 317 GLU A CA 1
ATOM 2401 C C . GLU A 1 317 ? -16.109 -18.156 -22.719 1 96.31 317 GLU A C 1
ATOM 2403 O O . GLU A 1 317 ? -17.266 -18.156 -22.266 1 96.31 317 GLU A O 1
ATOM 2408 N N . VAL A 1 318 ? -15.211 -19.078 -22.484 1 97.12 318 VAL A N 1
ATOM 2409 C CA . VAL A 1 318 ? -15.523 -20.188 -21.562 1 97.12 318 VAL A CA 1
ATOM 2410 C C . VAL A 1 318 ? -15.867 -19.625 -20.188 1 97.12 318 VAL A C 1
ATOM 2412 O O . VAL A 1 318 ? -16.875 -20 -19.594 1 97.12 318 VAL A O 1
ATOM 2415 N N . SER A 1 319 ? -15.023 -18.781 -19.656 1 96.5 319 SER A N 1
ATOM 2416 C CA . SER A 1 319 ? -15.242 -18.203 -18.344 1 96.5 319 SER A CA 1
ATOM 2417 C C . SER A 1 319 ? -16.531 -17.406 -18.297 1 96.5 319 SER A C 1
ATOM 2419 O O . SER A 1 319 ? -17.234 -17.406 -17.281 1 96.5 319 SER A O 1
ATOM 2421 N N . ASP A 1 320 ? -16.812 -16.672 -19.391 1 95 320 ASP A N 1
ATOM 2422 C CA . ASP A 1 320 ? -18.062 -15.898 -19.469 1 95 320 ASP A CA 1
ATOM 2423 C C . ASP A 1 320 ? -19.281 -16.812 -19.406 1 95 320 ASP A C 1
ATOM 2425 O O . ASP A 1 320 ? -20.25 -16.516 -18.719 1 95 320 ASP A O 1
ATOM 2429 N N . GLU A 1 321 ? -19.25 -17.859 -20.141 1 95.94 321 GLU A N 1
ATOM 2430 C CA . GLU A 1 321 ? -20.359 -18.812 -20.141 1 95.94 321 GLU A CA 1
ATOM 2431 C C . GLU A 1 321 ? -20.531 -19.484 -18.781 1 95.94 321 GLU A C 1
ATOM 2433 O O . GLU A 1 321 ? -21.641 -19.672 -18.312 1 95.94 321 GLU A O 1
ATOM 2438 N N . LEU A 1 322 ? -19.391 -19.875 -18.203 1 97.25 322 LEU A N 1
ATOM 2439 C CA . LEU A 1 322 ? -19.453 -20.453 -16.875 1 97.25 322 LEU A CA 1
ATOM 2440 C C . LEU A 1 322 ? -20.141 -19.516 -15.898 1 97.25 322 LEU A C 1
ATOM 2442 O O . LEU A 1 322 ? -20.953 -19.953 -15.078 1 97.25 322 LEU A O 1
ATOM 2446 N N . LEU A 1 323 ? -19.844 -18.297 -16 1 95 323 LEU A N 1
ATOM 2447 C CA . LEU A 1 323 ? -20.422 -17.312 -15.086 1 95 323 LEU A CA 1
ATOM 2448 C C . LEU A 1 323 ? -21.891 -17.062 -15.414 1 95 323 LEU A C 1
ATOM 2450 O O . LEU A 1 323 ? -22.734 -17.109 -14.523 1 95 323 LEU A O 1
ATOM 2454 N N . MET A 1 324 ? -22.203 -16.766 -16.656 1 94.31 324 MET A N 1
ATOM 2455 C CA . MET A 1 324 ? -23.531 -16.297 -17.062 1 94.31 324 MET A CA 1
ATOM 2456 C C . MET A 1 324 ? -24.547 -17.438 -17.031 1 94.31 324 MET A C 1
ATOM 2458 O O . MET A 1 324 ? -25.703 -17.234 -16.672 1 94.31 324 MET A O 1
ATOM 2462 N N . GLU A 1 325 ? -24.125 -18.594 -17.422 1 95.44 325 GLU A N 1
ATOM 2463 C CA . GLU A 1 325 ? -25.062 -19.688 -17.578 1 95.44 325 GLU A CA 1
ATOM 2464 C C . GLU A 1 325 ? -25.078 -20.594 -16.359 1 95.44 325 GLU A C 1
ATOM 2466 O O . GLU A 1 325 ? -26.109 -21.172 -16 1 95.44 325 GLU A O 1
ATOM 2471 N N . TYR A 1 326 ? -23.922 -20.688 -15.758 1 96.38 326 TYR A N 1
ATOM 2472 C CA . TYR A 1 326 ? -23.828 -21.672 -14.68 1 96.38 326 TYR A CA 1
ATOM 2473 C C . TYR A 1 326 ? -23.562 -20.984 -13.344 1 96.38 326 TYR A C 1
ATOM 2475 O O . TYR A 1 326 ? -23.562 -21.625 -12.297 1 96.38 326 TYR A O 1
ATOM 2483 N N . ASN A 1 327 ? -23.281 -19.688 -13.312 1 95.31 327 ASN A N 1
ATOM 2484 C CA . ASN A 1 327 ? -23.016 -18.906 -12.117 1 95.31 327 ASN A CA 1
ATOM 2485 C C . ASN A 1 327 ? -21.734 -19.375 -11.406 1 95.31 327 ASN A C 1
ATOM 2487 O O . ASN A 1 327 ? -21.703 -19.453 -10.18 1 95.31 327 ASN A O 1
ATOM 2491 N N . ILE A 1 328 ? -20.734 -19.781 -12.219 1 96.69 328 ILE A N 1
ATOM 2492 C CA . ILE A 1 328 ? -19.422 -20.188 -11.727 1 96.69 328 ILE A CA 1
ATOM 2493 C C . ILE A 1 328 ? -18.375 -19.141 -12.109 1 96.69 328 ILE A C 1
ATOM 2495 O O . ILE A 1 328 ? -18.172 -18.875 -13.297 1 96.69 328 ILE A O 1
ATOM 2499 N N . SER A 1 329 ? -17.75 -18.578 -11.078 1 94.75 329 SER A N 1
ATOM 2500 C CA . SER A 1 329 ? -16.719 -17.578 -11.312 1 94.75 329 SER A CA 1
ATOM 2501 C C . SER A 1 329 ? -15.336 -18.219 -11.406 1 94.75 329 SER A C 1
ATOM 2503 O O . SER A 1 329 ? -14.93 -18.953 -10.508 1 94.75 329 SER A O 1
ATOM 2505 N N . THR A 1 330 ? -14.656 -18.016 -12.484 1 96.19 330 THR A N 1
ATOM 2506 C CA . THR A 1 330 ? -13.289 -18.469 -12.727 1 96.19 330 THR A CA 1
ATOM 2507 C C . THR A 1 330 ? -12.43 -17.312 -13.219 1 96.19 330 THR A C 1
ATOM 2509 O O . THR A 1 330 ? -12.867 -16.156 -13.234 1 96.19 330 THR A O 1
ATOM 2512 N N . ARG A 1 331 ? -11.172 -17.641 -13.523 1 94.62 331 ARG A N 1
ATOM 2513 C CA . ARG A 1 331 ? -10.273 -16.656 -14.133 1 94.62 331 ARG A CA 1
ATOM 2514 C C . ARG A 1 331 ? -9.766 -17.156 -15.484 1 94.62 331 ARG A C 1
ATOM 2516 O O . ARG A 1 331 ? -9.383 -18.312 -15.617 1 94.62 331 ARG A O 1
ATOM 2523 N N . SER A 1 332 ? -9.836 -16.234 -16.453 1 95.38 332 SER A N 1
ATOM 2524 C CA . SER A 1 332 ? -9.359 -16.594 -17.781 1 95.38 332 SER A CA 1
ATOM 2525 C C . SER A 1 332 ? -8.289 -15.617 -18.266 1 95.38 332 SER A C 1
ATOM 2527 O O . SER A 1 332 ? -8 -14.625 -17.594 1 95.38 332 SER A O 1
ATOM 2529 N N . GLY A 1 333 ? -7.645 -15.953 -19.344 1 94.5 333 GLY A N 1
ATOM 2530 C CA . GLY A 1 333 ? -6.688 -15.07 -19.984 1 94.5 333 GLY A CA 1
ATOM 2531 C C . GLY A 1 333 ? -5.246 -15.414 -19.672 1 94.5 333 GLY A C 1
ATOM 2532 O O . GLY A 1 333 ? -4.855 -16.578 -19.734 1 94.5 333 GLY A O 1
ATOM 2533 N N . GLY A 1 334 ? -4.457 -14.336 -19.5 1 93.12 334 GLY A N 1
ATOM 2534 C CA . GLY A 1 334 ? -3.018 -14.539 -19.406 1 93.12 334 GLY A CA 1
ATOM 2535 C C . GLY A 1 334 ? -2.508 -14.633 -17.984 1 93.12 334 GLY A C 1
ATOM 2536 O O . GLY A 1 334 ? -1.336 -14.938 -17.766 1 93.12 334 GLY A O 1
ATOM 2537 N N . HIS A 1 335 ? -3.365 -14.383 -16.984 1 93.5 335 HIS A N 1
ATOM 2538 C CA . HIS A 1 335 ? -3.115 -14.602 -15.555 1 93.5 335 HIS A CA 1
ATOM 2539 C C . HIS A 1 335 ? -1.846 -13.883 -15.109 1 93.5 335 HIS A C 1
ATOM 2541 O O . HIS A 1 335 ? -1.18 -14.32 -14.164 1 93.5 335 HIS A O 1
ATOM 2547 N N . CYS A 1 336 ? -1.323 -12.883 -15.859 1 93.44 336 CYS A N 1
ATOM 2548 C CA . CYS A 1 336 ? -0.076 -12.18 -15.578 1 93.44 336 CYS A CA 1
ATOM 2549 C C . CYS A 1 336 ? 1.102 -13.148 -15.555 1 93.44 336 CYS A C 1
ATOM 2551 O O . CYS A 1 336 ? 2.045 -12.961 -14.781 1 93.44 336 CYS A O 1
ATOM 2553 N N . ALA A 1 337 ? 1.012 -14.242 -16.219 1 96.25 337 ALA A N 1
ATOM 2554 C CA . ALA A 1 337 ? 2.068 -15.242 -16.344 1 96.25 337 ALA A CA 1
ATOM 2555 C C . ALA A 1 337 ? 2.439 -15.453 -17.812 1 96.25 337 ALA A C 1
ATOM 2557 O O . ALA A 1 337 ? 2.297 -16.562 -18.344 1 96.25 337 ALA A O 1
ATOM 2558 N N . PRO A 1 338 ? 3.02 -14.422 -18.438 1 96.69 338 PRO A N 1
ATOM 2559 C CA . PRO A 1 338 ? 3.205 -14.422 -19.891 1 96.69 338 PRO A CA 1
ATOM 2560 C C . PRO A 1 338 ? 4.137 -15.539 -20.359 1 96.69 338 PRO A C 1
ATOM 2562 O O . PRO A 1 338 ? 3.846 -16.219 -21.344 1 96.69 338 PRO A O 1
ATOM 2565 N N . LEU A 1 339 ? 5.242 -15.742 -19.672 1 97.69 339 LEU A N 1
ATOM 2566 C CA . LEU A 1 339 ? 6.238 -16.703 -20.125 1 97.69 339 LEU A CA 1
ATOM 2567 C C . LEU A 1 339 ? 5.734 -18.125 -19.969 1 97.69 339 LEU A C 1
ATOM 2569 O O . LEU A 1 339 ? 6.059 -19 -20.781 1 97.69 339 LEU A O 1
ATOM 2573 N N . MET A 1 340 ? 4.93 -18.375 -18.938 1 97.19 340 MET A N 1
ATOM 2574 C CA . MET A 1 340 ? 4.344 -19.703 -18.766 1 97.19 340 MET A CA 1
ATOM 2575 C C . MET A 1 340 ? 3.326 -20 -19.859 1 97.19 340 MET A C 1
ATOM 2577 O O . MET A 1 340 ? 3.254 -21.125 -20.359 1 97.19 340 MET A O 1
ATOM 2581 N N . HIS A 1 341 ? 2.51 -19.016 -20.203 1 97.5 341 HIS A N 1
ATOM 2582 C CA . HIS A 1 341 ? 1.567 -19.188 -21.297 1 97.5 341 HIS A CA 1
ATOM 2583 C C . HIS A 1 341 ? 2.293 -19.484 -22.609 1 97.5 341 HIS A C 1
ATOM 2585 O O . HIS A 1 341 ? 1.829 -20.297 -23.406 1 97.5 341 HIS A O 1
ATOM 2591 N N . LYS A 1 342 ? 3.377 -18.75 -22.812 1 97.5 342 LYS A N 1
ATOM 2592 C CA . LYS A 1 342 ? 4.184 -19.031 -24 1 97.5 342 LYS A CA 1
ATOM 2593 C C . LYS A 1 342 ? 4.715 -20.469 -23.984 1 97.5 342 LYS A C 1
ATOM 2595 O O . LYS A 1 342 ? 4.66 -21.156 -25 1 97.5 342 LYS A O 1
ATOM 2600 N N . ALA A 1 343 ? 5.223 -20.891 -22.844 1 97.06 343 ALA A N 1
ATOM 2601 C CA . ALA A 1 343 ? 5.793 -22.219 -22.688 1 97.06 343 ALA A CA 1
ATOM 2602 C C . ALA A 1 343 ? 4.738 -23.297 -22.922 1 97.06 343 ALA A C 1
ATOM 2604 O O . ALA A 1 343 ? 5.035 -24.375 -23.469 1 97.06 343 ALA A O 1
ATOM 2605 N N . LEU A 1 344 ? 3.48 -23.016 -22.531 1 96.56 344 LEU A N 1
ATOM 2606 C CA . LEU A 1 344 ? 2.406 -24 -22.609 1 96.56 344 LEU A CA 1
ATOM 2607 C C . LEU A 1 344 ? 1.658 -23.891 -23.922 1 96.56 344 LEU A C 1
ATOM 2609 O O . LEU A 1 344 ? 0.796 -24.719 -24.234 1 96.56 344 LEU A O 1
ATOM 2613 N N . GLY A 1 345 ? 1.989 -22.859 -24.734 1 96.5 345 GLY A N 1
ATOM 2614 C CA . GLY A 1 345 ? 1.367 -22.656 -26.031 1 96.5 345 GLY A CA 1
ATOM 2615 C C . GLY A 1 345 ? -0.041 -22.109 -25.938 1 96.5 345 GLY A C 1
ATOM 2616 O O . GLY A 1 345 ? -0.892 -22.406 -26.781 1 96.5 345 GLY A O 1
ATOM 2617 N N . THR A 1 346 ? -0.311 -21.297 -24.922 1 96.75 346 THR A N 1
ATOM 2618 C CA . THR A 1 346 ? -1.68 -20.844 -24.703 1 96.75 346 THR A CA 1
ATOM 2619 C C . THR A 1 346 ? -1.784 -19.344 -24.859 1 96.75 346 THR A C 1
ATOM 2621 O O . THR A 1 346 ? -2.721 -18.719 -24.359 1 96.75 346 THR A O 1
ATOM 2624 N N . VAL A 1 347 ? -0.864 -18.641 -25.531 1 96.69 347 VAL A N 1
ATOM 2625 C CA . VAL A 1 347 ? -0.812 -17.188 -25.625 1 96.69 347 VAL A CA 1
ATOM 2626 C C . VAL A 1 347 ? -2.086 -16.672 -26.297 1 96.69 347 VAL A C 1
ATOM 2628 O O . VAL A 1 347 ? -2.727 -15.742 -25.797 1 96.69 347 VAL A O 1
ATOM 2631 N N . GLU A 1 348 ? -2.533 -17.281 -27.375 1 96.38 348 GLU A N 1
ATOM 2632 C CA . GLU A 1 348 ? -3.658 -16.781 -28.156 1 96.38 348 GLU A CA 1
ATOM 2633 C C . GLU A 1 348 ? -4.988 -17.125 -27.5 1 96.38 348 GLU A C 1
ATOM 2635 O O . GLU A 1 348 ? -5.883 -16.281 -27.406 1 96.38 348 GLU A O 1
ATOM 2640 N N . GLN A 1 349 ? -5.074 -18.328 -27.031 1 97.06 349 GLN A N 1
ATOM 2641 C CA . GLN A 1 349 ? -6.34 -18.844 -26.516 1 97.06 349 GLN A CA 1
ATOM 2642 C C . GLN A 1 349 ? -6.543 -18.438 -25.047 1 97.06 349 GLN A C 1
ATOM 2644 O O . GLN A 1 349 ? -7.68 -18.328 -24.594 1 97.06 349 GLN A O 1
ATOM 2649 N N . GLY A 1 350 ? -5.395 -18.172 -24.391 1 97.06 350 GLY A N 1
ATOM 2650 C CA . GLY A 1 350 ? -5.48 -18.094 -22.938 1 97.06 350 GLY A CA 1
ATOM 2651 C C . GLY A 1 350 ? -5.766 -19.438 -22.281 1 97.06 350 GLY A C 1
ATOM 2652 O O . GLY A 1 350 ? -5.598 -20.484 -22.906 1 97.06 350 GLY A O 1
ATOM 2653 N N . ALA A 1 351 ? -6.156 -19.422 -21.047 1 97.88 351 ALA A N 1
ATOM 2654 C CA . ALA A 1 351 ? -6.562 -20.609 -20.297 1 97.88 351 ALA A CA 1
ATOM 2655 C C . ALA A 1 351 ? -7.59 -20.266 -19.219 1 97.88 351 ALA A C 1
ATOM 2657 O O . ALA A 1 351 ? -7.73 -19.094 -18.844 1 97.88 351 ALA A O 1
ATOM 2658 N N . VAL A 1 352 ? -8.359 -21.203 -18.812 1 98.31 352 VAL A N 1
ATOM 2659 C CA . VAL A 1 352 ? -9.328 -21.031 -17.734 1 98.31 352 VAL A CA 1
ATOM 2660 C C . VAL A 1 352 ? -8.797 -21.672 -16.453 1 98.31 352 VAL A C 1
ATOM 2662 O O . VAL A 1 352 ? -8.5 -22.859 -16.438 1 98.31 352 VAL A O 1
ATOM 2665 N N . ARG A 1 353 ? -8.641 -20.875 -15.469 1 98.25 353 ARG A N 1
ATOM 2666 C CA . ARG A 1 353 ? -8.086 -21.359 -14.203 1 98.25 353 ARG A CA 1
ATOM 2667 C C . ARG A 1 353 ? -9.18 -21.484 -13.141 1 98.25 353 ARG A C 1
ATOM 2669 O O . ARG A 1 353 ? -9.906 -20.531 -12.867 1 98.25 353 ARG A O 1
ATOM 2676 N N . PHE A 1 354 ? -9.305 -22.703 -12.672 1 98.44 354 PHE A N 1
ATOM 2677 C CA . PHE A 1 354 ? -10.125 -22.969 -11.5 1 98.44 354 PHE A CA 1
ATOM 2678 C C . PHE A 1 354 ? -9.266 -23.047 -10.234 1 98.44 354 PHE A C 1
ATOM 2680 O O . PHE A 1 354 ? -8.258 -23.75 -10.203 1 98.44 354 PHE A O 1
ATOM 2687 N N . SER A 1 355 ? -9.594 -22.312 -9.266 1 98.19 355 SER A N 1
ATOM 2688 C CA . SER A 1 355 ? -8.891 -22.391 -7.984 1 98.19 355 SER A CA 1
ATOM 2689 C C . SER A 1 355 ? -9.875 -22.547 -6.828 1 98.19 355 SER A C 1
ATOM 2691 O O . SER A 1 355 ? -10.922 -21.906 -6.805 1 98.19 355 SER A O 1
ATOM 2693 N N . PHE A 1 356 ? -9.531 -23.406 -5.91 1 97.94 356 PHE A N 1
ATOM 2694 C CA . PHE A 1 356 ? -10.453 -23.859 -4.883 1 97.94 356 PHE A CA 1
ATOM 2695 C C . PHE A 1 356 ? -10.008 -23.391 -3.504 1 97.94 356 PHE A C 1
ATOM 2697 O O . PHE A 1 356 ? -8.812 -23.203 -3.264 1 97.94 356 PHE A O 1
ATOM 2704 N N . SER A 1 357 ? -10.938 -23.141 -2.666 1 96.12 357 SER A N 1
ATOM 2705 C CA . SER A 1 357 ? -10.695 -22.875 -1.253 1 96.12 357 SER A CA 1
ATOM 2706 C C . SER A 1 357 ? -11.328 -23.953 -0.369 1 96.12 357 SER A C 1
ATOM 2708 O O . SER A 1 357 ? -12.133 -24.75 -0.838 1 96.12 357 SER A O 1
ATOM 2710 N N . HIS A 1 358 ? -10.953 -23.938 0.882 1 96.88 358 HIS A N 1
ATOM 2711 C CA . HIS A 1 358 ? -11.516 -24.891 1.816 1 96.88 358 HIS A CA 1
ATOM 2712 C C . HIS A 1 358 ? -12.969 -24.547 2.152 1 96.88 358 HIS A C 1
ATOM 2714 O O . HIS A 1 358 ? -13.656 -25.344 2.805 1 96.88 358 HIS A O 1
ATOM 2720 N N . TYR A 1 359 ? -13.484 -23.469 1.607 1 95.25 359 TYR A N 1
ATOM 2721 C CA . TYR A 1 359 ? -14.883 -23.094 1.794 1 95.25 359 TYR A CA 1
ATOM 2722 C C . TYR A 1 359 ? -15.758 -23.656 0.682 1 95.25 359 TYR A C 1
ATOM 2724 O O . TYR A 1 359 ? -16.984 -23.672 0.795 1 95.25 359 TYR A O 1
ATOM 2732 N N . ASN A 1 360 ? -15.148 -24.062 -0.461 1 97.31 360 ASN A N 1
ATOM 2733 C CA . ASN A 1 360 ? -15.922 -24.719 -1.501 1 97.31 360 ASN A CA 1
ATOM 2734 C C . ASN A 1 360 ? -16.469 -26.062 -1.02 1 97.31 360 ASN A C 1
ATOM 2736 O O . ASN A 1 360 ? -16 -26.609 -0.018 1 97.31 360 ASN A O 1
ATOM 2740 N N . THR A 1 361 ? -17.469 -26.516 -1.759 1 97.94 361 THR A N 1
ATOM 2741 C CA . THR A 1 361 ? -18.078 -27.797 -1.396 1 97.94 361 THR A CA 1
ATOM 2742 C C . THR A 1 361 ? -17.953 -28.797 -2.541 1 97.94 361 THR A C 1
ATOM 2744 O O . THR A 1 361 ? -17.688 -28.422 -3.68 1 97.94 361 THR A O 1
ATOM 2747 N N . GLU A 1 362 ? -18.156 -30.047 -2.197 1 98.5 362 GLU A N 1
ATOM 2748 C CA . GLU A 1 362 ? -18.156 -31.109 -3.215 1 98.5 362 GLU A CA 1
ATOM 2749 C C . GLU A 1 362 ? -19.25 -30.875 -4.246 1 98.5 362 GLU A C 1
ATOM 2751 O O . GLU A 1 362 ? -19.062 -31.125 -5.434 1 98.5 362 GLU A O 1
ATOM 2756 N N . GLU A 1 363 ? -20.359 -30.359 -3.73 1 98.5 363 GLU A N 1
ATOM 2757 C CA . GLU A 1 363 ? -21.484 -30.078 -4.621 1 98.5 363 GLU A CA 1
ATOM 2758 C C . GLU A 1 363 ? -21.125 -29 -5.637 1 98.5 363 GLU A C 1
ATOM 2760 O O . GLU A 1 363 ? -21.5 -29.094 -6.809 1 98.5 363 GLU A O 1
ATOM 2765 N N . GLU A 1 364 ? -20.453 -28 -5.18 1 98.44 364 GLU A N 1
ATOM 2766 C CA . GLU A 1 364 ? -20 -26.938 -6.078 1 98.44 364 GLU A CA 1
ATOM 2767 C C . GLU A 1 364 ? -19.031 -27.469 -7.129 1 98.44 364 GLU A C 1
ATOM 2769 O O . GLU A 1 364 ? -19.109 -27.078 -8.297 1 98.44 364 GLU A O 1
ATOM 2774 N N . VAL A 1 365 ? -18.156 -28.359 -6.734 1 98.75 365 VAL A N 1
ATOM 2775 C CA . VAL A 1 365 ? -17.172 -28.953 -7.645 1 98.75 365 VAL A CA 1
ATOM 2776 C C . VAL A 1 365 ? -17.891 -29.812 -8.688 1 98.75 365 VAL A C 1
ATOM 2778 O O . VAL A 1 365 ? -17.578 -29.75 -9.875 1 98.75 365 VAL A O 1
ATOM 2781 N N . ASP A 1 366 ? -18.891 -30.562 -8.234 1 98.62 366 ASP A N 1
ATOM 2782 C CA . ASP A 1 366 ? -19.656 -31.391 -9.156 1 98.62 366 ASP A CA 1
ATOM 2783 C C . ASP A 1 366 ? -20.391 -30.531 -10.18 1 98.62 366 ASP A C 1
ATOM 2785 O O . ASP A 1 366 ? -20.516 -30.906 -11.352 1 98.62 366 ASP A O 1
ATOM 2789 N N . ALA A 1 367 ? -20.922 -29.438 -9.672 1 98.62 367 ALA A N 1
ATOM 2790 C CA . ALA A 1 367 ? -21.594 -28.5 -10.578 1 98.62 367 ALA A CA 1
ATOM 2791 C C . ALA A 1 367 ? -20.625 -27.984 -11.648 1 98.62 367 ALA A C 1
ATOM 2793 O O . ALA A 1 367 ? -21 -27.859 -12.812 1 98.62 367 ALA A O 1
ATOM 2794 N N . ALA A 1 368 ? -19.422 -27.703 -11.273 1 98.75 368 ALA A N 1
ATOM 2795 C CA . ALA A 1 368 ? -18.422 -27.234 -12.219 1 98.75 368 ALA A CA 1
ATOM 2796 C C . ALA A 1 368 ? -18.047 -28.328 -13.219 1 98.75 368 ALA A C 1
ATOM 2798 O O . ALA A 1 368 ? -17.875 -28.047 -14.414 1 98.75 368 ALA A O 1
ATOM 2799 N N . ILE A 1 369 ? -17.922 -29.562 -12.75 1 98.69 369 ILE A N 1
ATOM 2800 C CA . ILE A 1 369 ? -17.625 -30.688 -13.617 1 98.69 369 ILE A CA 1
ATOM 2801 C C . ILE A 1 369 ? -18.719 -30.844 -14.672 1 98.69 369 ILE A C 1
ATOM 2803 O O . ILE A 1 369 ? -18.422 -31 -15.859 1 98.69 369 ILE A O 1
ATOM 2807 N N . ARG A 1 370 ? -19.938 -30.75 -14.219 1 98.38 370 ARG A N 1
ATOM 2808 C CA . ARG A 1 370 ? -21.062 -30.875 -15.133 1 98.38 370 ARG A CA 1
ATOM 2809 C C . ARG A 1 370 ? -21.047 -29.75 -16.172 1 98.38 370 ARG A C 1
ATOM 2811 O O . ARG A 1 370 ? -21.297 -30 -17.359 1 98.38 370 ARG A O 1
ATOM 2818 N N . ALA A 1 371 ? -20.797 -28.547 -15.695 1 98.38 371 ALA A N 1
ATOM 2819 C CA . ALA A 1 371 ? -20.719 -27.406 -16.609 1 98.38 371 ALA A CA 1
ATOM 2820 C C . ALA A 1 371 ? -19.656 -27.625 -17.688 1 98.38 371 ALA A C 1
ATOM 2822 O O . ALA A 1 371 ? -19.875 -27.328 -18.859 1 98.38 371 ALA A O 1
ATOM 2823 N N . ILE A 1 372 ? -18.484 -28.156 -17.328 1 98.5 372 ILE A N 1
ATOM 2824 C CA . ILE A 1 372 ? -17.406 -28.406 -18.281 1 98.5 372 ILE A CA 1
ATOM 2825 C C . ILE A 1 372 ? -17.812 -29.484 -19.266 1 98.5 372 ILE A C 1
ATOM 2827 O O . ILE A 1 372 ? -17.516 -29.391 -20.469 1 98.5 372 ILE A O 1
ATOM 2831 N N . HIS A 1 373 ? -18.5 -30.516 -18.781 1 97.75 373 HIS A N 1
ATOM 2832 C CA . HIS A 1 373 ? -19 -31.562 -19.656 1 97.75 373 HIS A CA 1
ATOM 2833 C C . HIS A 1 373 ? -19.922 -30.984 -20.734 1 97.75 373 HIS A C 1
ATOM 2835 O O . HIS A 1 373 ? -19.797 -31.312 -21.906 1 97.75 373 HIS A O 1
ATOM 2841 N N . GLU A 1 374 ? -20.766 -30.141 -20.266 1 97.38 374 GLU A N 1
ATOM 2842 C CA . GLU A 1 374 ? -21.75 -29.531 -21.172 1 97.38 374 GLU A CA 1
ATOM 2843 C C . GLU A 1 374 ? -21.062 -28.609 -22.172 1 97.38 374 GLU A C 1
ATOM 2845 O O . GLU A 1 374 ? -21.406 -28.625 -23.359 1 97.38 374 GLU A O 1
ATOM 2850 N N . LEU A 1 375 ? -20.141 -27.828 -21.719 1 97.12 375 LEU A N 1
ATOM 2851 C CA . LEU A 1 375 ? -19.422 -26.922 -22.609 1 97.12 375 LEU A CA 1
ATOM 2852 C C . LEU A 1 375 ? -18.594 -27.688 -23.625 1 97.12 375 LEU A C 1
ATOM 2854 O O . LEU A 1 375 ? -18.422 -27.234 -24.75 1 97.12 375 LEU A O 1
ATOM 2858 N N . ALA A 1 376 ? -18.062 -28.812 -23.219 1 96.38 376 ALA A N 1
ATOM 2859 C CA . ALA A 1 376 ? -17.203 -29.609 -24.094 1 96.38 376 ALA A CA 1
ATOM 2860 C C . ALA A 1 376 ? -18.031 -30.328 -25.156 1 96.38 376 ALA A C 1
ATOM 2862 O O . ALA A 1 376 ? -17.5 -30.703 -26.203 1 96.38 376 ALA A O 1
ATOM 2863 N N . GLU A 1 377 ? -19.266 -30.562 -24.875 1 91 377 GLU A N 1
ATOM 2864 C CA . GLU A 1 377 ? -20.141 -31.234 -25.828 1 91 377 GLU A CA 1
ATOM 2865 C C . GLU A 1 377 ? -20.703 -30.234 -26.844 1 91 377 GLU A C 1
ATOM 2867 O O . GLU A 1 377 ? -21.203 -30.641 -27.906 1 91 377 GLU A O 1
ATOM 2872 N N . GLU A 1 378 ? -20.766 -28.922 -26.422 1 74.88 378 GLU A N 1
ATOM 2873 C CA . GLU A 1 378 ? -21.328 -27.938 -27.344 1 74.88 378 GLU A CA 1
ATOM 2874 C C . GLU A 1 378 ? -20.531 -27.891 -28.641 1 74.88 378 GLU A C 1
ATOM 2876 O O . GLU A 1 378 ? -19.297 -27.906 -28.625 1 74.88 378 GLU A O 1
ATOM 2881 N N . PRO A 1 379 ? -21.156 -28.281 -29.938 1 58.16 379 PRO A N 1
ATOM 2882 C CA . PRO A 1 379 ? -20.531 -28.328 -31.25 1 58.16 379 PRO A CA 1
ATOM 2883 C C . PRO A 1 379 ? -19.828 -27.031 -31.625 1 58.16 379 PRO A C 1
ATOM 2885 O O . PRO A 1 379 ? -20.203 -25.953 -31.125 1 58.16 379 PRO A O 1
ATOM 2888 N N . MET B 1 1 ? -12.188 7.516 26.766 1 89.94 1 MET B N 1
ATOM 2889 C CA . MET B 1 1 ? -10.977 8.203 26.328 1 89.94 1 MET B CA 1
ATOM 2890 C C . MET B 1 1 ? -11.312 9.305 25.328 1 89.94 1 MET B C 1
ATOM 2892 O O . MET B 1 1 ? -12.148 9.117 24.438 1 89.94 1 MET B O 1
ATOM 2896 N N . ILE B 1 2 ? -10.875 10.523 25.641 1 95.31 2 ILE B N 1
ATOM 2897 C CA . ILE B 1 2 ? -11.008 11.656 24.734 1 95.31 2 ILE B CA 1
ATOM 2898 C C . ILE B 1 2 ? -9.875 11.617 23.703 1 95.31 2 ILE B C 1
ATOM 290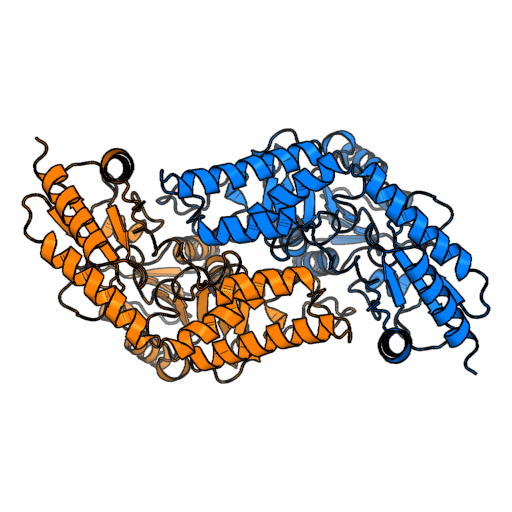0 O O . ILE B 1 2 ? -8.695 11.703 24.062 1 95.31 2 ILE B O 1
ATOM 2904 N N . TYR B 1 3 ? -10.234 11.438 22.406 1 94.62 3 TYR B N 1
ATOM 2905 C CA . TYR B 1 3 ? -9.242 11.273 21.359 1 94.62 3 TYR B CA 1
ATOM 2906 C C . TYR B 1 3 ? -9 12.586 20.625 1 94.62 3 TYR B C 1
ATOM 2908 O O . TYR B 1 3 ? -9.875 13.078 19.906 1 94.62 3 TYR B O 1
ATOM 2916 N N . MET B 1 4 ? -7.785 13.148 20.781 1 96.94 4 MET B N 1
ATOM 2917 C CA . MET B 1 4 ? -7.41 14.406 20.141 1 96.94 4 MET B CA 1
ATOM 2918 C C . MET B 1 4 ? -6.098 14.266 19.391 1 96.94 4 MET B C 1
ATOM 2920 O O . MET B 1 4 ? -5.195 15.086 19.531 1 96.94 4 MET B O 1
ATOM 2924 N N . ASP B 1 5 ? -5.984 13.195 18.656 1 95.5 5 ASP B N 1
ATOM 2925 C CA . ASP B 1 5 ? -4.859 12.906 17.781 1 95.5 5 ASP B CA 1
ATOM 2926 C C . ASP B 1 5 ? -5.332 12.602 16.359 1 95.5 5 ASP B C 1
ATOM 2928 O O . ASP B 1 5 ? -4.812 11.695 15.703 1 95.5 5 ASP B O 1
ATOM 2932 N N . ASN B 1 6 ? -6.281 13.336 15.852 1 94.81 6 ASN B N 1
ATOM 2933 C CA . ASN B 1 6 ? -6.945 13.078 14.586 1 94.81 6 ASN B CA 1
ATOM 2934 C C . ASN B 1 6 ? -6.07 13.484 13.398 1 94.81 6 ASN B C 1
ATOM 2936 O O . ASN B 1 6 ? -6.312 13.055 12.266 1 94.81 6 ASN B O 1
ATOM 2940 N N . ALA B 1 7 ? -5.039 14.328 13.648 1 94.31 7 ALA B N 1
ATOM 2941 C CA . ALA B 1 7 ? -4.117 14.711 12.578 1 94.31 7 ALA B CA 1
ATOM 2942 C C . ALA B 1 7 ? -3.201 13.555 12.203 1 94.31 7 ALA B C 1
ATOM 2944 O O . ALA B 1 7 ? -2.582 13.562 11.133 1 94.31 7 ALA B O 1
ATOM 2945 N N . ALA B 1 8 ? -2.988 12.617 13.086 1 91.75 8 ALA B N 1
ATOM 2946 C CA . ALA B 1 8 ? -2.26 11.398 12.766 1 91.75 8 ALA B CA 1
ATOM 2947 C C . ALA B 1 8 ? -3.16 10.398 12.047 1 91.75 8 ALA B C 1
ATOM 2949 O O . ALA B 1 8 ? -2.787 9.852 11 1 91.75 8 ALA B O 1
ATOM 2950 N N . THR B 1 9 ? -4.242 10.125 12.578 1 91.62 9 THR B N 1
ATOM 2951 C CA . THR B 1 9 ? -5.297 9.289 12.016 1 91.62 9 THR B CA 1
ATOM 2952 C C . THR B 1 9 ? -6.625 9.547 12.727 1 91.62 9 THR B C 1
ATOM 2954 O O . THR B 1 9 ? -6.66 9.695 13.953 1 91.62 9 THR B O 1
ATOM 2957 N N . THR B 1 10 ? -7.66 9.641 11.953 1 92.56 10 THR B N 1
ATOM 2958 C CA . THR B 1 10 ? -8.977 9.719 12.586 1 92.56 10 THR B CA 1
ATOM 2959 C C . THR B 1 10 ? -9.367 8.383 13.195 1 92.56 10 THR B C 1
ATOM 2961 O O . THR B 1 10 ? -9.289 7.344 12.531 1 92.56 10 THR B O 1
ATOM 2964 N N . MET B 1 11 ? -9.797 8.383 14.359 1 88.44 11 MET B N 1
ATOM 2965 C CA . MET B 1 11 ? -10.156 7.148 15.055 1 88.44 11 MET B CA 1
ATOM 2966 C C . MET B 1 11 ? -11.578 6.719 14.703 1 88.44 11 MET B C 1
ATOM 2968 O O . MET B 1 11 ? -11.812 5.555 14.383 1 88.44 11 MET B O 1
ATOM 2972 N N . HIS B 1 12 ? -12.539 7.66 14.812 1 89.88 12 HIS B N 1
ATOM 2973 C CA . HIS B 1 12 ? -13.93 7.359 14.531 1 89.88 12 HIS B CA 1
ATOM 2974 C C . HIS B 1 12 ? -14.211 7.398 13.031 1 89.88 12 HIS B C 1
ATOM 2976 O O . HIS B 1 12 ? -13.984 8.422 12.383 1 89.88 12 HIS B O 1
ATOM 2982 N N . LYS B 1 13 ? -14.672 6.285 12.5 1 94.69 13 LYS B N 1
ATOM 2983 C CA . LYS B 1 13 ? -15.117 6.211 11.109 1 94.69 13 LYS B CA 1
ATOM 2984 C C . LYS B 1 13 ? -16.641 6.207 11.023 1 94.69 13 LYS B C 1
ATOM 2986 O O . LYS B 1 13 ? -17.312 5.59 11.852 1 94.69 13 LYS B O 1
ATOM 2991 N N . PRO B 1 14 ? -17.156 6.922 10.008 1 96.81 14 PRO B N 1
ATOM 2992 C CA . PRO B 1 14 ? -18.594 6.785 9.797 1 96.81 14 PRO B CA 1
ATOM 2993 C C . PRO B 1 14 ? -19.047 5.328 9.672 1 96.81 14 PRO B C 1
ATOM 2995 O O . PRO B 1 14 ? -18.328 4.512 9.086 1 96.81 14 PRO B O 1
ATOM 2998 N N . GLN B 1 15 ? -20.25 5.027 10.227 1 97.06 15 GLN B N 1
ATOM 2999 C CA . GLN B 1 15 ? -20.75 3.662 10.18 1 97.06 15 GLN B CA 1
ATOM 3000 C C . GLN B 1 15 ? -20.812 3.143 8.75 1 97.06 15 GLN B C 1
ATOM 3002 O O . GLN B 1 15 ? -20.594 1.958 8.5 1 97.06 15 GLN B O 1
ATOM 3007 N N . GLU B 1 16 ? -21.188 4.012 7.809 1 97.69 16 GLU B N 1
ATOM 3008 C CA . GLU B 1 16 ? -21.281 3.623 6.402 1 97.69 16 GLU B CA 1
ATOM 3009 C C . GLU B 1 16 ? -19.938 3.105 5.891 1 97.69 16 GLU B C 1
ATOM 3011 O O . GLU B 1 16 ? -19.906 2.227 5.027 1 97.69 16 GLU B O 1
ATOM 3016 N N . VAL B 1 17 ? -18.844 3.676 6.406 1 98.06 17 VAL B N 1
ATOM 3017 C CA . VAL B 1 17 ? -17.5 3.242 6.02 1 98.06 17 VAL B CA 1
ATOM 3018 C C . VAL B 1 17 ? -17.266 1.815 6.508 1 98.06 17 VAL B C 1
ATOM 3020 O O . VAL B 1 17 ? -16.812 0.959 5.746 1 98.06 17 VAL B O 1
ATOM 3023 N N . ILE B 1 18 ? -17.578 1.572 7.773 1 97.56 18 ILE B N 1
ATOM 3024 C CA . ILE B 1 18 ? -17.422 0.251 8.375 1 97.56 18 ILE B CA 1
ATOM 3025 C C . ILE B 1 18 ? -18.266 -0.766 7.609 1 97.56 18 ILE B C 1
ATOM 3027 O O . ILE B 1 18 ? -17.781 -1.836 7.238 1 97.56 18 ILE B O 1
ATOM 3031 N N . ASP B 1 19 ? -19.516 -0.423 7.316 1 97.75 19 ASP B N 1
ATOM 3032 C CA . ASP B 1 19 ? -20.422 -1.31 6.605 1 97.75 19 ASP B CA 1
ATOM 3033 C C . ASP B 1 19 ? -19.906 -1.642 5.211 1 97.75 19 ASP B C 1
ATOM 3035 O O . ASP B 1 19 ? -20.016 -2.781 4.754 1 97.75 19 ASP B O 1
ATOM 3039 N N . ALA B 1 20 ? -19.375 -0.667 4.539 1 97.38 20 ALA B N 1
ATOM 3040 C CA . ALA B 1 20 ? -18.859 -0.861 3.186 1 97.38 20 ALA B CA 1
ATOM 3041 C C . ALA B 1 20 ? -17.672 -1.828 3.182 1 97.38 20 ALA B C 1
ATOM 3043 O O . ALA B 1 20 ? -17.562 -2.676 2.295 1 97.38 20 ALA B O 1
ATOM 3044 N N . VAL B 1 21 ? -16.781 -1.677 4.156 1 97.31 21 VAL B N 1
ATOM 3045 C CA . VAL B 1 21 ? -15.617 -2.559 4.25 1 97.31 21 VAL B CA 1
ATOM 3046 C C . VAL B 1 21 ? -16.078 -3.984 4.547 1 97.31 21 VAL B C 1
ATOM 3048 O O . VAL B 1 21 ? -15.602 -4.938 3.928 1 97.31 21 VAL B O 1
ATOM 3051 N N . VAL B 1 22 ? -17.016 -4.121 5.492 1 96.12 22 VAL B N 1
ATOM 3052 C CA . VAL B 1 22 ? -17.547 -5.43 5.863 1 96.12 22 VAL B CA 1
ATOM 3053 C C . VAL B 1 22 ? -18.188 -6.09 4.648 1 96.12 22 VAL B C 1
ATOM 3055 O O . VAL B 1 22 ? -17.938 -7.262 4.363 1 96.12 22 VAL B O 1
ATOM 3058 N N . ASN B 1 23 ? -19 -5.332 3.943 1 94.81 23 ASN B N 1
ATOM 3059 C CA . ASN B 1 23 ? -19.672 -5.859 2.754 1 94.81 23 ASN B CA 1
ATOM 3060 C C . ASN B 1 23 ? -18.656 -6.289 1.694 1 94.81 23 ASN B C 1
ATOM 3062 O O . ASN B 1 23 ? -18.844 -7.324 1.045 1 94.81 23 ASN B O 1
ATOM 3066 N N . ALA B 1 24 ? -17.656 -5.488 1.5 1 94.38 24 ALA B N 1
ATOM 3067 C CA . ALA B 1 24 ? -16.625 -5.801 0.516 1 94.38 24 ALA B CA 1
ATOM 3068 C C . ALA B 1 24 ? -15.883 -7.086 0.884 1 94.38 24 ALA B C 1
ATOM 3070 O O . ALA B 1 24 ? -15.578 -7.906 0.015 1 94.38 24 ALA B O 1
ATOM 3071 N N . MET B 1 25 ? -15.555 -7.301 2.146 1 94 25 MET B N 1
ATOM 3072 C CA . MET B 1 25 ? -14.805 -8.469 2.596 1 94 25 MET B CA 1
ATOM 3073 C C . MET B 1 25 ? -15.641 -9.742 2.471 1 94 25 MET B C 1
ATOM 3075 O O . MET B 1 25 ? -15.102 -10.844 2.467 1 94 25 MET B O 1
ATOM 3079 N N . ASN B 1 26 ? -16.906 -9.523 2.307 1 89.5 26 ASN B N 1
ATOM 3080 C CA . ASN B 1 26 ? -17.797 -10.672 2.182 1 89.5 26 ASN B CA 1
ATOM 3081 C C . ASN B 1 26 ? -18.141 -10.961 0.723 1 89.5 26 ASN B C 1
ATOM 3083 O O . ASN B 1 26 ? -18.75 -11.992 0.413 1 89.5 26 ASN B O 1
ATOM 3087 N N . SER B 1 27 ? -17.719 -10.062 -0.162 1 83.56 27 SER B N 1
ATOM 3088 C CA . SER B 1 27 ? -18.266 -10.227 -1.509 1 83.56 27 SER B CA 1
ATOM 3089 C C . SER B 1 27 ? -17.188 -10.008 -2.564 1 83.56 27 SER B C 1
ATOM 3091 O O . SER B 1 27 ? -17.312 -10.484 -3.695 1 83.56 27 SER B O 1
ATOM 3093 N N . MET B 1 28 ? -16.297 -9.18 -2.305 1 76 28 MET B N 1
ATOM 3094 C CA . MET B 1 28 ? -15.375 -8.703 -3.338 1 76 28 MET B CA 1
ATOM 3095 C C . MET B 1 28 ? -14.258 -9.711 -3.58 1 76 28 MET B C 1
ATOM 3097 O O . MET B 1 28 ? -13.633 -10.195 -2.633 1 76 28 MET B O 1
ATOM 3101 N N . GLY B 1 29 ? -14.172 -10.164 -4.805 1 66.56 29 GLY B N 1
ATOM 3102 C CA . GLY B 1 29 ? -12.977 -10.844 -5.285 1 66.56 29 GLY B CA 1
ATOM 3103 C C . GLY B 1 29 ? -11.961 -9.898 -5.898 1 66.56 29 GLY B C 1
ATOM 3104 O O . GLY B 1 29 ? -11.828 -8.75 -5.465 1 66.56 29 GLY B O 1
ATOM 3105 N N . ASN B 1 30 ? -11.07 -10.344 -6.809 1 56.97 30 ASN B N 1
ATOM 3106 C CA . ASN B 1 30 ? -10.047 -9.5 -7.422 1 56.97 30 ASN B CA 1
ATOM 3107 C C . ASN B 1 30 ? -10.656 -8.5 -8.398 1 56.97 30 ASN B C 1
ATOM 3109 O O . ASN B 1 30 ? -11.477 -8.867 -9.234 1 56.97 30 ASN B O 1
ATOM 3113 N N . ALA B 1 31 ? -10.695 -7.117 -7.988 1 52.66 31 ALA B N 1
ATOM 3114 C CA . ALA B 1 31 ? -11.273 -6.02 -8.758 1 52.66 31 ALA B CA 1
ATOM 3115 C C . ALA B 1 31 ? -10.93 -6.145 -10.242 1 52.66 31 ALA B C 1
ATOM 3117 O O . ALA B 1 31 ? -11.609 -5.566 -11.094 1 52.66 31 ALA B O 1
ATOM 3118 N N . GLY B 1 32 ? -9.695 -6.359 -10.711 1 43.72 32 GLY B N 1
ATOM 3119 C CA . GLY B 1 32 ? -9.336 -6.25 -12.117 1 43.72 32 GLY B CA 1
ATOM 3120 C C . GLY B 1 32 ? -10.047 -7.266 -12.992 1 43.72 32 GLY B C 1
ATOM 3121 O O . GLY B 1 32 ? -10.602 -6.914 -14.031 1 43.72 32 GLY B O 1
ATOM 3122 N N . ARG B 1 33 ? -9.586 -8.461 -13.156 1 43.78 33 ARG B N 1
ATOM 3123 C CA . ARG B 1 33 ? -9.469 -9.289 -14.352 1 43.78 33 ARG B CA 1
ATOM 3124 C C . ARG B 1 33 ? -10.797 -9.93 -14.711 1 43.78 33 ARG B C 1
ATOM 3126 O O . ARG B 1 33 ? -10.969 -10.453 -15.812 1 43.78 33 ARG B O 1
ATOM 3133 N N . GLY B 1 34 ? -11.812 -10.43 -13.68 1 46.31 34 GLY B N 1
ATOM 3134 C CA . GLY B 1 34 ? -12.82 -11.336 -14.195 1 46.31 34 GLY B CA 1
ATOM 3135 C C . GLY B 1 34 ? -14.211 -10.719 -14.242 1 46.31 34 GLY B C 1
ATOM 3136 O O . GLY B 1 34 ? -14.453 -9.688 -13.609 1 46.31 34 GLY B O 1
ATOM 3137 N N . ALA B 1 35 ? -14.93 -10.875 -15.312 1 44.88 35 ALA B N 1
ATOM 3138 C CA . ALA B 1 35 ? -16.297 -10.5 -15.656 1 44.88 35 ALA B CA 1
ATOM 3139 C C . ALA B 1 35 ? -17.266 -10.945 -14.562 1 44.88 35 ALA B C 1
ATOM 3141 O O . ALA B 1 35 ? -18.484 -10.734 -14.688 1 44.88 35 ALA B O 1
ATOM 3142 N N . SER B 1 36 ? -16.812 -11.445 -13.484 1 51.75 36 SER B N 1
ATOM 3143 C CA . SER B 1 36 ? -17.797 -11.922 -12.523 1 51.75 36 SER B CA 1
ATOM 3144 C C . SER B 1 36 ? -18.469 -10.758 -11.797 1 51.75 36 SER B C 1
ATOM 3146 O O . SER B 1 36 ? -17.953 -9.633 -11.812 1 51.75 36 SER B O 1
ATOM 3148 N N . GLU B 1 37 ? -19.781 -10.977 -11.375 1 55.91 37 GLU B N 1
ATOM 3149 C CA . GLU B 1 37 ? -20.562 -9.977 -10.656 1 55.91 37 GLU B CA 1
ATOM 3150 C C . GLU B 1 37 ? -19.766 -9.359 -9.516 1 55.91 37 GLU B C 1
ATOM 3152 O O . GLU B 1 37 ? -19.781 -8.141 -9.328 1 55.91 37 GLU B O 1
ATOM 3157 N N . ALA B 1 38 ? -19.109 -10.297 -8.922 1 59.91 38 ALA B N 1
ATOM 3158 C CA . ALA B 1 38 ? -18.281 -9.828 -7.812 1 59.91 38 ALA B CA 1
ATOM 3159 C C . ALA B 1 38 ? -17.125 -8.969 -8.312 1 59.91 38 ALA B C 1
ATOM 3161 O O . ALA B 1 38 ? -16.828 -7.914 -7.738 1 59.91 38 ALA B O 1
ATOM 3162 N N . ALA B 1 39 ? -16.562 -9.484 -9.305 1 60.31 39 ALA B N 1
ATOM 3163 C CA . ALA B 1 39 ? -15.492 -8.703 -9.914 1 60.31 39 ALA B CA 1
ATOM 3164 C C . ALA B 1 39 ? -16.031 -7.41 -10.516 1 60.31 39 ALA B C 1
ATOM 3166 O O . ALA B 1 39 ? -15.406 -6.355 -10.406 1 60.31 39 ALA B O 1
ATOM 3167 N N . LEU B 1 40 ? -17.25 -7.562 -11.055 1 62.09 40 LEU B N 1
ATOM 3168 C CA . LEU B 1 40 ? -17.891 -6.395 -11.641 1 62.09 40 LEU B CA 1
ATOM 3169 C C . LEU B 1 40 ? -18.234 -5.367 -10.562 1 62.09 40 LEU B C 1
ATOM 3171 O O . LEU B 1 40 ? -18.062 -4.164 -10.773 1 62.09 40 LEU B O 1
ATOM 3175 N N . SER B 1 41 ? -18.484 -5.926 -9.414 1 78.81 41 SER B N 1
ATOM 3176 C CA . SER B 1 41 ? -18.797 -5.031 -8.305 1 78.81 41 SER B CA 1
ATOM 3177 C C . SER B 1 41 ? -17.547 -4.363 -7.762 1 78.81 41 SER B C 1
ATOM 3179 O O . SER B 1 41 ? -17.547 -3.17 -7.445 1 78.81 41 SER B O 1
ATOM 3181 N N . ALA B 1 42 ? -16.469 -5.125 -7.82 1 82.38 42 ALA B N 1
ATOM 3182 C CA . ALA B 1 42 ? -15.203 -4.562 -7.348 1 82.38 42 ALA B CA 1
ATOM 3183 C C . ALA B 1 42 ? -14.688 -3.484 -8.297 1 82.38 42 ALA B C 1
ATOM 3185 O O . ALA B 1 42 ? -14.32 -2.391 -7.867 1 82.38 42 ALA B O 1
ATOM 3186 N N . SER B 1 43 ? -14.727 -3.824 -9.562 1 86 43 SER B N 1
ATOM 3187 C CA . SER B 1 43 ? -14.281 -2.875 -10.578 1 86 43 SER B CA 1
ATOM 3188 C C . SER B 1 43 ? -15.133 -1.613 -10.57 1 86 43 SER B C 1
ATOM 3190 O O . SER B 1 43 ? -14.625 -0.51 -10.781 1 86 43 SER B O 1
ATOM 3192 N N . ARG B 1 44 ? -16.406 -1.841 -10.344 1 90 44 ARG B N 1
ATOM 3193 C CA . ARG B 1 44 ? -17.312 -0.703 -10.297 1 90 44 ARG B CA 1
ATOM 3194 C C . ARG B 1 44 ? -17.016 0.193 -9.102 1 90 44 ARG B C 1
ATOM 3196 O O . ARG B 1 44 ? -16.984 1.419 -9.227 1 90 44 ARG B O 1
ATOM 3203 N N . VAL B 1 45 ? -16.781 -0.424 -7.965 1 94.19 45 VAL B N 1
ATOM 3204 C CA . VAL B 1 45 ? -16.484 0.34 -6.758 1 94.19 45 VAL B CA 1
ATOM 3205 C C . VAL B 1 45 ? -15.18 1.112 -6.941 1 94.19 45 VAL B C 1
ATOM 3207 O O . VAL B 1 45 ? -15.078 2.277 -6.547 1 94.19 45 VAL B O 1
ATOM 3210 N N . ILE B 1 46 ? -14.219 0.497 -7.555 1 95.75 46 ILE B N 1
ATOM 3211 C CA . ILE B 1 46 ? -12.914 1.113 -7.789 1 95.75 46 ILE B CA 1
ATOM 3212 C C . ILE B 1 46 ? -13.07 2.312 -8.719 1 95.75 46 ILE B C 1
ATOM 3214 O O . ILE B 1 46 ? -12.594 3.408 -8.422 1 95.75 46 ILE B O 1
ATOM 3218 N N . TYR B 1 47 ? -13.766 2.123 -9.773 1 95.31 47 TYR B N 1
ATOM 3219 C CA . TYR B 1 47 ? -13.984 3.197 -10.734 1 95.31 47 TYR B CA 1
ATOM 3220 C C . TYR B 1 47 ? -14.805 4.324 -10.117 1 95.31 47 TYR B C 1
ATOM 3222 O O . TYR B 1 47 ? -14.461 5.5 -10.258 1 95.31 47 TYR B O 1
ATOM 3230 N N . ASP B 1 48 ? -15.883 3.967 -9.477 1 97.06 48 ASP B N 1
ATOM 3231 C CA . ASP B 1 48 ? -16.75 4.965 -8.852 1 97.06 48 ASP B CA 1
ATOM 3232 C C . ASP B 1 48 ? -15.984 5.777 -7.812 1 97.06 48 ASP B C 1
ATOM 3234 O O . ASP B 1 48 ? -16.25 6.973 -7.637 1 97.06 48 ASP B O 1
ATOM 3238 N N . THR B 1 49 ? -15.164 5.094 -7.121 1 98.5 49 THR B N 1
ATOM 3239 C CA . THR B 1 49 ? -14.375 5.797 -6.113 1 98.5 49 THR B CA 1
ATOM 3240 C C . THR B 1 49 ? -13.453 6.824 -6.77 1 98.5 49 THR B C 1
ATOM 3242 O O . THR B 1 49 ? -13.32 7.945 -6.277 1 98.5 49 THR B O 1
ATOM 3245 N N . ARG B 1 50 ? -12.797 6.441 -7.926 1 98.44 50 ARG B N 1
ATOM 3246 C CA . ARG B 1 50 ? -11.969 7.383 -8.672 1 98.44 50 ARG B CA 1
ATOM 3247 C C . ARG B 1 50 ? -12.789 8.578 -9.141 1 98.44 50 ARG B C 1
ATOM 3249 O O . ARG B 1 50 ? -12.297 9.711 -9.125 1 98.44 50 ARG B O 1
ATOM 3256 N N . ASP B 1 51 ? -13.953 8.297 -9.523 1 98.31 51 ASP B N 1
ATOM 3257 C CA . ASP B 1 51 ? -14.836 9.352 -10.008 1 98.31 51 ASP B CA 1
ATOM 3258 C C . ASP B 1 51 ? -15.195 10.328 -8.883 1 98.31 51 ASP B C 1
ATOM 3260 O O . ASP B 1 51 ? -15.188 11.539 -9.086 1 98.31 51 ASP B O 1
ATOM 3264 N N . ARG B 1 52 ? -15.492 9.812 -7.758 1 98.56 52 ARG B N 1
ATOM 3265 C CA . ARG B 1 52 ? -15.82 10.648 -6.605 1 98.56 52 ARG B CA 1
ATOM 3266 C C . ARG B 1 52 ? -14.617 11.5 -6.195 1 98.56 52 ARG B C 1
ATOM 3268 O O . ARG B 1 52 ? -14.773 12.664 -5.82 1 98.56 52 ARG B O 1
ATOM 3275 N N . LEU B 1 53 ? -13.461 10.93 -6.234 1 98.88 53 LEU B N 1
ATOM 3276 C CA . LEU B 1 53 ? -12.242 11.672 -5.906 1 98.88 53 LEU B CA 1
ATOM 3277 C C . LEU B 1 53 ? -11.984 12.766 -6.93 1 98.88 53 LEU B C 1
ATOM 3279 O O . LEU B 1 53 ? -11.57 13.875 -6.57 1 98.88 53 LEU B O 1
ATOM 3283 N N . ALA B 1 54 ? -12.141 12.414 -8.203 1 98.62 54 ALA B N 1
ATOM 3284 C CA . ALA B 1 54 ? -11.977 13.406 -9.258 1 98.62 54 ALA B CA 1
ATOM 3285 C C . ALA B 1 54 ? -12.914 14.594 -9.047 1 98.62 54 ALA B C 1
ATOM 3287 O O . ALA B 1 54 ? -12.523 15.742 -9.227 1 98.62 54 ALA B O 1
ATOM 3288 N N . GLU B 1 55 ? -14.109 14.242 -8.695 1 98.25 55 GLU B N 1
ATOM 3289 C CA . GLU B 1 55 ? -15.07 15.297 -8.398 1 98.25 55 GLU B CA 1
ATOM 3290 C C . GLU B 1 55 ? -14.641 16.125 -7.191 1 98.25 55 GLU B C 1
ATOM 3292 O O . GLU B 1 55 ? -14.672 17.359 -7.227 1 98.25 55 GLU B O 1
ATOM 3297 N N . LEU B 1 56 ? -14.25 15.508 -6.148 1 98.5 56 LEU B N 1
ATOM 3298 C CA . LEU B 1 56 ? -13.844 16.156 -4.91 1 98.5 56 LEU B CA 1
ATOM 3299 C C . LEU B 1 56 ? -12.711 17.141 -5.164 1 98.5 56 LEU B C 1
ATOM 3301 O O . LEU B 1 56 ? -12.68 18.234 -4.578 1 98.5 56 LEU B O 1
ATOM 3305 N N . PHE B 1 57 ? -11.734 16.75 -6.082 1 98.69 57 PHE B N 1
ATOM 3306 C CA . PHE B 1 57 ? -10.516 17.531 -6.262 1 98.69 57 PHE B CA 1
ATOM 3307 C C . PHE B 1 57 ? -10.594 18.375 -7.523 1 98.69 57 PHE B C 1
ATOM 3309 O O . PHE B 1 57 ? -9.641 19.078 -7.867 1 98.69 57 PHE B O 1
ATOM 3316 N N . GLY B 1 58 ? -11.672 18.312 -8.25 1 98.38 58 GLY B N 1
ATOM 3317 C CA . GLY B 1 58 ? -11.82 19.078 -9.477 1 98.38 58 GLY B CA 1
ATOM 3318 C C . GLY B 1 58 ? -10.906 18.594 -10.594 1 98.38 58 GLY B C 1
ATOM 3319 O O . GLY B 1 58 ? -10.375 19.406 -11.352 1 98.38 58 GLY B O 1
ATOM 3320 N N . ALA B 1 59 ? -10.641 17.297 -10.633 1 98.12 59 ALA B N 1
ATOM 3321 C CA . ALA B 1 59 ? -9.797 16.719 -11.68 1 98.12 59 ALA B CA 1
ATOM 3322 C C . ALA B 1 59 ? -10.547 16.641 -13 1 98.12 59 ALA B C 1
ATOM 3324 O O . ALA B 1 59 ? -11.781 16.578 -13.023 1 98.12 59 ALA B O 1
ATOM 3325 N N . GLU B 1 60 ? -9.891 16.594 -14.094 1 95.81 60 GLU B N 1
ATOM 3326 C CA . GLU B 1 60 ? -10.492 16.547 -15.422 1 95.81 60 GLU B CA 1
ATOM 3327 C C . GLU B 1 60 ? -11.125 15.188 -15.703 1 95.81 60 GLU B C 1
ATOM 3329 O O . GLU B 1 60 ? -12.086 15.094 -16.469 1 95.81 60 GLU B O 1
ATOM 3334 N N . ASP B 1 61 ? -10.469 14.188 -15.07 1 94.62 61 ASP B N 1
ATOM 3335 C CA . ASP B 1 61 ? -10.852 12.82 -15.383 1 94.62 61 ASP B CA 1
ATOM 3336 C C . ASP B 1 61 ? -10.516 11.875 -14.234 1 94.62 61 ASP B C 1
ATOM 3338 O O . ASP B 1 61 ? -9.516 12.062 -13.539 1 94.62 61 ASP B O 1
ATOM 3342 N N . ALA B 1 62 ? -11.445 10.82 -14.102 1 97.31 62 ALA B N 1
ATOM 3343 C CA . ALA B 1 62 ? -11.195 9.812 -13.078 1 97.31 62 ALA B CA 1
ATOM 3344 C C . ALA B 1 62 ? -9.875 9.078 -13.336 1 97.31 62 ALA B C 1
ATOM 3346 O O . ALA B 1 62 ? -9.219 8.625 -12.398 1 97.31 62 ALA B O 1
ATOM 3347 N N . ARG B 1 63 ? -9.453 8.953 -14.586 1 96.88 63 ARG B N 1
ATOM 3348 C CA . ARG B 1 63 ? -8.242 8.234 -14.977 1 96.88 63 ARG B CA 1
ATOM 3349 C C . ARG B 1 63 ? -6.996 8.922 -14.43 1 96.88 63 ARG B C 1
ATOM 3351 O O . ARG B 1 63 ? -5.906 8.336 -14.438 1 96.88 63 ARG B O 1
ATOM 3358 N N . ARG B 1 64 ? -7.105 10.164 -13.898 1 98.19 64 ARG B N 1
ATOM 3359 C CA . ARG B 1 64 ? -5.957 10.922 -13.406 1 98.19 64 ARG B CA 1
ATOM 3360 C C . ARG B 1 64 ? -5.688 10.617 -11.938 1 98.19 64 ARG B C 1
ATOM 3362 O O . ARG B 1 64 ? -4.738 11.141 -11.352 1 98.19 64 ARG B O 1
ATOM 3369 N N . ILE B 1 65 ? -6.551 9.773 -11.391 1 98.69 65 ILE B N 1
ATOM 3370 C CA . ILE B 1 65 ? -6.41 9.398 -9.992 1 98.69 65 ILE B CA 1
ATOM 3371 C C . ILE B 1 65 ? -5.906 7.965 -9.883 1 98.69 65 ILE B C 1
ATOM 3373 O O . ILE B 1 65 ? -6.578 7.031 -10.336 1 98.69 65 ILE B O 1
ATOM 3377 N N . ALA B 1 66 ? -4.75 7.777 -9.312 1 98.62 66 ALA B N 1
ATOM 3378 C CA . ALA B 1 66 ? -4.242 6.445 -8.984 1 98.62 66 ALA B CA 1
ATOM 3379 C C . ALA B 1 66 ? -4.273 6.195 -7.48 1 98.62 66 ALA B C 1
ATOM 3381 O O . ALA B 1 66 ? -4.047 7.117 -6.691 1 98.62 66 ALA B O 1
ATOM 3382 N N . PHE B 1 67 ? -4.547 4.969 -7.09 1 98.62 67 PHE B N 1
ATOM 3383 C CA . PHE B 1 67 ? -4.602 4.613 -5.676 1 98.62 67 PHE B CA 1
ATOM 3384 C C . PHE B 1 67 ? -3.225 4.199 -5.168 1 98.62 67 PHE B C 1
ATOM 3386 O O . PHE B 1 67 ? -2.443 3.59 -5.902 1 98.62 67 PHE B O 1
ATOM 3393 N N . THR B 1 68 ? -2.922 4.594 -3.984 1 98.56 68 THR B N 1
ATOM 3394 C CA . THR B 1 68 ? -1.733 4.184 -3.244 1 98.56 68 THR B CA 1
ATOM 3395 C C . THR B 1 68 ? -2.098 3.77 -1.82 1 98.56 68 THR B C 1
ATOM 3397 O O . THR B 1 68 ? -3.256 3.887 -1.412 1 98.56 68 THR B O 1
ATOM 3400 N N . SER B 1 69 ? -1.161 3.244 -1.081 1 97.94 69 SER B N 1
ATOM 3401 C CA . SER B 1 69 ? -1.425 2.773 0.275 1 97.94 69 SER B CA 1
ATOM 3402 C C . SER B 1 69 ? -1.562 3.939 1.248 1 97.94 69 SER B C 1
ATOM 3404 O O . SER B 1 69 ? -2.125 3.785 2.334 1 97.94 69 SER B O 1
ATOM 3406 N N . ASN B 1 70 ? -1.02 5.074 0.937 1 97.69 70 ASN B N 1
ATOM 3407 C CA . ASN B 1 70 ? -1.065 6.301 1.724 1 97.69 70 ASN B CA 1
ATOM 3408 C C . ASN B 1 70 ? -0.367 7.453 1.006 1 97.69 70 ASN B C 1
ATOM 3410 O O . ASN B 1 70 ? 0.119 7.289 -0.114 1 97.69 70 ASN B O 1
ATOM 3414 N N . SER B 1 71 ? -0.323 8.594 1.65 1 98.06 71 SER B N 1
ATOM 3415 C CA . SER B 1 71 ? 0.266 9.773 1.02 1 98.06 71 SER B CA 1
ATOM 3416 C C . SER B 1 71 ? 1.777 9.625 0.879 1 98.06 71 SER B C 1
ATOM 3418 O O . SER B 1 71 ? 2.373 10.156 -0.062 1 98.06 71 SER B O 1
ATOM 3420 N N . THR B 1 72 ? 2.434 8.898 1.81 1 98.5 72 THR B N 1
ATOM 3421 C CA . THR B 1 72 ? 3.875 8.68 1.723 1 98.5 72 THR B CA 1
ATOM 3422 C C . THR B 1 72 ? 4.242 8 0.406 1 98.5 72 THR B C 1
ATOM 3424 O O . THR B 1 72 ? 5.18 8.422 -0.273 1 98.5 72 THR B O 1
ATOM 3427 N N . GLU B 1 73 ? 3.496 6.98 0.056 1 98.69 73 GLU B N 1
ATOM 3428 C CA . GLU B 1 73 ? 3.732 6.312 -1.221 1 98.69 73 GLU B CA 1
ATOM 3429 C C . GLU B 1 73 ? 3.502 7.262 -2.393 1 98.69 73 GLU B C 1
ATOM 3431 O O . GLU B 1 73 ? 4.289 7.289 -3.342 1 98.69 73 GLU B O 1
ATOM 3436 N N . SER B 1 74 ? 2.451 8.031 -2.359 1 98.88 74 SER B N 1
ATOM 3437 C CA . SER B 1 74 ? 2.139 9.008 -3.404 1 98.88 74 SER B CA 1
ATOM 3438 C C . SER B 1 74 ? 3.273 10.008 -3.584 1 98.88 74 SER B C 1
ATOM 3440 O O . SER B 1 74 ? 3.65 10.328 -4.711 1 98.88 74 SER B O 1
ATOM 3442 N N . LEU B 1 75 ? 3.789 10.484 -2.477 1 98.94 75 LEU B N 1
ATOM 3443 C CA . LEU B 1 75 ? 4.84 11.5 -2.508 1 98.94 75 LEU B CA 1
ATOM 3444 C C . LEU B 1 75 ? 6.141 10.914 -3.047 1 98.94 75 LEU B C 1
ATOM 3446 O O . LEU B 1 75 ? 6.891 11.602 -3.748 1 98.94 75 LEU B O 1
ATOM 3450 N N . ASN B 1 76 ? 6.438 9.656 -2.705 1 98.88 76 ASN B N 1
ATOM 3451 C CA . ASN B 1 76 ? 7.586 9 -3.314 1 98.88 76 ASN B CA 1
ATOM 3452 C C . ASN B 1 76 ? 7.441 8.906 -4.828 1 98.88 76 ASN B C 1
ATOM 3454 O O . ASN B 1 76 ? 8.398 9.141 -5.566 1 98.88 76 ASN B O 1
ATOM 3458 N N . ILE B 1 77 ? 6.227 8.523 -5.297 1 98.88 77 ILE B N 1
ATOM 3459 C CA . ILE B 1 77 ? 5.965 8.445 -6.73 1 98.88 77 ILE B CA 1
ATOM 3460 C C . ILE B 1 77 ? 6.184 9.82 -7.371 1 98.88 77 ILE B C 1
ATOM 3462 O O . ILE B 1 77 ? 6.867 9.93 -8.391 1 98.88 77 ILE B O 1
ATOM 3466 N N . ALA B 1 78 ? 5.66 10.859 -6.797 1 98.88 78 ALA B N 1
ATOM 3467 C CA . ALA B 1 78 ? 5.734 12.211 -7.34 1 98.88 78 ALA B CA 1
ATOM 3468 C C . ALA B 1 78 ? 7.18 12.695 -7.41 1 98.88 78 ALA B C 1
ATOM 3470 O O . ALA B 1 78 ? 7.605 13.25 -8.422 1 98.88 78 ALA B O 1
ATOM 3471 N N . ILE B 1 79 ? 7.934 12.492 -6.34 1 98.88 79 ILE B N 1
ATOM 3472 C CA . ILE B 1 79 ? 9.273 13.047 -6.207 1 98.88 79 ILE B CA 1
ATOM 3473 C C . ILE B 1 79 ? 10.266 12.211 -7.012 1 98.88 79 ILE B C 1
ATOM 3475 O O . ILE B 1 79 ? 10.938 12.727 -7.91 1 98.88 79 ILE B O 1
ATOM 3479 N N . LYS B 1 80 ? 10.32 10.898 -6.746 1 98.5 80 LYS B N 1
ATOM 3480 C CA . LYS B 1 80 ? 11.289 10.023 -7.395 1 98.5 80 LYS B CA 1
ATOM 3481 C C . LYS B 1 80 ? 10.938 9.805 -8.867 1 98.5 80 LYS B C 1
ATOM 3483 O O . LYS B 1 80 ? 11.82 9.57 -9.695 1 98.5 80 LYS B O 1
ATOM 3488 N N . GLY B 1 81 ? 9.664 9.914 -9.148 1 98.38 81 GLY B N 1
ATOM 3489 C CA . GLY B 1 81 ? 9.211 9.672 -10.508 1 98.38 81 GLY B CA 1
ATOM 3490 C C . GLY B 1 81 ? 9.391 10.883 -11.414 1 98.38 81 GLY B C 1
ATOM 3491 O O . GLY B 1 81 ? 9.359 10.75 -12.641 1 98.38 81 GLY B O 1
ATOM 3492 N N . SER B 1 82 ? 9.578 12.047 -10.875 1 98.38 82 SER B N 1
ATOM 3493 C CA . SER B 1 82 ? 9.602 13.266 -11.672 1 98.38 82 SER B CA 1
ATOM 3494 C C . SER B 1 82 ? 11.008 13.852 -11.758 1 98.38 82 SER B C 1
ATOM 3496 O O . SER B 1 82 ? 11.383 14.438 -12.781 1 98.38 82 SER B O 1
ATOM 3498 N N . LEU B 1 83 ? 11.805 13.742 -10.711 1 98.62 83 LEU B N 1
ATOM 3499 C CA . LEU B 1 83 ? 13.07 14.461 -10.609 1 98.62 83 LEU B CA 1
ATOM 3500 C C . LEU B 1 83 ? 14.219 13.609 -11.148 1 98.62 83 LEU B C 1
ATOM 3502 O O . LEU B 1 83 ? 14.211 12.383 -11 1 98.62 83 LEU B O 1
ATOM 3506 N N . ASN B 1 84 ? 15.141 14.195 -11.75 1 98.19 84 ASN B N 1
ATOM 3507 C CA . ASN B 1 84 ? 16.359 13.609 -12.289 1 98.19 84 ASN B CA 1
ATOM 3508 C C . ASN B 1 84 ? 17.594 14.398 -11.859 1 98.19 84 ASN B C 1
ATOM 3510 O O . ASN B 1 84 ? 17.484 15.562 -11.453 1 98.19 84 ASN B O 1
ATOM 3514 N N . PRO B 1 85 ? 18.797 13.656 -11.891 1 98.19 85 PRO B N 1
ATOM 3515 C CA . PRO B 1 85 ? 20.016 14.422 -11.609 1 98.19 85 PRO B CA 1
ATOM 3516 C C . PRO B 1 85 ? 20.125 15.68 -12.469 1 98.19 85 PRO B C 1
ATOM 3518 O O . PRO B 1 85 ? 19.859 15.641 -13.672 1 98.19 85 PRO B O 1
ATOM 3521 N N . GLY B 1 86 ? 20.5 16.781 -11.844 1 98.69 86 GLY B N 1
ATOM 3522 C CA . GLY B 1 86 ? 20.625 18.047 -12.539 1 98.69 86 GLY B CA 1
ATOM 3523 C C . GLY B 1 86 ? 19.422 18.953 -12.336 1 98.69 86 GLY B C 1
ATOM 3524 O O . GLY B 1 86 ? 19.516 20.172 -12.516 1 98.69 86 GLY B O 1
ATOM 3525 N N . ASP B 1 87 ? 18.297 18.406 -11.891 1 98.81 87 ASP B N 1
ATOM 3526 C CA . ASP B 1 87 ? 17.109 19.188 -11.602 1 98.81 87 ASP B CA 1
ATOM 3527 C C . ASP B 1 87 ? 17.234 19.938 -10.273 1 98.81 87 ASP B C 1
ATOM 3529 O O . ASP B 1 87 ? 18.078 19.578 -9.438 1 98.81 87 ASP B O 1
ATOM 3533 N N . HIS B 1 88 ? 16.484 20.984 -10.156 1 98.88 88 HIS B N 1
ATOM 3534 C CA . HIS B 1 88 ? 16.359 21.734 -8.914 1 98.88 88 HIS B CA 1
ATOM 3535 C C . HIS B 1 88 ? 14.914 21.719 -8.406 1 98.88 88 HIS B C 1
ATOM 3537 O O . HIS B 1 88 ? 13.977 21.828 -9.195 1 98.88 88 HIS B O 1
ATOM 3543 N N . VAL B 1 89 ? 14.742 21.484 -7.137 1 98.94 89 VAL B N 1
ATOM 3544 C CA . VAL B 1 89 ? 13.414 21.453 -6.527 1 98.94 89 VAL B CA 1
ATOM 3545 C C . VAL B 1 89 ? 13.391 22.391 -5.312 1 98.94 89 VAL B C 1
ATOM 3547 O O . VAL B 1 89 ? 14.383 22.5 -4.594 1 98.94 89 VAL B O 1
ATOM 3550 N N . ILE B 1 90 ? 12.258 23.094 -5.117 1 98.88 90 ILE B N 1
ATOM 3551 C CA . ILE B 1 90 ? 12.039 24.016 -3.998 1 98.88 90 ILE B CA 1
ATOM 3552 C C . ILE B 1 90 ? 10.953 23.438 -3.084 1 98.88 90 ILE B C 1
ATOM 3554 O O . ILE B 1 90 ? 9.906 22.984 -3.555 1 98.88 90 ILE B O 1
ATOM 3558 N N . THR B 1 91 ? 11.203 23.406 -1.805 1 98.69 91 THR B N 1
ATOM 3559 C CA . THR B 1 91 ? 10.227 23 -0.797 1 98.69 91 THR B CA 1
ATOM 3560 C C . THR B 1 91 ? 10.281 23.938 0.412 1 98.69 91 THR B C 1
ATOM 3562 O O . THR B 1 91 ? 10.789 25.047 0.321 1 98.69 91 THR B O 1
ATOM 3565 N N . THR B 1 92 ? 9.586 23.641 1.517 1 98.38 92 THR B N 1
ATOM 3566 C CA . THR B 1 92 ? 9.547 24.5 2.686 1 98.38 92 THR B CA 1
ATOM 3567 C C . THR B 1 92 ? 9.953 23.734 3.943 1 98.38 92 THR B C 1
ATOM 3569 O O . THR B 1 92 ? 10.008 22.516 3.938 1 98.38 92 THR B O 1
ATOM 3572 N N . VAL B 1 93 ? 10.219 24.438 4.988 1 97.94 93 VAL B N 1
ATOM 3573 C CA . VAL B 1 93 ? 10.57 23.844 6.277 1 97.94 93 VAL B CA 1
ATOM 3574 C C . VAL B 1 93 ? 9.328 23.219 6.906 1 97.94 93 VAL B C 1
ATOM 3576 O O . VAL B 1 93 ? 9.438 22.422 7.852 1 97.94 93 VAL B O 1
ATOM 3579 N N . LEU B 1 94 ? 8.117 23.391 6.348 1 98.06 94 LEU B N 1
ATOM 3580 C CA . LEU B 1 94 ? 6.875 22.906 6.938 1 98.06 94 LEU B CA 1
ATOM 3581 C C . LEU B 1 94 ? 6.672 21.438 6.645 1 98.06 94 LEU B C 1
ATOM 3583 O O . LEU B 1 94 ? 5.781 20.797 7.215 1 98.06 94 LEU B O 1
ATOM 3587 N N . GLU B 1 95 ? 7.516 20.922 5.84 1 98.38 95 GLU B N 1
ATOM 3588 C CA . GLU B 1 95 ? 7.211 19.641 5.219 1 98.38 95 GLU B CA 1
ATOM 3589 C C . GLU B 1 95 ? 7.371 18.484 6.215 1 98.38 95 GLU B C 1
ATOM 3591 O O . GLU B 1 95 ? 8.266 18.516 7.062 1 98.38 95 GLU B O 1
ATOM 3596 N N . HIS B 1 96 ? 6.484 17.531 6.102 1 97.94 96 HIS B N 1
ATOM 3597 C CA . HIS B 1 96 ? 6.582 16.219 6.738 1 97.94 96 HIS B CA 1
ATOM 3598 C C . HIS B 1 96 ? 7.742 15.414 6.172 1 97.94 96 HIS B C 1
ATOM 3600 O O . HIS B 1 96 ? 8.148 15.617 5.023 1 97.94 96 HIS B O 1
ATOM 3606 N N . ASN B 1 97 ? 8.305 14.469 6.906 1 98.06 97 ASN B N 1
ATOM 3607 C CA . ASN B 1 97 ? 9.391 13.609 6.457 1 98.06 97 ASN B CA 1
ATOM 3608 C C . ASN B 1 97 ? 9 12.805 5.219 1 98.06 97 ASN B C 1
ATOM 3610 O O . ASN B 1 97 ? 9.867 12.328 4.488 1 98.06 97 ASN B O 1
ATOM 3614 N N . SER B 1 98 ? 7.699 12.617 4.969 1 98.25 98 SER B N 1
ATOM 3615 C CA . SER B 1 98 ? 7.246 11.93 3.762 1 98.25 98 SER B CA 1
ATOM 3616 C C . SER B 1 98 ? 7.594 12.734 2.51 1 98.25 98 SER B C 1
ATOM 3618 O O . SER B 1 98 ? 7.617 12.188 1.404 1 98.25 98 SER B O 1
ATOM 3620 N N . VAL B 1 99 ? 7.848 14.016 2.625 1 98.75 99 VAL B N 1
ATOM 3621 C CA . VAL B 1 99 ? 8.328 14.867 1.543 1 98.75 99 VAL B CA 1
ATOM 3622 C C . VAL B 1 99 ? 9.844 15.023 1.636 1 98.75 99 VAL B C 1
ATOM 3624 O O . VAL B 1 99 ? 10.555 14.836 0.645 1 98.75 99 VAL B O 1
ATOM 3627 N N . LEU B 1 100 ? 10.375 15.289 2.824 1 98.69 100 LEU B N 1
ATOM 3628 C CA . LEU B 1 100 ? 11.766 15.672 3.027 1 98.69 100 LEU B CA 1
ATOM 3629 C C . LEU B 1 100 ? 12.703 14.516 2.715 1 98.69 100 LEU B C 1
ATOM 3631 O O . LEU B 1 100 ? 13.695 14.688 2.004 1 98.69 100 LEU B O 1
ATOM 3635 N N . ARG B 1 101 ? 12.445 13.367 3.178 1 98.56 101 ARG B N 1
ATOM 3636 C CA . ARG B 1 101 ? 13.398 12.266 3.068 1 98.56 101 ARG B CA 1
ATOM 3637 C C . ARG B 1 101 ? 13.539 11.812 1.62 1 98.56 101 ARG B C 1
ATOM 3639 O O . ARG B 1 101 ? 14.648 11.586 1.142 1 98.56 101 ARG B O 1
ATOM 3646 N N . PRO B 1 102 ? 12.422 11.633 0.859 1 98.62 102 PRO B N 1
ATOM 3647 C CA . PRO B 1 102 ? 12.633 11.359 -0.565 1 98.62 102 PRO B CA 1
ATOM 3648 C C . PRO B 1 102 ? 13.398 12.477 -1.271 1 98.62 102 PRO B C 1
ATOM 3650 O O . PRO B 1 102 ? 14.195 12.203 -2.176 1 98.62 102 PRO B O 1
ATOM 3653 N N . LEU B 1 103 ? 13.164 13.742 -0.897 1 98.81 103 LEU B N 1
ATOM 3654 C CA . LEU B 1 103 ? 13.906 14.844 -1.492 1 98.81 103 LEU B CA 1
ATOM 3655 C C . LEU B 1 103 ? 15.391 14.75 -1.152 1 98.81 103 LEU B C 1
ATOM 3657 O O . LEU B 1 103 ? 16.25 15 -2.006 1 98.81 103 LEU B O 1
ATOM 3661 N N . TYR B 1 104 ? 15.695 14.406 0.162 1 98.69 104 TYR B N 1
ATOM 3662 C CA . TYR B 1 104 ? 17.094 14.227 0.561 1 98.69 104 TYR B CA 1
ATOM 3663 C C . TYR B 1 104 ? 17.75 13.102 -0.242 1 98.69 104 TYR B C 1
ATOM 3665 O O . TYR B 1 104 ? 18.922 13.203 -0.611 1 98.69 104 TYR B O 1
ATOM 3673 N N . GLU B 1 105 ? 17.016 12.039 -0.449 1 97.81 105 GLU B N 1
ATOM 3674 C CA . GLU B 1 105 ? 17.516 10.945 -1.28 1 97.81 105 GLU B CA 1
ATOM 3675 C C . GLU B 1 105 ? 17.844 11.43 -2.688 1 97.81 105 GLU B C 1
ATOM 3677 O O . GLU B 1 105 ? 18.891 11.078 -3.24 1 97.81 105 GLU B O 1
ATOM 3682 N N . MET B 1 106 ? 16.969 12.203 -3.285 1 98.38 106 MET B N 1
ATOM 3683 C CA . MET B 1 106 ? 17.188 12.742 -4.625 1 98.38 106 MET B CA 1
ATOM 3684 C C . MET B 1 106 ? 18.359 13.703 -4.637 1 98.38 106 MET B C 1
ATOM 3686 O O . MET B 1 106 ? 19.094 13.781 -5.621 1 98.38 106 MET B O 1
ATOM 3690 N N . GLU B 1 107 ? 18.438 14.445 -3.559 1 98.56 107 GLU B N 1
ATOM 3691 C CA . GLU B 1 107 ? 19.562 15.367 -3.428 1 98.56 107 GLU B CA 1
ATOM 3692 C C . GLU B 1 107 ? 20.906 14.625 -3.479 1 98.56 107 GLU B C 1
ATOM 3694 O O . GLU B 1 107 ? 21.828 15.047 -4.168 1 98.56 107 GLU B O 1
ATOM 3699 N N . LYS B 1 108 ? 21 13.508 -2.775 1 97.5 108 LYS B N 1
ATOM 3700 C CA . LYS B 1 108 ? 22.188 12.664 -2.789 1 97.5 108 LYS B CA 1
ATOM 3701 C C . LYS B 1 108 ? 22.484 12.148 -4.191 1 97.5 108 LYS B C 1
ATOM 3703 O O . LYS B 1 108 ? 23.641 11.844 -4.523 1 97.5 108 LYS B O 1
ATOM 3708 N N . ASN B 1 109 ? 21.484 12.102 -5.004 1 96.12 109 ASN B N 1
ATOM 3709 C CA . ASN B 1 109 ? 21.609 11.555 -6.352 1 96.12 109 ASN B CA 1
ATOM 3710 C C . ASN B 1 109 ? 21.734 12.664 -7.395 1 96.12 109 ASN B C 1
ATOM 3712 O O . ASN B 1 109 ? 21.438 12.453 -8.57 1 96.12 109 ASN B O 1
ATOM 3716 N N . GLY B 1 110 ? 21.969 13.891 -6.98 1 98.31 110 GLY B N 1
ATOM 3717 C CA . GLY B 1 110 ? 22.359 14.922 -7.93 1 98.31 110 GLY B CA 1
ATOM 3718 C C . GLY B 1 110 ? 21.281 15.977 -8.141 1 98.31 110 GLY B C 1
ATOM 3719 O O . GLY B 1 110 ? 21.438 16.875 -8.969 1 98.31 110 GLY B O 1
ATOM 3720 N N . VAL B 1 111 ? 20.188 15.953 -7.406 1 98.75 111 VAL B N 1
ATOM 3721 C CA . VAL B 1 111 ? 19.172 16.984 -7.449 1 98.75 111 VAL B CA 1
ATOM 3722 C C . VAL B 1 111 ? 19.531 18.125 -6.496 1 98.75 111 VAL B C 1
ATOM 3724 O O . VAL B 1 111 ? 20.047 17.875 -5.402 1 98.75 111 VAL B O 1
ATOM 3727 N N . GLU B 1 112 ? 19.328 19.328 -6.961 1 98.81 112 GLU B N 1
ATOM 3728 C CA . GLU B 1 112 ? 19.531 20.469 -6.082 1 98.81 112 GLU B CA 1
ATOM 3729 C C . GLU B 1 112 ? 18.266 20.781 -5.289 1 98.81 112 GLU B C 1
ATOM 3731 O O . GLU B 1 112 ? 17.156 20.734 -5.832 1 98.81 112 GLU B O 1
ATOM 3736 N N . LEU B 1 113 ? 18.438 21.078 -4.031 1 98.81 113 LEU B N 1
ATOM 3737 C CA . LEU B 1 113 ? 17.297 21.266 -3.145 1 98.81 113 LEU B CA 1
ATOM 3738 C C . LEU B 1 113 ? 17.375 22.625 -2.449 1 98.81 113 LEU B C 1
ATOM 3740 O O . LEU B 1 113 ? 18.391 22.969 -1.865 1 98.81 113 LEU B O 1
ATOM 3744 N N . SER B 1 114 ? 16.359 23.453 -2.598 1 98.81 114 SER B N 1
ATOM 3745 C CA . SER B 1 114 ? 16.172 24.672 -1.816 1 98.81 114 SER B CA 1
ATOM 3746 C C . SER B 1 114 ? 15.016 24.516 -0.826 1 98.81 114 SER B C 1
ATOM 3748 O O . SER B 1 114 ? 13.898 24.156 -1.211 1 98.81 114 SER B O 1
ATOM 3750 N N . ILE B 1 115 ? 15.25 24.797 0.398 1 98.5 115 ILE B N 1
ATOM 3751 C CA . ILE B 1 115 ? 14.234 24.719 1.445 1 98.5 115 ILE B CA 1
ATOM 3752 C C . ILE B 1 115 ? 13.945 26.109 1.99 1 98.5 115 ILE B C 1
ATOM 3754 O O . ILE B 1 115 ? 14.805 26.734 2.609 1 98.5 115 ILE B O 1
ATOM 3758 N N . ILE B 1 116 ? 12.742 26.547 1.826 1 98.19 116 ILE B N 1
ATOM 3759 C CA . ILE B 1 116 ? 12.328 27.891 2.182 1 98.19 116 ILE B CA 1
ATOM 3760 C C . ILE B 1 116 ? 11.992 27.953 3.67 1 98.19 116 ILE B C 1
ATOM 3762 O O . ILE B 1 116 ? 11.258 27.109 4.188 1 98.19 116 ILE B O 1
ATOM 3766 N N . ARG B 1 117 ? 12.43 28.953 4.324 1 96.69 117 ARG B N 1
ATOM 3767 C CA . ARG B 1 117 ? 12.203 29.156 5.754 1 96.69 117 ARG B CA 1
ATOM 3768 C C . ARG B 1 117 ? 10.805 29.703 6.012 1 96.69 117 ARG B C 1
ATOM 3770 O O . ARG B 1 117 ? 10.07 30.031 5.074 1 96.69 117 ARG B O 1
ATOM 3777 N N . CYS B 1 118 ? 10.43 29.641 7.258 1 96.25 118 CYS B N 1
ATOM 3778 C CA . CYS B 1 118 ? 9.148 30.219 7.668 1 96.25 118 CYS B CA 1
ATOM 3779 C C . CYS B 1 118 ? 9.359 31.391 8.617 1 96.25 118 CYS B C 1
ATOM 3781 O O . CYS B 1 118 ? 10.477 31.625 9.094 1 96.25 118 CYS B O 1
ATOM 3783 N N . ASP B 1 119 ? 8.328 32.188 8.836 1 94.69 119 ASP B N 1
ATOM 3784 C CA . ASP B 1 119 ? 8.391 33.281 9.82 1 94.69 119 ASP B CA 1
ATOM 3785 C C . ASP B 1 119 ? 8.133 32.75 11.234 1 94.69 119 ASP B C 1
ATOM 3787 O O . ASP B 1 119 ? 8.117 31.531 11.453 1 94.69 119 ASP B O 1
ATOM 3791 N N . GLU B 1 120 ? 8.008 33.625 12.148 1 93.06 120 GLU B N 1
ATOM 3792 C CA . GLU B 1 120 ? 7.898 33.25 13.555 1 93.06 120 GLU B CA 1
ATOM 3793 C C . GLU B 1 120 ? 6.578 32.531 13.836 1 93.06 120 GLU B C 1
ATOM 3795 O O . GLU B 1 120 ? 6.461 31.797 14.82 1 93.06 120 GLU B O 1
ATOM 3800 N N . LYS B 1 121 ? 5.652 32.719 12.945 1 94.75 121 LYS B N 1
ATOM 3801 C CA . LYS B 1 121 ? 4.352 32.094 13.125 1 94.75 121 LYS B CA 1
ATOM 3802 C C . LYS B 1 121 ? 4.266 30.781 12.352 1 94.75 121 LYS B C 1
ATOM 3804 O O . LYS B 1 121 ? 3.217 30.125 12.336 1 94.75 121 LYS B O 1
ATOM 3809 N N . GLY B 1 122 ? 5.336 30.391 11.719 1 95.94 122 GLY B N 1
ATOM 3810 C CA . GLY B 1 122 ? 5.387 29.125 11.016 1 95.94 122 GLY B CA 1
ATOM 3811 C C . GLY B 1 122 ? 4.836 29.188 9.609 1 95.94 122 GLY B C 1
ATOM 3812 O O . GLY B 1 122 ? 4.492 28.156 9.016 1 95.94 122 GLY B O 1
ATOM 3813 N N . MET B 1 123 ? 4.707 30.375 9.078 1 96.19 123 MET B N 1
ATOM 3814 C CA . MET B 1 123 ? 4.215 30.531 7.715 1 96.19 123 MET B CA 1
ATOM 3815 C C . MET B 1 123 ? 5.371 30.672 6.73 1 96.19 123 MET B C 1
ATOM 3817 O O . MET B 1 123 ? 6.324 31.422 6.992 1 96.19 123 MET B O 1
ATOM 3821 N N . PRO B 1 124 ? 5.281 29.953 5.641 1 94.69 124 PRO B N 1
ATOM 3822 C CA . PRO B 1 124 ? 6.375 30.062 4.668 1 94.69 124 PRO B CA 1
ATOM 3823 C C . PRO B 1 124 ? 6.414 31.422 3.975 1 94.69 124 PRO B C 1
ATOM 3825 O O . PRO B 1 124 ? 5.367 32.062 3.771 1 94.69 124 PRO B O 1
ATOM 3828 N N . ASP B 1 125 ? 7.562 31.844 3.602 1 91.62 125 ASP B N 1
ATOM 3829 C CA . ASP B 1 125 ? 7.781 33.062 2.859 1 91.62 125 ASP B CA 1
ATOM 3830 C C . ASP B 1 125 ? 7.723 32.844 1.354 1 91.62 125 ASP B C 1
ATOM 3832 O O . ASP B 1 125 ? 8.734 32.5 0.73 1 91.62 125 ASP B O 1
ATOM 3836 N N . ILE B 1 126 ? 6.672 33.156 0.727 1 90.44 126 ILE B N 1
ATOM 3837 C CA . ILE B 1 126 ? 6.43 32.875 -0.685 1 90.44 126 ILE B CA 1
ATOM 3838 C C . ILE B 1 126 ? 7.379 33.688 -1.543 1 90.44 126 ILE B C 1
ATOM 3840 O O . ILE B 1 126 ? 7.828 33.25 -2.6 1 90.44 126 ILE B O 1
ATOM 3844 N N . SER B 1 127 ? 7.668 34.906 -1.067 1 93.38 127 SER B N 1
ATOM 3845 C CA . SER B 1 127 ? 8.594 35.719 -1.82 1 93.38 127 SER B CA 1
ATOM 3846 C C . SER B 1 127 ? 9.969 35.062 -1.929 1 93.38 127 SER B C 1
ATOM 3848 O O . SER B 1 127 ? 10.617 35.156 -2.973 1 93.38 127 SER B O 1
ATOM 3850 N N . GLN B 1 128 ? 10.375 34.5 -0.922 1 96.06 128 GLN B N 1
ATOM 3851 C CA . GLN B 1 128 ? 11.641 33.75 -0.943 1 96.06 128 GLN B CA 1
ATOM 3852 C C . GLN B 1 128 ? 11.57 32.562 -1.86 1 96.06 128 GLN B C 1
ATOM 3854 O O . GLN B 1 128 ? 12.57 32.156 -2.473 1 96.06 128 GLN B O 1
ATOM 3859 N N . MET B 1 129 ? 10.422 31.984 -1.929 1 96.94 129 MET B N 1
ATOM 3860 C CA . MET B 1 129 ? 10.211 30.859 -2.824 1 96.94 129 MET B CA 1
ATOM 3861 C C . MET B 1 129 ? 10.445 31.266 -4.277 1 96.94 129 MET B C 1
ATOM 3863 O O . MET B 1 129 ? 11.172 30.578 -5.004 1 96.94 129 MET B O 1
ATOM 3867 N N . GLU B 1 130 ? 9.875 32.312 -4.617 1 97.12 130 GLU B N 1
ATOM 3868 C CA . GLU B 1 130 ? 10.023 32.812 -5.984 1 97.12 130 GLU B CA 1
ATOM 3869 C C . GLU B 1 130 ? 11.469 33.188 -6.277 1 97.12 130 GLU B C 1
ATOM 3871 O O . GLU B 1 130 ? 11.984 32.906 -7.363 1 97.12 130 GLU B O 1
ATOM 3876 N N . ALA B 1 131 ? 12.094 33.812 -5.324 1 97.94 131 ALA B N 1
ATOM 3877 C CA . ALA B 1 131 ? 13.469 34.281 -5.477 1 97.94 131 ALA B CA 1
ATOM 3878 C C . ALA B 1 131 ? 14.43 33.094 -5.613 1 97.94 131 ALA B C 1
ATOM 3880 O O . ALA B 1 131 ? 15.547 33.25 -6.121 1 97.94 131 ALA B O 1
ATOM 3881 N N . SER B 1 132 ? 14.016 31.938 -5.227 1 98.25 132 SER B N 1
ATOM 3882 C CA . SER B 1 132 ? 14.883 30.766 -5.23 1 98.25 132 SER B CA 1
ATOM 3883 C C . SER B 1 132 ? 14.797 30.016 -6.555 1 98.25 132 SER B C 1
ATOM 3885 O O . SER B 1 132 ? 15.516 29.031 -6.77 1 98.25 132 SER B O 1
ATOM 3887 N N . ILE B 1 133 ? 13.93 30.453 -7.449 1 98.5 133 ILE B N 1
ATOM 3888 C CA . ILE B 1 133 ? 13.758 29.797 -8.742 1 98.5 133 ILE B CA 1
ATOM 3889 C C . ILE B 1 133 ? 15.016 30 -9.586 1 98.5 133 ILE B C 1
ATOM 3891 O O . ILE B 1 133 ? 15.531 31.109 -9.688 1 98.5 133 ILE B O 1
ATOM 3895 N N . LYS B 1 134 ? 15.469 28.938 -10.047 1 98.5 134 LYS B N 1
ATOM 3896 C CA . LYS B 1 134 ? 16.641 28.906 -10.93 1 98.5 134 LYS B CA 1
ATOM 3897 C C . LYS B 1 134 ? 16.25 28.391 -12.32 1 98.5 134 LYS B C 1
ATOM 3899 O O . LYS B 1 134 ? 15.125 27.969 -12.547 1 98.5 134 LYS B O 1
ATOM 3904 N N . GLU B 1 135 ? 17.234 28.453 -13.258 1 98.38 135 GLU B N 1
ATOM 3905 C CA . GLU B 1 135 ? 17.016 28 -14.633 1 98.38 135 GLU B CA 1
ATOM 3906 C C . GLU B 1 135 ? 16.672 26.516 -14.672 1 98.38 135 GLU B C 1
ATOM 3908 O O . GLU B 1 135 ? 15.875 26.078 -15.492 1 98.38 135 GLU B O 1
ATOM 3913 N N . ASN B 1 136 ? 17.281 25.766 -13.758 1 98.69 136 ASN B N 1
ATOM 3914 C CA . ASN B 1 136 ? 17.094 24.328 -13.773 1 98.69 136 ASN B CA 1
ATOM 3915 C C . ASN B 1 136 ? 16 23.891 -12.797 1 98.69 136 ASN B C 1
ATOM 3917 O O . ASN B 1 136 ? 15.867 22.688 -12.516 1 98.69 136 ASN B O 1
ATOM 3921 N N . THR B 1 137 ? 15.25 24.875 -12.234 1 98.88 137 THR B N 1
ATOM 3922 C CA . THR B 1 137 ? 14.164 24.5 -11.336 1 98.88 137 THR B CA 1
ATOM 3923 C C . THR B 1 137 ? 13.07 23.734 -12.086 1 98.88 137 THR B C 1
ATOM 3925 O O . THR B 1 137 ? 12.586 24.203 -13.117 1 98.88 137 THR B O 1
ATOM 3928 N N . LYS B 1 138 ? 12.719 22.609 -11.539 1 98.75 138 LYS B N 1
ATOM 3929 C CA . LYS B 1 138 ? 11.742 21.734 -12.195 1 98.75 138 LYS B CA 1
ATOM 3930 C C . LYS B 1 138 ? 10.438 21.688 -11.414 1 98.75 138 LYS B C 1
ATOM 3932 O O . LYS B 1 138 ? 9.367 21.5 -11.992 1 98.75 138 LYS B O 1
ATOM 3937 N N . MET B 1 139 ? 10.523 21.844 -10.109 1 98.69 139 MET B N 1
ATOM 3938 C CA . MET B 1 139 ? 9.391 21.484 -9.258 1 98.69 139 MET B CA 1
ATOM 3939 C C . MET B 1 139 ? 9.352 22.359 -8.016 1 98.69 139 MET B C 1
ATOM 3941 O O . MET B 1 139 ? 10.391 22.703 -7.449 1 98.69 139 MET B O 1
ATOM 3945 N N . ILE B 1 140 ? 8.18 22.781 -7.621 1 98.88 140 ILE B N 1
ATOM 3946 C CA . ILE B 1 140 ? 7.875 23.25 -6.277 1 98.88 140 ILE B CA 1
ATOM 3947 C C . ILE B 1 140 ? 6.938 22.266 -5.582 1 98.88 140 ILE B C 1
ATOM 3949 O O . ILE B 1 140 ? 5.93 21.844 -6.156 1 98.88 140 ILE B O 1
ATOM 3953 N N . ILE B 1 141 ? 7.316 21.828 -4.422 1 98.88 141 ILE B N 1
ATOM 3954 C CA . ILE B 1 141 ? 6.488 20.922 -3.641 1 98.88 141 ILE B CA 1
ATOM 3955 C C . ILE B 1 141 ? 6.27 21.484 -2.242 1 98.88 141 ILE B C 1
ATOM 3957 O O . ILE B 1 141 ? 7.215 21.953 -1.599 1 98.88 141 ILE B O 1
ATOM 3961 N N . CYS B 1 142 ? 5.039 21.484 -1.738 1 97.69 142 CYS B N 1
ATOM 3962 C CA . CYS B 1 142 ? 4.805 21.969 -0.383 1 97.69 142 CYS B CA 1
ATOM 3963 C C . CYS B 1 142 ? 3.518 21.375 0.188 1 97.69 142 CYS B C 1
ATOM 3965 O O . CYS B 1 142 ? 2.691 20.844 -0.553 1 97.69 142 CYS B O 1
ATOM 3967 N N . THR B 1 143 ? 3.385 21.422 1.456 1 98.44 143 THR B N 1
ATOM 3968 C CA . THR B 1 143 ? 2.184 20.984 2.16 1 98.44 143 THR B CA 1
ATOM 3969 C C . THR B 1 143 ? 1.092 22.047 2.084 1 98.44 143 THR B C 1
ATOM 3971 O O . THR B 1 143 ? 1.384 23.234 2.047 1 98.44 143 THR B O 1
ATOM 3974 N N . ASN B 1 144 ? -0.17 21.578 2.006 1 98.62 144 ASN B N 1
ATOM 3975 C CA . ASN B 1 144 ? -1.333 22.469 2.033 1 98.62 144 ASN B CA 1
ATOM 3976 C C . ASN B 1 144 ? -1.721 22.828 3.461 1 98.62 144 ASN B C 1
ATOM 3978 O O . ASN B 1 144 ? -2.381 23.844 3.686 1 98.62 144 ASN B O 1
ATOM 3982 N N . GLY B 1 145 ? -1.388 22.078 4.402 1 98.19 145 GLY B N 1
ATOM 3983 C CA . GLY B 1 145 ? -1.615 22.266 5.824 1 98.19 145 GLY B CA 1
ATOM 3984 C C . GLY B 1 145 ? -0.521 21.672 6.691 1 98.19 145 GLY B C 1
ATOM 3985 O O . GLY B 1 145 ? -0.15 20.516 6.516 1 98.19 145 GLY B O 1
ATOM 3986 N N . SER B 1 146 ? 0.009 22.469 7.566 1 98.12 146 SER B N 1
ATOM 3987 C CA . SER B 1 146 ? 1.062 22 8.453 1 98.12 146 SER B CA 1
ATOM 3988 C C . SER B 1 146 ? 0.532 20.953 9.43 1 98.12 146 SER B C 1
ATOM 3990 O O . SER B 1 146 ? -0.451 21.188 10.133 1 98.12 146 SER B O 1
ATOM 3992 N N . ASN B 1 147 ? 1.228 19.797 9.484 1 97.5 147 ASN B N 1
ATOM 3993 C CA . ASN B 1 147 ? 0.823 18.75 10.422 1 97.5 147 ASN B CA 1
ATOM 3994 C C . ASN B 1 147 ? 1.213 19.109 11.852 1 97.5 147 ASN B C 1
ATOM 3996 O O . ASN B 1 147 ? 0.732 18.484 12.797 1 97.5 147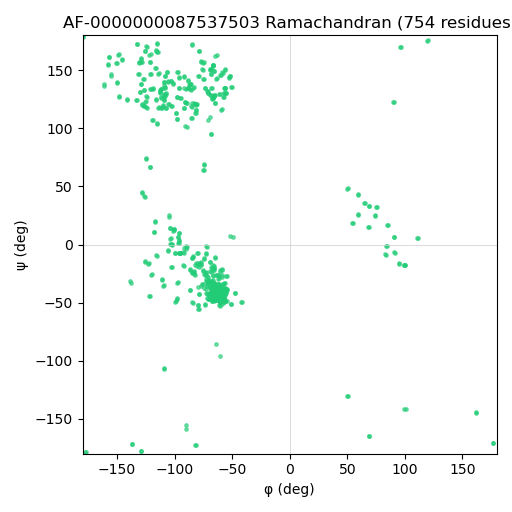 ASN B O 1
ATOM 4000 N N . LEU B 1 148 ? 2.014 20.094 12.016 1 97.81 148 LEU B N 1
ATOM 4001 C CA . LEU B 1 148 ? 2.475 20.453 13.352 1 97.81 148 LEU B CA 1
ATOM 4002 C C . LEU B 1 148 ? 1.675 21.625 13.906 1 97.81 148 LEU B C 1
ATOM 4004 O O . LEU B 1 148 ? 1.105 21.547 14.992 1 97.81 148 LEU B O 1
ATOM 4008 N N . THR B 1 149 ? 1.533 22.703 13.102 1 98 149 THR B N 1
ATOM 4009 C CA . THR B 1 149 ? 0.952 23.922 13.633 1 98 149 THR B CA 1
ATOM 4010 C C . THR B 1 149 ? -0.5 24.078 13.188 1 98 149 THR B C 1
ATOM 4012 O O . THR B 1 149 ? -1.248 24.875 13.742 1 98 149 THR B O 1
ATOM 4015 N N . GLY B 1 150 ? -0.852 23.375 12.133 1 98.31 150 GLY B N 1
ATOM 4016 C CA . GLY B 1 150 ? -2.191 23.531 11.586 1 98.31 150 GLY B CA 1
ATOM 4017 C C . GLY B 1 150 ? -2.316 24.688 10.633 1 98.31 150 GLY B C 1
ATOM 4018 O O . GLY B 1 150 ? -3.375 24.906 10.031 1 98.31 150 GLY B O 1
ATOM 4019 N N . ASN B 1 151 ? -1.239 25.453 10.406 1 98.06 151 ASN B N 1
ATOM 4020 C CA . ASN B 1 151 ? -1.283 26.562 9.461 1 98.06 151 ASN B CA 1
ATOM 4021 C C . ASN B 1 151 ? -1.747 26.109 8.086 1 98.06 151 ASN B C 1
ATOM 4023 O O . ASN B 1 151 ? -1.299 25.078 7.582 1 98.06 151 ASN B O 1
ATOM 4027 N N . TYR B 1 152 ? -2.689 26.797 7.547 1 97.88 152 TYR B N 1
ATOM 4028 C CA . TYR B 1 152 ? -3.139 26.578 6.18 1 97.88 152 TYR B CA 1
ATOM 4029 C C . TYR B 1 152 ? -2.275 27.344 5.188 1 97.88 152 TYR B C 1
ATOM 4031 O O . TYR B 1 152 ? -2.154 28.562 5.277 1 97.88 152 TYR B O 1
ATOM 4039 N N . VAL B 1 153 ? -1.604 26.703 4.293 1 97.19 153 VAL B N 1
ATOM 4040 C CA . VAL B 1 153 ? -0.803 27.328 3.244 1 97.19 153 VAL B CA 1
ATOM 4041 C C . VAL B 1 153 ? -1.652 27.516 1.989 1 97.19 153 VAL B C 1
ATOM 4043 O O . VAL B 1 153 ? -2.154 26.547 1.422 1 97.19 153 VAL B O 1
ATOM 4046 N N . ASP B 1 154 ? -1.868 28.719 1.554 1 96 154 ASP B N 1
ATOM 4047 C CA . ASP B 1 154 ? -2.635 28.984 0.341 1 96 154 ASP B CA 1
ATOM 4048 C C . ASP B 1 154 ? -1.88 28.516 -0.901 1 96 154 ASP B C 1
ATOM 4050 O O . ASP B 1 154 ? -1.156 29.297 -1.525 1 96 154 ASP B O 1
ATOM 4054 N N . VAL B 1 155 ? -2.168 27.344 -1.337 1 97.5 155 VAL B N 1
ATOM 4055 C CA . VAL B 1 155 ? -1.411 26.719 -2.42 1 97.5 155 VAL B CA 1
ATOM 4056 C C . VAL B 1 155 ? -1.849 27.312 -3.76 1 97.5 155 VAL B C 1
ATOM 4058 O O . VAL B 1 155 ? -1.153 27.156 -4.766 1 97.5 155 VAL B O 1
ATOM 4061 N N . SER B 1 156 ? -3.01 28.016 -3.801 1 97.94 156 SER B N 1
ATOM 4062 C CA . SER B 1 156 ? -3.43 28.672 -5.043 1 97.94 156 SER B CA 1
ATOM 4063 C C . SER B 1 156 ? -2.424 29.719 -5.484 1 97.94 156 SER B C 1
ATOM 4065 O O . SER B 1 156 ? -2.129 29.844 -6.676 1 97.94 156 SER B O 1
ATOM 4067 N N . VAL B 1 157 ? -1.914 30.453 -4.516 1 97.44 157 VAL B N 1
ATOM 4068 C CA . VAL B 1 157 ? -0.935 31.5 -4.797 1 97.44 157 VAL B CA 1
ATOM 4069 C C . VAL B 1 157 ? 0.365 30.859 -5.293 1 97.44 157 VAL B C 1
ATOM 4071 O O . VAL B 1 157 ? 0.971 31.344 -6.25 1 97.44 157 VAL B O 1
ATOM 4074 N N . ILE B 1 158 ? 0.781 29.828 -4.715 1 98.19 158 ILE B N 1
ATOM 4075 C CA . ILE B 1 158 ? 2.018 29.125 -5.062 1 98.19 158 ILE B CA 1
ATOM 4076 C C . ILE B 1 158 ? 1.874 28.484 -6.438 1 98.19 158 ILE B C 1
ATOM 4078 O O . ILE B 1 158 ? 2.801 28.516 -7.25 1 98.19 158 ILE B O 1
ATOM 4082 N N . GLY B 1 159 ? 0.689 27.828 -6.652 1 98.5 159 GLY B N 1
ATOM 4083 C CA . GLY B 1 159 ? 0.424 27.219 -7.945 1 98.5 159 GLY B CA 1
ATOM 4084 C C . GLY B 1 159 ? 0.491 28.203 -9.094 1 98.5 159 GLY B C 1
ATOM 4085 O O . GLY B 1 159 ? 1.072 27.906 -10.141 1 98.5 159 GLY B O 1
ATOM 4086 N N . LYS B 1 160 ? -0.116 29.359 -8.891 1 98 160 LYS B N 1
ATOM 4087 C CA . LYS B 1 160 ? -0.071 30.406 -9.898 1 98 160 LYS B CA 1
ATOM 4088 C C . LYS B 1 160 ? 1.366 30.828 -10.188 1 98 160 LYS B C 1
ATOM 4090 O O . LYS B 1 160 ? 1.752 30.984 -11.352 1 98 160 LYS B O 1
ATOM 4095 N N . MET B 1 161 ? 2.121 31.062 -9.141 1 97.5 161 MET B N 1
ATOM 4096 C CA . MET B 1 161 ? 3.523 31.453 -9.281 1 97.5 161 MET B CA 1
ATOM 4097 C C . MET B 1 161 ? 4.312 30.359 -10.008 1 97.5 161 MET B C 1
ATOM 4099 O O . MET B 1 161 ? 5.07 30.656 -10.93 1 97.5 161 MET B O 1
ATOM 4103 N N . ALA B 1 162 ? 4.164 29.078 -9.625 1 98.31 162 ALA B N 1
ATOM 4104 C CA . ALA B 1 162 ? 4.871 27.953 -10.242 1 98.31 162 ALA B CA 1
ATOM 4105 C C . ALA B 1 162 ? 4.59 27.891 -11.742 1 98.31 162 ALA B C 1
ATOM 4107 O O . ALA B 1 162 ? 5.512 27.766 -12.547 1 98.31 162 ALA B O 1
ATOM 4108 N N . HIS B 1 163 ? 3.334 28.016 -12.141 1 98.12 163 HIS B N 1
ATOM 4109 C CA . HIS B 1 163 ? 2.936 27.906 -13.539 1 98.12 163 HIS B CA 1
ATOM 4110 C C . HIS B 1 163 ? 3.447 29.078 -14.359 1 98.12 163 HIS B C 1
ATOM 4112 O O . HIS B 1 163 ? 3.773 28.938 -15.539 1 98.12 163 HIS B O 1
ATOM 4118 N N . ALA B 1 164 ? 3.436 30.234 -13.688 1 97.69 164 ALA B N 1
ATOM 4119 C CA . ALA B 1 164 ? 3.967 31.422 -14.367 1 97.69 164 ALA B CA 1
ATOM 4120 C C . ALA B 1 164 ? 5.426 31.203 -14.773 1 97.69 164 ALA B C 1
ATOM 4122 O O . ALA B 1 164 ? 5.891 31.797 -15.75 1 97.69 164 ALA B O 1
ATOM 4123 N N . HIS B 1 165 ? 6.129 30.391 -14.078 1 98.12 165 HIS B N 1
ATOM 4124 C CA . HIS B 1 165 ? 7.535 30.125 -14.367 1 98.12 165 HIS B CA 1
ATOM 4125 C C . HIS B 1 165 ? 7.711 28.781 -15.062 1 98.12 165 HIS B C 1
ATOM 4127 O O . HIS B 1 165 ? 8.836 28.281 -15.195 1 98.12 165 HIS B O 1
ATOM 4133 N N . GLY B 1 166 ? 6.594 28.078 -15.422 1 98.06 166 GLY B N 1
ATOM 4134 C CA . GLY B 1 166 ? 6.637 26.812 -16.141 1 98.06 166 GLY B CA 1
ATOM 4135 C C . GLY B 1 166 ? 7.086 25.641 -15.266 1 98.06 166 GLY B C 1
ATOM 4136 O O . GLY B 1 166 ? 7.684 24.688 -15.766 1 98.06 166 GLY B O 1
ATOM 4137 N N . LEU B 1 167 ? 6.906 25.734 -13.977 1 98.69 167 LEU B N 1
ATOM 4138 C CA . LEU B 1 167 ? 7.363 24.703 -13.039 1 98.69 167 LEU B CA 1
ATOM 4139 C C . LEU B 1 167 ? 6.23 23.75 -12.68 1 98.69 167 LEU B C 1
ATOM 4141 O O . LEU B 1 167 ? 5.062 24.141 -12.672 1 98.69 167 LEU B O 1
ATOM 4145 N N . MET B 1 168 ? 6.535 22.484 -12.406 1 98.81 168 MET B N 1
ATOM 4146 C CA . MET B 1 168 ? 5.594 21.516 -11.867 1 98.81 168 MET B CA 1
ATOM 4147 C C . MET B 1 168 ? 5.266 21.828 -10.406 1 98.81 168 MET B C 1
ATOM 4149 O O . MET B 1 168 ? 6.168 22.078 -9.602 1 98.81 168 MET B O 1
ATOM 4153 N N . PHE B 1 169 ? 4.016 21.859 -10.062 1 98.88 169 PHE B N 1
ATOM 4154 C CA . PHE B 1 169 ? 3.594 22.156 -8.703 1 98.88 169 PHE B CA 1
ATOM 4155 C C . PHE B 1 169 ? 2.986 20.922 -8.047 1 98.88 169 PHE B C 1
ATOM 4157 O O . PHE B 1 169 ? 1.985 20.375 -8.523 1 98.88 169 PHE B O 1
ATOM 4164 N N . VAL B 1 170 ? 3.59 20.406 -6.941 1 98.94 170 VAL B N 1
ATOM 4165 C CA . VAL B 1 170 ? 3.16 19.219 -6.199 1 98.94 170 VAL B CA 1
ATOM 4166 C C . VAL B 1 170 ? 2.654 19.625 -4.82 1 98.94 170 VAL B C 1
ATOM 4168 O O . VAL B 1 170 ? 3.309 20.406 -4.117 1 98.94 170 VAL B O 1
ATOM 4171 N N . VAL B 1 171 ? 1.513 19.094 -4.418 1 98.94 171 VAL B N 1
ATOM 4172 C CA . VAL B 1 171 ? 0.916 19.469 -3.139 1 98.94 171 VAL B CA 1
ATOM 4173 C C . VAL B 1 171 ? 0.682 18.219 -2.291 1 98.94 171 VAL B C 1
ATOM 4175 O O . VAL B 1 171 ? 0.119 17.234 -2.771 1 98.94 171 VAL B O 1
ATOM 4178 N N . ASP B 1 172 ? 1.175 18.234 -1.085 1 98.88 172 ASP B N 1
ATOM 4179 C CA . ASP B 1 172 ? 0.792 17.281 -0.06 1 98.88 172 ASP B CA 1
ATOM 4180 C C . ASP B 1 172 ? -0.474 17.719 0.668 1 98.88 172 ASP B C 1
ATOM 4182 O O . ASP B 1 172 ? -0.428 18.609 1.513 1 98.88 172 ASP B O 1
ATOM 4186 N N . ALA B 1 173 ? -1.565 17.031 0.421 1 98.81 173 ALA B N 1
ATOM 4187 C CA . ALA B 1 173 ? -2.857 17.422 0.972 1 98.81 173 ALA B CA 1
ATOM 4188 C C . ALA B 1 173 ? -3.271 16.516 2.119 1 98.81 173 ALA B C 1
ATOM 4190 O O . ALA B 1 173 ? -4.465 16.359 2.396 1 98.81 173 ALA B O 1
ATOM 4191 N N . SER B 1 174 ? -2.334 15.875 2.783 1 98.44 174 SER B N 1
ATOM 4192 C CA . SER B 1 174 ? -2.607 14.875 3.814 1 98.44 174 SER B CA 1
ATOM 4193 C C . SER B 1 174 ? -3.494 15.445 4.914 1 98.44 174 SER B C 1
ATOM 4195 O O . SER B 1 174 ? -4.367 14.758 5.441 1 98.44 174 SER B O 1
ATOM 4197 N N . GLN B 1 175 ? -3.301 16.734 5.281 1 98.44 175 GLN B N 1
ATOM 4198 C CA . GLN B 1 175 ? -4.035 17.297 6.406 1 98.44 175 GLN B CA 1
ATOM 4199 C C . GLN B 1 175 ? -5.281 18.047 5.934 1 98.44 175 GLN B C 1
ATOM 4201 O O . GLN B 1 175 ? -6.113 18.453 6.746 1 98.44 175 GLN B O 1
ATOM 4206 N N . THR B 1 176 ? -5.441 18.219 4.57 1 98.62 176 THR B N 1
ATOM 4207 C CA . THR B 1 176 ? -6.484 19.141 4.137 1 98.62 176 THR B CA 1
ATOM 4208 C C . THR B 1 176 ? -7.516 18.422 3.271 1 98.62 176 THR B C 1
ATOM 4210 O O . THR B 1 176 ? -8.648 18.875 3.139 1 98.62 176 THR B O 1
ATOM 4213 N N . ALA B 1 177 ? -7.121 17.312 2.602 1 98.62 177 ALA B N 1
ATOM 4214 C CA . ALA B 1 177 ? -8.078 16.562 1.793 1 98.62 177 ALA B CA 1
ATOM 4215 C C . ALA B 1 177 ? -9.266 16.094 2.637 1 98.62 177 ALA B C 1
ATOM 4217 O O . ALA B 1 177 ? -9.086 15.5 3.697 1 98.62 177 ALA B O 1
ATOM 4218 N N . GLY B 1 178 ? -10.484 16.406 2.205 1 97.75 178 GLY B N 1
ATOM 4219 C CA . GLY B 1 178 ? -11.695 16.016 2.906 1 97.75 178 GLY B CA 1
ATOM 4220 C C . GLY B 1 178 ? -12.164 17.047 3.914 1 97.75 178 GLY B C 1
ATOM 4221 O O . GLY B 1 178 ? -13.242 16.906 4.492 1 97.75 178 GLY B O 1
ATOM 4222 N N . VAL B 1 179 ? -11.344 18.109 4.133 1 97.62 179 VAL B N 1
ATOM 4223 C CA . VAL B 1 179 ? -11.695 19.125 5.117 1 97.62 179 VAL B CA 1
ATOM 4224 C C . VAL B 1 179 ? -11.766 20.5 4.441 1 97.62 179 VAL B C 1
ATOM 4226 O O . VAL B 1 179 ? -12.672 21.281 4.715 1 97.62 179 VAL B O 1
ATOM 4229 N N . PHE B 1 180 ? -10.797 20.828 3.584 1 97.88 180 PHE B N 1
ATOM 4230 C CA . PHE B 1 180 ? -10.766 22.078 2.834 1 97.88 180 PHE B CA 1
ATOM 4231 C C . PHE B 1 180 ? -11.102 21.844 1.367 1 97.88 180 PHE B C 1
ATOM 4233 O O . PHE B 1 180 ? -10.805 20.766 0.825 1 97.88 180 PHE B O 1
ATOM 4240 N N . PRO B 1 181 ? -11.734 22.828 0.733 1 97.06 181 PRO B N 1
ATOM 4241 C CA . PRO B 1 181 ? -11.898 22.688 -0.715 1 97.06 181 PRO B CA 1
ATOM 4242 C C . PRO B 1 181 ? -10.578 22.719 -1.471 1 97.06 181 PRO B C 1
ATOM 4244 O O . PRO B 1 181 ? -9.75 23.609 -1.242 1 97.06 181 PRO B O 1
ATOM 4247 N N . ILE B 1 182 ? -10.328 21.766 -2.293 1 98.44 182 ILE B N 1
ATOM 4248 C CA . ILE B 1 182 ? -9.164 21.688 -3.162 1 98.44 182 ILE B CA 1
ATOM 4249 C C . ILE B 1 182 ? -9.609 21.484 -4.605 1 98.44 182 ILE B C 1
ATOM 4251 O O . ILE B 1 182 ? -10.344 20.547 -4.902 1 98.44 182 ILE B O 1
ATOM 4255 N N . ASN B 1 183 ? -9.297 22.359 -5.465 1 98.81 183 ASN B N 1
ATOM 4256 C CA . ASN B 1 183 ? -9.523 22.234 -6.902 1 98.81 183 ASN B CA 1
ATOM 4257 C C . ASN B 1 183 ? -8.211 22.297 -7.68 1 98.81 183 ASN B C 1
ATOM 4259 O O . ASN B 1 183 ? -7.633 23.375 -7.844 1 98.81 183 ASN B O 1
ATOM 4263 N N . VAL B 1 184 ? -7.812 21.156 -8.172 1 98.81 184 VAL B N 1
ATOM 4264 C CA . VAL B 1 184 ? -6.473 21.031 -8.742 1 98.81 184 VAL B CA 1
ATOM 4265 C C . VAL B 1 184 ? -6.363 21.922 -9.984 1 98.81 184 VAL B C 1
ATOM 4267 O O . VAL B 1 184 ? -5.285 22.438 -10.289 1 98.81 184 VAL B O 1
ATOM 4270 N N . GLN B 1 185 ? -7.414 22.062 -10.742 1 98.31 185 GLN B N 1
ATOM 4271 C CA . GLN B 1 185 ? -7.387 22.906 -11.938 1 98.31 185 GLN B CA 1
ATOM 4272 C C . GLN B 1 185 ? -7.324 24.391 -11.57 1 98.31 185 GLN B C 1
ATOM 4274 O O . GLN B 1 185 ? -6.48 25.125 -12.086 1 98.31 185 GLN B O 1
ATOM 4279 N N . GLU B 1 186 ? -8.172 24.812 -10.625 1 98.31 186 GLU B N 1
ATOM 4280 C CA . GLU B 1 186 ? -8.234 26.219 -10.227 1 98.31 186 GLU B CA 1
ATOM 4281 C C . GLU B 1 186 ? -6.957 26.641 -9.5 1 98.31 186 GLU B C 1
ATOM 4283 O O . GLU B 1 186 ? -6.523 27.797 -9.625 1 98.31 186 GLU B O 1
ATOM 4288 N N . MET B 1 187 ? -6.34 25.734 -8.797 1 98.62 187 MET B N 1
ATOM 4289 C CA . MET B 1 187 ? -5.195 26.062 -7.957 1 98.62 187 MET B CA 1
ATOM 4290 C C . MET B 1 187 ? -3.885 25.766 -8.68 1 98.62 187 MET B C 1
ATOM 4292 O O . MET B 1 187 ? -2.805 25.906 -8.109 1 98.62 187 MET B O 1
ATOM 4296 N N . ASN B 1 188 ? -3.982 25.297 -9.914 1 98.44 188 ASN B N 1
ATOM 4297 C CA . ASN B 1 188 ? -2.822 24.969 -10.742 1 98.44 188 ASN B CA 1
ATOM 4298 C C . ASN B 1 188 ? -1.944 23.906 -10.086 1 98.44 188 ASN B C 1
ATOM 4300 O O . ASN B 1 188 ? -0.728 24.078 -9.984 1 98.44 188 ASN B O 1
ATOM 4304 N N . ILE B 1 189 ? -2.566 22.922 -9.539 1 98.88 189 ILE B N 1
ATOM 4305 C CA . ILE B 1 189 ? -1.853 21.797 -8.953 1 98.88 189 ILE B CA 1
ATOM 4306 C C . ILE B 1 189 ? -1.627 20.719 -10.016 1 98.88 189 ILE B C 1
ATOM 4308 O O . ILE B 1 189 ? -2.582 20.219 -10.617 1 98.88 189 ILE B O 1
ATOM 4312 N N . ASP B 1 190 ? -0.362 20.344 -10.273 1 98.88 190 ASP B N 1
ATOM 4313 C CA . ASP B 1 190 ? -0.04 19.344 -11.281 1 98.88 190 ASP B CA 1
ATOM 4314 C C . ASP B 1 190 ? -0.108 17.938 -10.703 1 98.88 190 ASP B C 1
ATOM 4316 O O . ASP B 1 190 ? -0.458 16.984 -11.406 1 98.88 190 ASP B O 1
ATOM 4320 N N . ILE B 1 191 ? 0.341 17.781 -9.492 1 98.94 191 ILE B N 1
ATOM 4321 C CA . ILE B 1 191 ? 0.289 16.516 -8.766 1 98.94 191 ILE B CA 1
ATOM 4322 C C . ILE B 1 191 ? -0.237 16.766 -7.355 1 98.94 191 ILE B C 1
ATOM 4324 O O . ILE B 1 191 ? 0.242 17.656 -6.648 1 98.94 191 ILE B O 1
ATOM 4328 N N . LEU B 1 192 ? -1.289 16.078 -6.961 1 98.94 192 LEU B N 1
ATOM 4329 C CA . LEU B 1 192 ? -1.853 16.125 -5.613 1 98.94 192 LEU B CA 1
ATOM 4330 C C . LEU B 1 192 ? -1.745 14.773 -4.922 1 98.94 192 LEU B C 1
ATOM 4332 O O . LEU B 1 192 ? -2.176 13.758 -5.473 1 98.94 192 LEU B O 1
ATOM 4336 N N . CYS B 1 193 ? -1.135 14.719 -3.766 1 98.94 193 CYS B N 1
ATOM 4337 C CA . CYS B 1 193 ? -1.001 13.5 -2.971 1 98.94 193 CYS B CA 1
ATOM 4338 C C . CYS B 1 193 ? -1.891 13.555 -1.734 1 98.94 193 CYS B C 1
ATOM 4340 O O . CYS B 1 193 ? -1.963 14.586 -1.062 1 98.94 193 CYS B O 1
ATOM 4342 N N . PHE B 1 194 ? -2.596 12.484 -1.429 1 98.81 194 PHE B N 1
ATOM 4343 C CA . PHE B 1 194 ? -3.52 12.492 -0.3 1 98.81 194 PHE B CA 1
ATOM 4344 C C . PHE B 1 194 ? -3.559 11.133 0.376 1 98.81 194 PHE B C 1
ATOM 4346 O O . PHE B 1 194 ? -3.154 10.125 -0.215 1 98.81 194 PHE B O 1
ATOM 4353 N N . THR B 1 195 ? -3.973 11.055 1.597 1 98.25 195 THR B N 1
ATOM 4354 C CA . THR B 1 195 ? -4.211 9.828 2.346 1 98.25 195 THR B CA 1
ATOM 4355 C C . THR B 1 195 ? -5.691 9.695 2.707 1 98.25 195 THR B C 1
ATOM 4357 O O . THR B 1 195 ? -6.395 10.695 2.844 1 98.25 195 THR B O 1
ATOM 4360 N N . GLY B 1 196 ? -6.129 8.5 2.846 1 98 196 GLY B N 1
ATOM 4361 C CA . GLY B 1 196 ? -7.539 8.266 3.123 1 98 196 GLY B CA 1
ATOM 4362 C C . GLY B 1 196 ? -7.871 8.305 4.602 1 98 196 GLY B C 1
ATOM 4363 O O . GLY B 1 196 ? -9 8.609 4.984 1 98 196 GLY B O 1
ATOM 4364 N N . HIS B 1 197 ? -6.934 8.109 5.504 1 96.5 197 HIS B N 1
ATOM 4365 C CA . HIS B 1 197 ? -7.246 7.727 6.875 1 96.5 197 HIS B CA 1
ATOM 4366 C C . HIS B 1 197 ? -7.266 8.945 7.793 1 96.5 197 HIS B C 1
ATOM 4368 O O . HIS B 1 197 ? -7.277 8.805 9.016 1 96.5 197 HIS B O 1
ATOM 4374 N N . LYS B 1 198 ? -7.152 10.172 7.293 1 97.06 198 LYS B N 1
ATOM 4375 C CA . LYS B 1 198 ? -7.25 11.406 8.07 1 97.06 198 LYS B CA 1
ATOM 4376 C C . LYS B 1 198 ? -8.539 12.156 7.75 1 97.06 198 LYS B C 1
ATOM 4378 O O . LYS B 1 198 ? -9.633 11.648 7.984 1 97.06 198 LYS B O 1
ATOM 4383 N N . GLY B 1 199 ? -8.445 13.227 7.035 1 97.44 199 GLY B N 1
ATOM 4384 C CA . GLY B 1 199 ? -9.609 14.047 6.73 1 97.44 199 GLY B CA 1
ATOM 4385 C C . GLY B 1 199 ? -10.617 13.352 5.84 1 97.44 199 GLY B C 1
ATOM 4386 O O . GLY B 1 199 ? -11.805 13.695 5.844 1 97.44 199 GLY B O 1
ATOM 4387 N N . LEU B 1 200 ? -10.211 12.359 5.098 1 98.31 200 LEU B N 1
ATOM 4388 C CA . LEU B 1 200 ? -11.109 11.641 4.195 1 98.31 200 LEU B CA 1
ATOM 4389 C C . LEU B 1 200 ? -11.859 10.539 4.938 1 98.31 200 LEU B C 1
ATOM 4391 O O . LEU B 1 200 ? -12.758 9.906 4.379 1 98.31 200 LEU B O 1
ATOM 4395 N N . LEU B 1 201 ? -11.484 10.203 6.148 1 97.75 201 LEU B N 1
ATOM 4396 C CA . LEU B 1 201 ? -12.203 9.367 7.102 1 97.75 201 LEU B CA 1
ATOM 4397 C C . LEU B 1 201 ? -12.258 7.918 6.617 1 97.75 201 LEU B C 1
ATOM 4399 O O . LEU B 1 201 ? -13.109 7.145 7.059 1 97.75 201 LEU B O 1
ATOM 4403 N N . ALA B 1 202 ? -11.445 7.523 5.645 1 98.06 202 ALA B N 1
ATOM 4404 C CA . ALA B 1 202 ? -11.367 6.164 5.117 1 98.06 202 ALA B CA 1
ATOM 4405 C C . ALA B 1 202 ? -10.438 5.301 5.969 1 98.06 202 ALA B C 1
ATOM 4407 O O . ALA B 1 202 ? -9.828 5.785 6.926 1 98.06 202 ALA B O 1
ATOM 4408 N N . PRO B 1 203 ? -10.375 3.996 5.723 1 97.31 203 PRO B N 1
ATOM 4409 C CA . PRO B 1 203 ? -9.477 3.113 6.465 1 97.31 203 PRO B CA 1
ATOM 4410 C C . PRO B 1 203 ? -8 3.406 6.191 1 97.31 203 PRO B C 1
ATOM 4412 O O . PRO B 1 203 ? -7.668 3.957 5.141 1 97.31 203 PRO B O 1
ATOM 4415 N N . GLN B 1 204 ? -7.168 3.059 7.18 1 96.81 204 GLN B N 1
ATOM 4416 C CA . GLN B 1 204 ? -5.738 3 6.883 1 96.81 204 GLN B CA 1
ATOM 4417 C C . GLN B 1 204 ? -5.461 2.061 5.711 1 96.81 204 GLN B C 1
ATOM 4419 O O . GLN B 1 204 ? -6.234 1.137 5.453 1 96.81 204 GLN B O 1
ATOM 4424 N N . GLY B 1 205 ? -4.383 2.326 4.941 1 97.5 205 GLY B N 1
ATOM 4425 C CA . GLY B 1 205 ? -4.09 1.541 3.754 1 97.5 205 GLY B CA 1
ATOM 4426 C C . GLY B 1 205 ? -4.727 2.102 2.494 1 97.5 205 GLY B C 1
ATOM 4427 O O . GLY B 1 205 ? -4.707 1.457 1.444 1 97.5 205 GLY B O 1
ATOM 4428 N N . THR B 1 206 ? -5.336 3.271 2.613 1 98.31 206 THR B N 1
ATOM 4429 C CA . THR B 1 206 ? -5.914 3.938 1.452 1 98.31 206 THR B CA 1
ATOM 4430 C C . THR B 1 206 ? -5.281 5.309 1.242 1 98.31 206 THR B C 1
ATOM 4432 O O . THR B 1 206 ? -4.887 5.973 2.205 1 98.31 206 THR B O 1
ATOM 4435 N N . GLY B 1 207 ? -5.148 5.738 0.07 1 98.5 207 GLY B N 1
ATOM 4436 C CA . GLY B 1 207 ? -4.605 7.004 -0.402 1 98.5 207 GLY B CA 1
ATOM 4437 C C . GLY B 1 207 ? -4.551 7.102 -1.914 1 98.5 207 GLY B C 1
ATOM 4438 O O . GLY B 1 207 ? -5.129 6.27 -2.617 1 98.5 207 GLY B O 1
ATOM 4439 N N . GLY B 1 208 ? -3.895 8.156 -2.309 1 98.75 208 GLY B N 1
ATOM 4440 C CA . GLY B 1 208 ? -3.842 8.273 -3.756 1 98.75 208 GLY B CA 1
ATOM 4441 C C . GLY B 1 208 ? -3.061 9.492 -4.227 1 98.75 208 GLY B C 1
ATOM 4442 O O . GLY B 1 208 ? -2.496 10.227 -3.41 1 98.75 208 GLY B O 1
ATOM 4443 N N . ILE B 1 209 ? -3.002 9.562 -5.582 1 98.94 209 ILE B N 1
ATOM 4444 C CA . ILE B 1 209 ? -2.26 10.617 -6.273 1 98.94 209 ILE B CA 1
ATOM 4445 C C . ILE B 1 209 ? -3.033 11.062 -7.512 1 98.94 209 ILE B C 1
ATOM 4447 O O . ILE B 1 209 ? -3.523 10.234 -8.281 1 98.94 209 ILE B O 1
ATOM 4451 N N . TYR B 1 210 ? -3.271 12.328 -7.562 1 98.88 210 TYR B N 1
ATOM 4452 C CA . TYR B 1 210 ? -3.717 12.945 -8.805 1 98.88 210 TYR B CA 1
ATOM 4453 C C . TYR B 1 210 ? -2.527 13.375 -9.656 1 98.88 210 TYR B C 1
ATOM 4455 O O . TYR B 1 210 ? -1.574 13.969 -9.148 1 98.88 210 TYR B O 1
ATOM 4463 N N . VAL B 1 211 ? -2.553 13.094 -10.93 1 98.88 211 VAL B N 1
ATOM 4464 C CA . VAL B 1 211 ? -1.531 13.539 -11.875 1 98.88 211 VAL B CA 1
ATOM 4465 C C . VAL B 1 211 ? -2.193 14.227 -13.062 1 98.88 211 VAL B C 1
ATOM 4467 O O . VAL B 1 211 ? -2.957 13.602 -13.805 1 98.88 211 VAL B O 1
ATOM 4470 N N . LYS B 1 212 ? -1.851 15.414 -13.25 1 98.56 212 LYS B N 1
ATOM 4471 C CA . LYS B 1 212 ? -2.424 16.203 -14.328 1 98.56 212 LYS B CA 1
ATOM 4472 C C . LYS B 1 212 ? -2.127 15.578 -15.688 1 98.56 212 LYS B C 1
ATOM 4474 O O . LYS B 1 212 ? -1.062 14.992 -15.891 1 98.56 212 LYS B O 1
ATOM 4479 N N . GLU B 1 213 ? -3.107 15.734 -16.625 1 96.56 213 GLU B N 1
ATOM 4480 C CA . GLU B 1 213 ? -2.893 15.258 -17.984 1 96.56 213 GLU B CA 1
ATOM 4481 C C . GLU B 1 213 ? -1.642 15.883 -18.609 1 96.56 213 GLU B C 1
ATOM 4483 O O . GLU B 1 213 ? -1.393 17.078 -18.438 1 96.56 213 GLU B O 1
ATOM 4488 N N . GLY B 1 214 ? -0.846 15.031 -19.25 1 95.88 214 GLY B N 1
ATOM 4489 C CA . GLY B 1 214 ? 0.366 15.523 -19.891 1 95.88 214 GLY B CA 1
ATOM 4490 C C . GLY B 1 214 ? 1.617 15.266 -19.062 1 95.88 214 GLY B C 1
ATOM 4491 O O . GLY B 1 214 ? 2.732 15.336 -19.594 1 95.88 214 GLY B O 1
ATOM 4492 N N . ILE B 1 215 ? 1.478 14.984 -17.797 1 97.25 215 ILE B N 1
ATOM 4493 C CA . ILE B 1 215 ? 2.613 14.672 -16.938 1 97.25 215 ILE B CA 1
ATOM 4494 C C . ILE B 1 215 ? 2.805 13.164 -16.859 1 97.25 215 ILE B C 1
ATOM 4496 O O . ILE B 1 215 ? 1.854 12.422 -16.594 1 97.25 215 ILE B O 1
ATOM 4500 N N . GLU B 1 216 ? 3.955 12.695 -17.141 1 96.75 216 GLU B N 1
ATOM 4501 C CA . GLU B 1 216 ? 4.312 11.281 -17 1 96.75 216 GLU B CA 1
ATOM 4502 C C . GLU B 1 216 ? 5.273 11.062 -15.844 1 96.75 216 GLU B C 1
ATOM 4504 O O . GLU B 1 216 ? 6.277 11.766 -15.711 1 96.75 216 GLU B O 1
ATOM 4509 N N . LEU B 1 217 ? 4.949 10.133 -14.984 1 98.19 217 LEU B N 1
ATOM 4510 C CA . LEU B 1 217 ? 5.781 9.797 -13.836 1 98.19 217 LEU B CA 1
ATOM 4511 C C . LEU B 1 217 ? 6.359 8.391 -13.984 1 98.19 217 LEU B C 1
ATOM 4513 O O . LEU B 1 217 ? 5.652 7.465 -14.391 1 98.19 217 LEU B O 1
ATOM 4517 N N . ARG B 1 218 ? 7.637 8.219 -13.758 1 97.25 218 ARG B N 1
ATOM 4518 C CA . ARG B 1 218 ? 8.18 6.875 -13.609 1 97.25 218 ARG B CA 1
ATOM 4519 C C . ARG B 1 218 ? 7.539 6.152 -12.422 1 97.25 218 ARG B C 1
ATOM 4521 O O . ARG B 1 218 ? 7.457 6.707 -11.32 1 97.25 218 ARG B O 1
ATOM 4528 N N . PRO B 1 219 ? 7.066 4.953 -12.641 1 97.62 219 PRO B N 1
ATOM 4529 C CA . PRO B 1 219 ? 6.41 4.25 -11.539 1 97.62 219 PRO B CA 1
ATOM 4530 C C . PRO B 1 219 ? 7.383 3.861 -10.43 1 97.62 219 PRO B C 1
ATOM 4532 O O . PRO B 1 219 ? 8.555 3.594 -10.695 1 97.62 219 PRO B O 1
ATOM 4535 N N . LEU B 1 220 ? 6.867 3.887 -9.211 1 97.62 220 LEU B N 1
ATOM 4536 C CA . LEU B 1 220 ? 7.645 3.434 -8.062 1 97.62 220 LEU B CA 1
ATOM 4537 C C . LEU B 1 220 ? 7.832 1.92 -8.094 1 97.62 220 LEU B C 1
ATOM 4539 O O . LEU B 1 220 ? 8.891 1.414 -7.73 1 97.62 220 LEU B O 1
ATOM 4543 N N . LYS B 1 221 ? 6.785 1.184 -8.438 1 97.44 221 LYS B N 1
ATOM 4544 C CA . LYS B 1 221 ? 6.801 -0.272 -8.547 1 97.44 221 LYS B CA 1
ATOM 4545 C C . LYS B 1 221 ? 6.176 -0.731 -9.859 1 97.44 221 LYS B C 1
ATOM 4547 O O . LYS B 1 221 ? 5.297 -0.061 -10.406 1 97.44 221 LYS B O 1
ATOM 4552 N N . THR B 1 222 ? 6.672 -1.774 -10.375 1 98.06 222 THR B N 1
ATOM 4553 C CA . THR B 1 222 ? 6.152 -2.428 -11.57 1 98.06 222 THR B CA 1
ATOM 4554 C C . THR B 1 222 ? 5.766 -3.875 -11.273 1 98.06 222 THR B C 1
ATOM 4556 O O . THR B 1 222 ? 6.191 -4.441 -10.258 1 98.06 222 THR B O 1
ATOM 4559 N N . GLY B 1 223 ? 4.91 -4.461 -12.016 1 97 223 GLY B N 1
ATOM 4560 C CA . GLY B 1 223 ? 4.477 -5.824 -11.773 1 97 223 GLY B CA 1
ATOM 4561 C C . GLY B 1 223 ? 3.174 -6.172 -12.469 1 97 223 GLY B C 1
ATOM 4562 O O . GLY B 1 223 ? 2.963 -5.797 -13.625 1 97 223 GLY B O 1
ATOM 4563 N N . GLY B 1 224 ? 2.381 -6.992 -11.773 1 89.19 224 GLY B N 1
ATOM 4564 C CA . GLY B 1 224 ? 1.084 -7.348 -12.328 1 89.19 224 GLY B CA 1
ATOM 4565 C C . GLY B 1 224 ? 0.115 -6.184 -12.375 1 89.19 224 GLY B C 1
ATOM 4566 O O . GLY B 1 224 ? -0 -5.426 -11.406 1 89.19 224 GLY B O 1
ATOM 4567 N N . SER B 1 225 ? -0.586 -6.016 -13.531 1 81.81 225 SER B N 1
ATOM 4568 C CA . SER B 1 225 ? -1.56 -4.945 -13.719 1 81.81 225 SER B CA 1
ATOM 4569 C C . SER B 1 225 ? -2.914 -5.5 -14.148 1 81.81 225 SER B C 1
ATOM 4571 O O . SER B 1 225 ? -3.922 -4.789 -14.102 1 81.81 225 SER B O 1
ATOM 4573 N N . GLY B 1 226 ? -2.857 -6.754 -14.555 1 77.12 226 GLY B N 1
ATOM 4574 C CA . GLY B 1 226 ? -4.066 -7.375 -15.078 1 77.12 226 GLY B CA 1
ATOM 4575 C C . GLY B 1 226 ? -4.32 -7.055 -16.531 1 77.12 226 GLY B C 1
ATOM 4576 O O . GLY B 1 226 ? -5.223 -7.625 -17.156 1 77.12 226 GLY B O 1
ATOM 4577 N N . ILE B 1 227 ? -3.533 -6.145 -17.047 1 79.38 227 ILE B N 1
ATOM 4578 C CA . ILE B 1 227 ? -3.662 -5.812 -18.453 1 79.38 227 ILE B CA 1
ATOM 4579 C C . ILE B 1 227 ? -2.293 -5.871 -19.125 1 79.38 227 ILE B C 1
ATOM 4581 O O . ILE B 1 227 ? -1.263 -5.879 -18.453 1 79.38 227 ILE B O 1
ATOM 4585 N N . GLN B 1 228 ? -2.234 -6.012 -20.438 1 83.5 228 GLN B N 1
ATOM 4586 C CA . GLN B 1 228 ? -0.997 -6.09 -21.203 1 83.5 228 GLN B CA 1
ATOM 4587 C C . GLN B 1 228 ? -0.048 -7.129 -20.625 1 83.5 228 GLN B C 1
ATOM 4589 O O . GLN B 1 228 ? 1.125 -6.84 -20.375 1 83.5 228 GLN B O 1
ATOM 4594 N N . THR B 1 229 ? -0.556 -8.219 -20.391 1 86.69 229 THR B N 1
ATOM 4595 C CA . THR B 1 229 ? 0.14 -9.297 -19.688 1 86.69 229 THR B CA 1
ATOM 4596 C C . THR B 1 229 ? 1.434 -9.656 -20.406 1 86.69 229 THR B C 1
ATOM 4598 O O . THR B 1 229 ? 2.436 -9.992 -19.766 1 86.69 229 THR B O 1
ATOM 4601 N N . TYR B 1 230 ? 1.468 -9.555 -21.641 1 91.75 230 TYR B N 1
ATOM 4602 C CA . TYR B 1 230 ? 2.588 -10.086 -22.406 1 91.75 230 TYR B CA 1
ATOM 4603 C C . TYR B 1 230 ? 3.625 -9 -22.688 1 91.75 230 TYR B C 1
ATOM 4605 O O . TYR B 1 230 ? 4.695 -9.281 -23.234 1 91.75 230 TYR B O 1
ATOM 4613 N N . SER B 1 231 ? 3.277 -7.75 -22.328 1 92.06 231 SER B N 1
ATOM 4614 C CA . SER B 1 231 ? 4.27 -6.684 -22.422 1 92.06 231 SER B CA 1
ATOM 4615 C C . SER B 1 231 ? 5.309 -6.797 -21.312 1 92.06 231 SER B C 1
ATOM 4617 O O . SER B 1 231 ? 4.965 -7.043 -20.156 1 92.06 231 SER B O 1
ATOM 4619 N N . LYS B 1 232 ? 6.621 -6.645 -21.703 1 94.69 232 LYS B N 1
ATOM 4620 C CA . LYS B 1 232 ? 7.684 -6.645 -20.703 1 94.69 232 LYS B CA 1
ATOM 4621 C C . LYS B 1 232 ? 7.625 -5.387 -19.844 1 94.69 232 LYS B C 1
ATOM 4623 O O . LYS B 1 232 ? 8.086 -5.391 -18.688 1 94.69 232 LYS B O 1
ATOM 4628 N N . GLU B 1 233 ? 7.023 -4.406 -20.406 1 94 233 GLU B N 1
ATOM 4629 C CA . GLU B 1 233 ? 6.949 -3.129 -19.703 1 94 233 GLU B CA 1
ATOM 4630 C C . GLU B 1 233 ? 5.625 -2.986 -18.953 1 94 233 GLU B C 1
ATOM 4632 O O . GLU B 1 233 ? 4.586 -3.449 -19.438 1 94 233 GLU B O 1
ATOM 4637 N N . HIS B 1 234 ? 5.715 -2.367 -17.797 1 94.31 234 HIS B N 1
ATOM 4638 C CA . HIS B 1 234 ? 4.508 -1.989 -17.062 1 94.31 234 HIS B CA 1
ATOM 4639 C C . HIS B 1 234 ? 3.689 -0.97 -17.859 1 94.31 234 HIS B C 1
ATOM 4641 O O . HIS B 1 234 ? 4.25 -0.109 -18.531 1 94.31 234 HIS B O 1
ATOM 4647 N N . PRO B 1 235 ? 2.322 -1.089 -17.781 1 93.31 235 PRO B N 1
ATOM 4648 C CA . PRO B 1 235 ? 1.491 -0.127 -18.516 1 93.31 235 PRO B CA 1
ATOM 4649 C C . PRO B 1 235 ? 1.869 1.322 -18.219 1 93.31 235 PRO B C 1
ATOM 4651 O O . PRO B 1 235 ? 2.176 1.663 -17.062 1 93.31 235 PRO B O 1
ATOM 4654 N N . VAL B 1 236 ? 1.768 2.178 -19.234 1 93.62 236 VAL B N 1
ATOM 4655 C CA . VAL B 1 236 ? 2.232 3.551 -19.078 1 93.62 236 VAL B CA 1
ATOM 4656 C C . VAL B 1 236 ? 1.034 4.488 -18.953 1 93.62 236 VAL B C 1
ATOM 4658 O O . VAL B 1 236 ? 1.198 5.684 -18.688 1 93.62 236 VAL B O 1
ATOM 4661 N N . GLN B 1 237 ? -0.13 3.986 -19.094 1 94.5 237 GLN B N 1
ATOM 4662 C CA . GLN B 1 237 ? -1.321 4.828 -19.047 1 94.5 237 GLN B CA 1
ATOM 4663 C C . GLN B 1 237 ? -1.866 4.91 -17.625 1 94.5 237 GLN B C 1
ATOM 4665 O O . GLN B 1 237 ? -2.01 3.891 -16.938 1 94.5 237 GLN B O 1
ATOM 4670 N N . MET B 1 238 ? -2.193 6.117 -17.219 1 96.38 238 MET B N 1
ATOM 4671 C CA . MET B 1 238 ? -2.859 6.316 -15.93 1 96.38 238 MET B CA 1
ATOM 4672 C C . MET B 1 238 ? -4.25 5.691 -15.938 1 96.38 238 MET B C 1
ATOM 4674 O O . MET B 1 238 ? -4.914 5.656 -16.969 1 96.38 238 MET B O 1
ATOM 4678 N N . PRO B 1 239 ? -4.805 5.195 -14.82 1 97.06 239 PRO B N 1
ATOM 4679 C CA . PRO B 1 239 ? -4.133 5.168 -13.523 1 97.06 239 PRO B CA 1
ATOM 4680 C C . PRO B 1 239 ? -3.211 3.963 -13.359 1 97.06 239 PRO B C 1
ATOM 4682 O O . PRO B 1 239 ? -2.4 3.924 -12.43 1 97.06 239 PRO B O 1
ATOM 4685 N N . THR B 1 240 ? -3.244 2.975 -14.25 1 95.88 240 THR B N 1
ATOM 4686 C CA . THR B 1 240 ? -2.557 1.695 -14.117 1 95.88 240 THR B CA 1
ATOM 4687 C C . THR B 1 240 ? -1.044 1.896 -14.086 1 95.88 240 THR B C 1
ATOM 4689 O O . THR B 1 240 ? -0.323 1.121 -13.453 1 95.88 240 THR B O 1
ATOM 4692 N N . ALA B 1 241 ? -0.573 3.016 -14.719 1 97.12 241 ALA B N 1
ATOM 4693 C CA . ALA B 1 241 ? 0.852 3.33 -14.781 1 97.12 241 ALA B CA 1
ATOM 4694 C C . ALA B 1 241 ? 1.473 3.369 -13.391 1 97.12 241 ALA B C 1
ATOM 4696 O O . ALA B 1 241 ? 2.666 3.102 -13.227 1 97.12 241 ALA B O 1
ATOM 4697 N N . LEU B 1 242 ? 0.609 3.693 -12.398 1 98.25 242 LEU B N 1
ATOM 4698 C CA . LEU B 1 242 ? 1.142 3.91 -11.055 1 98.25 242 LEU B CA 1
ATOM 4699 C C . LEU B 1 242 ? 0.566 2.896 -10.07 1 98.25 242 LEU B C 1
ATOM 4701 O O . LEU B 1 242 ? 0.692 3.064 -8.859 1 98.25 242 LEU B O 1
ATOM 4705 N N . GLU B 1 243 ? -0.125 1.874 -10.617 1 97.12 243 GLU B N 1
ATOM 4706 C CA . GLU B 1 243 ? -0.82 0.91 -9.766 1 97.12 243 GLU B CA 1
ATOM 4707 C C . GLU B 1 243 ? -0.379 -0.518 -10.078 1 97.12 243 GLU B C 1
ATOM 4709 O O . GLU B 1 243 ? -1.138 -1.294 -10.664 1 97.12 243 GLU B O 1
ATOM 4714 N N . ALA B 1 244 ? 0.774 -0.932 -9.68 1 96.44 244 ALA B N 1
ATOM 4715 C CA . ALA B 1 244 ? 1.202 -2.322 -9.812 1 96.44 244 ALA B CA 1
ATOM 4716 C C . ALA B 1 244 ? 0.749 -3.154 -8.617 1 96.44 244 ALA B C 1
ATOM 4718 O O . ALA B 1 244 ? 0.88 -2.725 -7.465 1 96.44 244 ALA B O 1
ATOM 4719 N N . GLY B 1 245 ? 0.168 -4.395 -8.922 1 94.94 245 GLY B N 1
ATOM 4720 C CA . GLY B 1 245 ? -0.298 -5.273 -7.855 1 94.94 245 GLY B CA 1
ATOM 4721 C C . GLY B 1 245 ? -1.782 -5.133 -7.574 1 94.94 245 GLY B C 1
ATOM 4722 O O . GLY B 1 245 ? -2.426 -4.199 -8.055 1 94.94 245 GLY B O 1
ATOM 4723 N N . THR B 1 246 ? -2.336 -6 -6.785 1 94 246 THR B N 1
ATOM 4724 C CA . THR B 1 246 ? -3.75 -5.996 -6.43 1 94 246 THR B CA 1
ATOM 4725 C C . THR B 1 246 ? -4.094 -4.77 -5.59 1 94 246 THR B C 1
ATOM 4727 O O . THR B 1 246 ? -3.463 -4.52 -4.562 1 94 246 THR B O 1
ATOM 4730 N N . LEU B 1 247 ? -5.086 -4.047 -6.066 1 95.88 247 LEU B N 1
ATOM 4731 C CA . LEU B 1 247 ? -5.547 -2.887 -5.312 1 95.88 247 LEU B CA 1
ATOM 4732 C C . LEU B 1 247 ? -6.227 -3.316 -4.016 1 95.88 247 LEU B C 1
ATOM 4734 O O . LEU B 1 247 ? -6.762 -4.422 -3.928 1 95.88 247 LEU B O 1
ATOM 4738 N N . ASN B 1 248 ? -6.164 -2.49 -3.018 1 96.94 248 ASN B N 1
ATOM 4739 C CA . ASN B 1 248 ? -6.855 -2.711 -1.753 1 96.94 248 ASN B CA 1
ATOM 4740 C C . ASN B 1 248 ? -8.359 -2.455 -1.882 1 96.94 248 ASN B C 1
ATOM 4742 O O . ASN B 1 248 ? -8.883 -1.518 -1.28 1 96.94 248 ASN B O 1
ATOM 4746 N N . GLY B 1 249 ? -9.031 -3.322 -2.625 1 96.44 249 GLY B N 1
ATOM 4747 C CA . GLY B 1 249 ? -10.445 -3.154 -2.9 1 96.44 249 GLY B CA 1
ATOM 4748 C C . GLY B 1 249 ? -11.289 -3.012 -1.645 1 96.44 249 GLY B C 1
ATOM 4749 O O . GLY B 1 249 ? -12.258 -2.252 -1.623 1 96.44 249 GLY B O 1
ATOM 4750 N N . HIS B 1 250 ? -10.945 -3.779 -0.581 1 97 250 HIS B N 1
ATOM 4751 C CA . HIS B 1 250 ? -11.672 -3.689 0.68 1 97 250 HIS B CA 1
ATOM 4752 C C . HIS B 1 250 ? -11.586 -2.285 1.268 1 97 250 HIS B C 1
ATOM 4754 O O . HIS B 1 250 ? -12.602 -1.705 1.655 1 97 250 HIS B O 1
ATOM 4760 N N . GLY B 1 251 ? -10.344 -1.73 1.314 1 97.69 251 GLY B N 1
ATOM 4761 C CA . GLY B 1 251 ? -10.156 -0.376 1.812 1 97.69 251 GLY B CA 1
ATOM 4762 C C . GLY B 1 251 ? -10.781 0.679 0.92 1 97.69 251 GLY B C 1
ATOM 4763 O O . GLY B 1 251 ? -11.336 1.665 1.411 1 97.69 251 GLY B O 1
ATOM 4764 N N . ILE B 1 252 ? -10.68 0.479 -0.399 1 98.25 252 ILE B N 1
ATOM 4765 C CA . ILE B 1 252 ? -11.203 1.431 -1.372 1 98.25 252 ILE B CA 1
ATOM 4766 C C . ILE B 1 252 ? -12.727 1.486 -1.269 1 98.25 252 ILE B C 1
ATOM 4768 O O . ILE B 1 252 ? -13.328 2.553 -1.417 1 98.25 252 ILE B O 1
ATOM 4772 N N . ALA B 1 253 ? -13.352 0.339 -0.934 1 97.88 253 ALA B N 1
ATOM 4773 C CA . ALA B 1 253 ? -14.789 0.356 -0.665 1 97.88 253 ALA B CA 1
ATOM 4774 C C . ALA B 1 253 ? -15.117 1.28 0.505 1 97.88 253 ALA B C 1
ATOM 4776 O O . ALA B 1 253 ? -16.109 2.006 0.47 1 97.88 253 ALA B O 1
ATOM 4777 N N . GLY B 1 254 ? -14.305 1.213 1.505 1 98.38 254 GLY B N 1
ATOM 4778 C CA . GLY B 1 254 ? -14.453 2.139 2.615 1 98.38 254 GLY B CA 1
ATOM 4779 C C . GLY B 1 254 ? -14.273 3.59 2.211 1 98.38 254 GLY B C 1
ATOM 4780 O O . GLY B 1 254 ? -15.047 4.457 2.631 1 98.38 254 GLY B O 1
ATOM 4781 N N . LEU B 1 255 ? -13.258 3.846 1.437 1 98.75 255 LEU B N 1
ATOM 4782 C CA . LEU B 1 255 ? -13.016 5.191 0.933 1 98.75 255 LEU B CA 1
ATOM 4783 C C . LEU B 1 255 ? -14.203 5.691 0.115 1 98.75 255 LEU B C 1
ATOM 4785 O O . LEU B 1 255 ? -14.586 6.855 0.224 1 98.75 255 LEU B O 1
ATOM 4789 N N . HIS B 1 256 ? -14.742 4.758 -0.695 1 98.56 256 HIS B N 1
ATOM 4790 C CA . HIS B 1 256 ? -15.93 5.09 -1.479 1 98.56 256 HIS B CA 1
ATOM 4791 C C . HIS B 1 256 ? -17.062 5.57 -0.584 1 98.56 256 HIS B C 1
ATOM 4793 O O . HIS B 1 256 ? -17.688 6.602 -0.855 1 98.56 256 HIS B O 1
ATOM 4799 N N . ALA B 1 257 ? -17.312 4.797 0.464 1 98.56 257 ALA B N 1
ATOM 4800 C CA . ALA B 1 257 ? -18.375 5.137 1.405 1 98.56 257 ALA B CA 1
ATOM 4801 C C . ALA B 1 257 ? -18.062 6.434 2.146 1 98.56 257 ALA B C 1
ATOM 4803 O O . ALA B 1 257 ? -18.953 7.238 2.412 1 98.56 257 ALA B O 1
ATOM 4804 N N . ALA B 1 258 ? -16.844 6.664 2.457 1 98.69 258 ALA B N 1
ATOM 4805 C CA . ALA B 1 258 ? -16.406 7.871 3.154 1 98.69 258 ALA B CA 1
ATOM 4806 C C . ALA B 1 258 ? -16.672 9.117 2.309 1 98.69 258 ALA B C 1
ATOM 4808 O O . ALA B 1 258 ? -17.125 10.141 2.824 1 98.69 258 ALA B O 1
ATOM 4809 N N . LEU B 1 259 ? -16.344 8.992 1.046 1 98.75 259 LEU B N 1
ATOM 4810 C CA . LEU B 1 259 ? -16.578 10.109 0.137 1 98.75 259 LEU B CA 1
ATOM 4811 C C . LEU B 1 259 ? -18.062 10.438 0.051 1 98.75 259 LEU B C 1
ATOM 4813 O O . LEU B 1 259 ? -18.438 11.602 -0.057 1 98.75 259 LEU B O 1
ATOM 4817 N N . GLY B 1 260 ? -18.859 9.398 0.036 1 98.56 260 GLY B N 1
ATOM 4818 C CA . GLY B 1 260 ? -20.297 9.625 0.101 1 98.56 260 GLY B CA 1
ATOM 4819 C C . GLY B 1 260 ? -20.734 10.352 1.361 1 98.56 260 GLY B C 1
ATOM 4820 O O . GLY B 1 260 ? -21.547 11.273 1.304 1 98.56 260 GLY B O 1
ATOM 4821 N N . TYR B 1 261 ? -20.219 9.953 2.494 1 98.38 261 TYR B N 1
ATOM 4822 C CA . TYR B 1 261 ? -20.516 10.594 3.773 1 98.38 261 TYR B CA 1
ATOM 4823 C C . TYR B 1 261 ? -20.125 12.07 3.744 1 98.38 261 TYR B C 1
ATOM 4825 O O . TYR B 1 261 ? -20.891 12.93 4.176 1 98.38 261 TYR B O 1
ATOM 4833 N N . LEU B 1 262 ? -18.891 12.336 3.23 1 98.44 262 LEU B N 1
ATOM 4834 C CA . LEU B 1 262 ? -18.375 13.703 3.16 1 98.44 262 LEU B CA 1
ATOM 4835 C C . LEU B 1 262 ? -19.281 14.57 2.291 1 98.44 262 LEU B C 1
ATOM 4837 O O . LEU B 1 262 ? -19.516 15.742 2.602 1 98.44 262 LEU B O 1
ATOM 4841 N N . LYS B 1 263 ? -19.734 13.984 1.204 1 97.88 263 LYS B N 1
ATOM 4842 C CA . LYS B 1 263 ? -20.625 14.719 0.323 1 97.88 263 LYS B CA 1
ATOM 4843 C C . LYS B 1 263 ? -21.953 15.023 1.02 1 97.88 263 LYS B C 1
ATOM 4845 O O . LYS B 1 263 ? -22.469 16.141 0.914 1 97.88 263 LYS B O 1
ATOM 4850 N N . LYS B 1 264 ? -22.5 14.047 1.746 1 97.94 264 LYS B N 1
ATOM 4851 C CA . LYS B 1 264 ? -23.766 14.188 2.451 1 97.94 264 LYS B CA 1
ATOM 4852 C C . LYS B 1 264 ? -23.656 15.188 3.598 1 97.94 264 LYS B C 1
ATOM 4854 O O . LYS B 1 264 ? -24.5 16.078 3.746 1 97.94 264 LYS B O 1
ATOM 4859 N N . GLU B 1 265 ? -22.625 15.055 4.426 1 97.06 265 GLU B N 1
ATOM 4860 C CA . GLU B 1 265 ? -22.406 15.898 5.594 1 97.06 265 GLU B CA 1
ATOM 4861 C C . GLU B 1 265 ? -21.969 17.297 5.18 1 97.06 265 GLU B C 1
ATOM 4863 O O . GLU B 1 265 ? -22.297 18.281 5.84 1 97.06 265 GLU B O 1
ATOM 4868 N N . GLY B 1 266 ? -21.172 17.359 4.09 1 97.38 266 GLY B N 1
ATOM 4869 C CA . GLY B 1 266 ? -20.609 18.625 3.635 1 97.38 266 GLY B CA 1
ATOM 4870 C C . GLY B 1 266 ? -19.25 18.922 4.262 1 97.38 266 GLY B C 1
ATOM 4871 O O . GLY B 1 266 ? -19.156 19.094 5.477 1 97.38 266 GLY B O 1
ATOM 4872 N N . ILE B 1 267 ? -18.312 19.094 3.484 1 96.75 267 ILE B N 1
ATOM 4873 C CA . ILE B 1 267 ? -16.953 19.297 3.969 1 96.75 267 ILE B CA 1
ATOM 4874 C C . ILE B 1 267 ? -16.859 20.641 4.695 1 96.75 267 ILE B C 1
ATOM 4876 O O . ILE B 1 267 ? -16.125 20.781 5.68 1 96.75 267 ILE B O 1
ATOM 4880 N N . ASP B 1 268 ? -17.609 21.656 4.242 1 97.38 268 ASP B N 1
ATOM 4881 C CA . ASP B 1 268 ? -17.641 22.953 4.91 1 97.38 268 ASP B CA 1
ATOM 4882 C C . ASP B 1 268 ? -18.203 22.844 6.328 1 97.38 268 ASP B C 1
ATOM 4884 O O . ASP B 1 268 ? -17.703 23.484 7.25 1 97.38 268 ASP B O 1
ATOM 4888 N N . ASN B 1 269 ? -19.234 22.047 6.426 1 97.94 269 ASN B N 1
ATOM 4889 C CA . ASN B 1 269 ? -19.812 21.797 7.746 1 97.94 269 ASN B CA 1
ATOM 4890 C C . ASN B 1 269 ? -18.828 21.109 8.672 1 97.94 269 ASN B C 1
ATOM 4892 O O . ASN B 1 269 ? -18.703 21.469 9.844 1 97.94 269 ASN B O 1
ATOM 4896 N N . ILE B 1 270 ? -18.172 20.141 8.18 1 97.62 270 ILE B N 1
ATOM 4897 C CA . ILE B 1 270 ? -17.172 19.406 8.945 1 97.62 270 ILE B CA 1
ATOM 4898 C C . ILE B 1 270 ? -16.047 20.344 9.383 1 97.62 270 ILE B C 1
ATOM 4900 O O . ILE B 1 270 ? -15.695 20.391 10.562 1 97.62 270 ILE B O 1
ATOM 4904 N N . ARG B 1 271 ? -15.539 21.109 8.43 1 97.94 271 ARG B N 1
ATOM 4905 C CA . ARG B 1 271 ? -14.477 22.078 8.711 1 97.94 271 ARG B CA 1
ATOM 4906 C C . ARG B 1 271 ? -14.906 23.062 9.789 1 97.94 271 ARG B C 1
ATOM 4908 O O . ARG B 1 271 ? -14.156 23.328 10.727 1 97.94 271 ARG B O 1
ATOM 4915 N N . ARG B 1 272 ? -16.062 23.609 9.617 1 97.81 272 ARG B N 1
ATOM 4916 C CA . ARG B 1 272 ? -16.578 24.578 10.57 1 97.81 272 ARG B CA 1
ATOM 4917 C C . ARG B 1 272 ? -16.641 24 11.977 1 97.81 272 ARG B C 1
ATOM 4919 O O . ARG B 1 272 ? -16.188 24.641 12.938 1 97.81 272 ARG B O 1
ATOM 4926 N N . LYS B 1 273 ? -17.188 22.812 12.117 1 97.94 273 LYS B N 1
ATOM 4927 C CA . LYS B 1 273 ? -17.297 22.172 13.422 1 97.94 273 LYS B CA 1
ATOM 4928 C C . LYS B 1 273 ? -15.93 21.922 14.031 1 97.94 273 LYS B C 1
ATOM 4930 O O . LYS B 1 273 ? -15.711 22.172 15.219 1 97.94 273 LYS B O 1
ATOM 4935 N N . GLU B 1 274 ? -15.023 21.391 13.234 1 98.19 274 GLU B N 1
ATOM 4936 C CA . GLU B 1 274 ? -13.672 21.141 13.703 1 98.19 274 GLU B CA 1
ATOM 4937 C C . GLU B 1 274 ? -13 22.438 14.172 1 98.19 274 GLU B C 1
ATOM 4939 O O . GLU B 1 274 ? -12.367 22.469 15.227 1 98.19 274 GLU B O 1
ATOM 4944 N N . GLN B 1 275 ? -13.148 23.453 13.367 1 98.44 275 GLN B N 1
ATOM 4945 C CA . GLN B 1 275 ? -12.516 24.734 13.672 1 98.44 275 GLN B CA 1
ATOM 4946 C C . GLN B 1 275 ? -13.141 25.375 14.906 1 98.44 275 GLN B C 1
ATOM 4948 O O . GLN B 1 275 ? -12.445 26.016 15.703 1 98.44 275 GLN B O 1
ATOM 4953 N N . GLU B 1 276 ? -14.453 25.25 15.055 1 98.44 276 GLU B N 1
ATOM 4954 C CA . GLU B 1 276 ? -15.109 25.766 16.25 1 98.44 276 GLU B CA 1
ATOM 4955 C C . GLU B 1 276 ? -14.531 25.141 17.516 1 98.44 276 GLU B C 1
ATOM 4957 O O . GLU B 1 276 ? -14.273 25.844 18.5 1 98.44 276 GLU B O 1
ATOM 4962 N N . LEU B 1 277 ? -14.383 23.812 17.469 1 98.69 277 LEU B N 1
ATOM 4963 C CA . LEU B 1 277 ? -13.812 23.109 18.609 1 98.69 277 LEU B CA 1
ATOM 4964 C C . LEU B 1 277 ? -12.359 23.516 18.844 1 98.69 277 LEU B C 1
ATOM 4966 O O . LEU B 1 277 ? -11.945 23.734 19.984 1 98.69 277 LEU B O 1
ATOM 4970 N N . MET B 1 278 ? -11.594 23.656 17.766 1 98.69 278 MET B N 1
ATOM 4971 C CA . MET B 1 278 ? -10.195 24.078 17.844 1 98.69 278 MET B CA 1
ATOM 4972 C C . MET B 1 278 ? -10.078 25.469 18.453 1 98.69 278 MET B C 1
ATOM 4974 O O . MET B 1 278 ? -9.266 25.688 19.359 1 98.69 278 MET B O 1
ATOM 4978 N N . TRP B 1 279 ? -10.875 26.422 17.984 1 98.69 279 TRP B 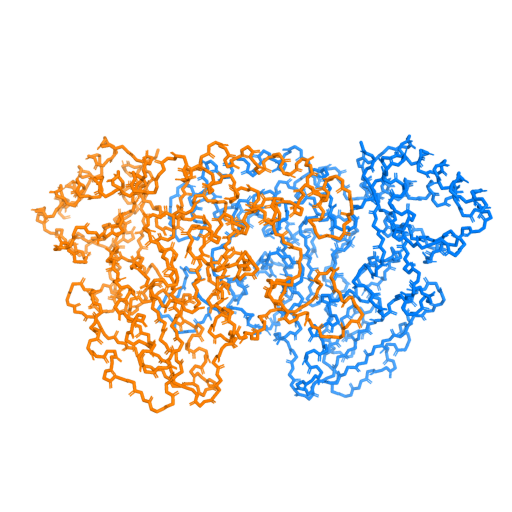N 1
ATOM 4979 C CA . TRP B 1 279 ? -10.828 27.797 18.484 1 98.69 279 TRP B CA 1
ATOM 4980 C C . TRP B 1 279 ? -11.258 27.859 19.953 1 98.69 279 TRP B C 1
ATOM 4982 O O . TRP B 1 279 ? -10.727 28.672 20.719 1 98.69 279 TRP B O 1
ATOM 4992 N N . ARG B 1 280 ? -12.281 27.062 20.312 1 98.69 280 ARG B N 1
ATOM 4993 C CA . ARG B 1 280 ? -12.664 26.984 21.719 1 98.69 280 ARG B CA 1
ATOM 4994 C C . ARG B 1 280 ? -11.484 26.562 22.578 1 98.69 280 ARG B C 1
ATOM 4996 O O . ARG B 1 280 ? -11.227 27.172 23.625 1 98.69 280 ARG B O 1
ATOM 5003 N N . PHE B 1 281 ? -10.812 25.562 22.188 1 98.88 281 PHE B N 1
ATOM 5004 C CA . PHE B 1 281 ? -9.641 25.094 22.906 1 98.88 281 PHE B CA 1
ATOM 5005 C C . PHE B 1 281 ? -8.562 26.172 22.969 1 98.88 281 PHE B C 1
ATOM 5007 O O . PHE B 1 281 ? -8.039 26.469 24.031 1 98.88 281 PHE B O 1
ATOM 5014 N N . TYR B 1 282 ? -8.211 26.719 21.75 1 98.81 282 TYR B N 1
ATOM 5015 C CA . TYR B 1 282 ? -7.207 27.781 21.656 1 98.81 282 TYR B CA 1
ATOM 5016 C C . TYR B 1 282 ? -7.516 28.922 22.625 1 98.81 282 TYR B C 1
ATOM 5018 O O . TYR B 1 282 ? -6.648 29.344 23.391 1 98.81 282 TYR B O 1
ATOM 5026 N N . ASN B 1 283 ? -8.719 29.375 22.562 1 98.56 283 ASN B N 1
ATOM 5027 C CA . ASN B 1 283 ? -9.125 30.5 23.406 1 98.56 283 ASN B CA 1
ATOM 5028 C C . ASN B 1 283 ? -9.117 30.125 24.891 1 98.56 283 ASN B C 1
ATOM 5030 O O . ASN B 1 283 ? -8.938 30.984 25.75 1 98.56 283 ASN B O 1
ATOM 5034 N N . GLY B 1 284 ? -9.305 28.875 25.156 1 98.69 284 GLY B N 1
ATOM 5035 C CA . GLY B 1 284 ? -9.328 28.406 26.531 1 98.69 284 GLY B CA 1
ATOM 5036 C C . GLY B 1 284 ? -7.941 28.234 27.141 1 98.69 284 GLY B C 1
ATOM 5037 O O . GLY B 1 284 ? -7.789 28.203 28.359 1 98.69 284 GLY B O 1
ATOM 5038 N N . VAL B 1 285 ? -6.891 28.203 26.281 1 98.5 285 VAL B N 1
ATOM 5039 C CA . VAL B 1 285 ? -5.59 27.859 26.844 1 98.5 285 VAL B CA 1
ATOM 5040 C C . VAL B 1 285 ? -4.59 28.969 26.547 1 98.5 285 VAL B C 1
ATOM 5042 O O . VAL B 1 285 ? -3.531 29.047 27.172 1 98.5 285 VAL B O 1
ATOM 5045 N N . LYS B 1 286 ? -4.859 29.875 25.594 1 98.12 286 LYS B N 1
ATOM 5046 C CA . LYS B 1 286 ? -3.893 30.844 25.062 1 98.12 286 LYS B CA 1
ATOM 5047 C C . LYS B 1 286 ? -3.422 31.797 26.172 1 98.12 286 LYS B C 1
ATOM 5049 O O . LYS B 1 286 ? -2.303 32.312 26.109 1 98.12 286 LYS B O 1
ATOM 5054 N N . ASP B 1 287 ? -4.215 32.031 27.203 1 97.69 287 ASP B N 1
ATOM 5055 C CA . ASP B 1 287 ? -3.885 33.031 28.219 1 97.69 287 ASP B CA 1
ATOM 5056 C C . ASP B 1 287 ? -3.371 32.344 29.5 1 97.69 287 ASP B C 1
ATOM 5058 O O . ASP B 1 287 ? -3.092 33.031 30.484 1 97.69 287 ASP B O 1
ATOM 5062 N N . ILE B 1 288 ? -3.299 31.094 29.484 1 97.62 288 ILE B N 1
ATOM 5063 C CA . ILE B 1 288 ? -2.756 30.391 30.641 1 97.62 288 ILE B CA 1
ATOM 5064 C C . ILE B 1 288 ? -1.267 30.703 30.781 1 97.62 288 ILE B C 1
ATOM 5066 O O . ILE B 1 288 ? -0.497 30.5 29.828 1 97.62 288 ILE B O 1
ATOM 5070 N N . PRO B 1 289 ? -0.824 31.188 31.969 1 96.31 289 PRO B N 1
ATOM 5071 C CA . PRO B 1 289 ? 0.607 31.438 32.156 1 96.31 289 PRO B CA 1
ATOM 5072 C C . PRO B 1 289 ? 1.461 30.188 31.906 1 96.31 289 PRO B C 1
ATOM 5074 O O . PRO B 1 289 ? 1.124 29.109 32.375 1 96.31 289 PRO B O 1
ATOM 5077 N N . GLY B 1 290 ? 2.496 30.359 31.094 1 96.12 290 GLY B N 1
ATOM 5078 C CA . GLY B 1 290 ? 3.414 29.266 30.844 1 96.12 290 GLY B CA 1
ATOM 5079 C C . GLY B 1 290 ? 3.076 28.469 29.594 1 96.12 290 GLY B C 1
ATOM 5080 O O . GLY B 1 290 ? 3.895 27.688 29.109 1 96.12 290 GLY B O 1
ATOM 5081 N N . VAL B 1 291 ? 1.878 28.656 29.125 1 98.25 291 VAL B N 1
ATOM 5082 C CA . VAL B 1 291 ? 1.482 27.953 27.922 1 98.25 291 VAL B CA 1
ATOM 5083 C C . VAL B 1 291 ? 1.942 28.734 26.688 1 98.25 291 VAL B C 1
ATOM 5085 O O . VAL B 1 291 ? 1.673 29.938 26.562 1 98.25 291 VAL B O 1
ATOM 5088 N N . LYS B 1 292 ? 2.713 28.109 25.875 1 98.12 292 LYS B N 1
ATOM 5089 C CA . LYS B 1 292 ? 3.121 28.656 24.594 1 98.12 292 LYS B CA 1
ATOM 5090 C C . LYS B 1 292 ? 2.463 27.906 23.438 1 98.12 292 LYS B C 1
ATOM 5092 O O . LYS B 1 292 ? 2.578 26.688 23.344 1 98.12 292 LYS B O 1
ATOM 5097 N N . ILE B 1 293 ? 1.772 28.641 22.594 1 98.5 293 ILE B N 1
ATOM 5098 C CA . ILE B 1 293 ? 1.092 28.031 21.453 1 98.5 293 ILE B CA 1
ATOM 5099 C C . ILE B 1 293 ? 1.858 28.344 20.172 1 98.5 293 ILE B C 1
ATOM 5101 O O . ILE B 1 293 ? 2.393 29.438 20.016 1 98.5 293 ILE B O 1
ATOM 5105 N N . TYR B 1 294 ? 1.96 27.406 19.297 1 98.19 294 TYR B N 1
ATOM 5106 C CA . TYR B 1 294 ? 2.719 27.547 18.062 1 98.19 294 TYR B CA 1
ATOM 5107 C C . TYR B 1 294 ? 1.788 27.625 16.859 1 98.19 294 TYR B C 1
ATOM 5109 O O . TYR B 1 294 ? 0.812 26.875 16.766 1 98.19 294 TYR B O 1
ATOM 5117 N N . GLY B 1 295 ? 2.105 28.5 15.898 1 97.5 295 GLY B N 1
ATOM 5118 C CA . GLY B 1 295 ? 1.325 28.656 14.68 1 97.5 295 GLY B CA 1
ATOM 5119 C C . GLY B 1 295 ? 0.766 30.047 14.508 1 97.5 295 GLY B C 1
ATOM 5120 O O . GLY B 1 295 ? 0.995 30.922 15.352 1 97.5 295 GLY B O 1
ATOM 5121 N N . ASP B 1 296 ? 0.121 30.297 13.383 1 97.38 296 ASP B N 1
ATOM 5122 C CA . ASP B 1 296 ? -0.499 31.578 13.055 1 97.38 296 ASP B CA 1
ATOM 5123 C C . ASP B 1 296 ? -1.997 31.547 13.352 1 97.38 296 ASP B C 1
ATOM 5125 O O . ASP B 1 296 ? -2.768 30.906 12.633 1 97.38 296 ASP B O 1
ATOM 5129 N N . TYR B 1 297 ? -2.408 32.219 14.352 1 97.25 297 TYR B N 1
ATOM 5130 C CA . TYR B 1 297 ? -3.812 32.25 14.742 1 97.25 297 TYR B CA 1
ATOM 5131 C C . TYR B 1 297 ? -4.465 33.562 14.336 1 97.25 297 TYR B C 1
ATOM 5133 O O . TYR B 1 297 ? -5.551 33.906 14.812 1 97.25 297 TYR B O 1
ATOM 5141 N N . SER B 1 298 ? -3.75 34.281 13.461 1 94.88 298 SER B N 1
ATOM 5142 C CA . SER B 1 298 ? -4.344 35.5 12.922 1 94.88 298 SER B CA 1
ATOM 5143 C C . SER B 1 298 ? -5.32 35.188 11.789 1 94.88 298 SER B C 1
ATOM 5145 O O . SER B 1 298 ? -6.16 36.031 11.438 1 94.88 298 SER B O 1
ATOM 5147 N N . GLN B 1 299 ? -5.16 33.969 11.25 1 89 299 GLN B N 1
ATOM 5148 C CA . GLN B 1 299 ? -6.047 33.531 10.18 1 89 299 GLN B CA 1
ATOM 5149 C C . GLN B 1 299 ? -7.113 32.594 10.703 1 89 299 GLN B C 1
ATOM 5151 O O . GLN B 1 299 ? -6.824 31.719 11.539 1 89 299 GLN B O 1
ATOM 5156 N N . LYS B 1 300 ? -8.258 32.812 10.211 1 89.62 300 LYS B N 1
ATOM 5157 C CA . LYS B 1 300 ? -9.367 31.984 10.664 1 89.62 300 LYS B CA 1
ATOM 5158 C C . LYS B 1 300 ? -9.258 30.562 10.102 1 89.62 300 LYS B C 1
ATOM 5160 O O . LYS B 1 300 ? -9.492 29.594 10.82 1 89.62 300 LYS B O 1
ATOM 5165 N N . GLU B 1 301 ? -8.891 30.531 8.812 1 93.38 301 GLU B N 1
ATOM 5166 C CA . GLU B 1 301 ? -8.836 29.234 8.148 1 93.38 301 GLU B CA 1
ATOM 5167 C C . GLU B 1 301 ? -7.531 28.516 8.469 1 93.38 301 GLU B C 1
ATOM 5169 O O . GLU B 1 301 ? -6.449 28.969 8.078 1 93.38 301 GLU B O 1
ATOM 5174 N N . ARG B 1 302 ? -7.605 27.5 9.141 1 97.5 302 ARG B N 1
ATOM 5175 C CA . ARG B 1 302 ? -6.484 26.641 9.523 1 97.5 302 ARG B CA 1
ATOM 5176 C C . ARG B 1 302 ? -6.957 25.234 9.875 1 97.5 302 ARG B C 1
ATOM 5178 O O . ARG B 1 302 ? -8.141 25.031 10.141 1 97.5 302 ARG B O 1
ATOM 5185 N N . CYS B 1 303 ? -6.09 24.266 9.742 1 98.31 303 CYS B N 1
ATOM 5186 C CA . CYS B 1 303 ? -6.434 22.922 10.188 1 98.31 303 CYS B CA 1
ATOM 5187 C C . CYS B 1 303 ? -6.785 22.906 11.672 1 98.31 303 CYS B C 1
ATOM 5189 O O . CYS B 1 303 ? -6.316 23.766 12.43 1 98.31 303 CYS B O 1
ATOM 5191 N N . ALA B 1 304 ? -7.645 22.062 12.094 1 98.44 304 ALA B N 1
ATOM 5192 C CA . ALA B 1 304 ? -8.102 22 13.477 1 98.44 304 ALA B CA 1
ATOM 5193 C C . ALA B 1 304 ? -7.039 21.375 14.375 1 98.44 304 ALA B C 1
ATOM 5195 O O . ALA B 1 304 ? -7.258 20.312 14.961 1 98.44 304 ALA B O 1
ATOM 5196 N N . ILE B 1 305 ? -5.934 22.031 14.484 1 98.62 305 ILE B N 1
ATOM 5197 C CA . ILE B 1 305 ? -4.754 21.609 15.227 1 98.62 305 ILE B CA 1
ATOM 5198 C C . ILE B 1 305 ? -4.281 22.734 16.141 1 98.62 305 ILE B C 1
ATOM 5200 O O . ILE B 1 305 ? -4.254 23.906 15.727 1 98.62 305 ILE B O 1
ATOM 5204 N N . VAL B 1 306 ? -4.039 22.453 17.359 1 98.81 306 VAL B N 1
ATOM 5205 C CA . VAL B 1 306 ? -3.367 23.359 18.281 1 98.81 306 VAL B CA 1
ATOM 5206 C C . VAL B 1 306 ? -2.146 22.672 18.891 1 98.81 306 VAL B C 1
ATOM 5208 O O . VAL B 1 306 ? -2.268 21.609 19.5 1 98.81 306 VAL B O 1
ATOM 5211 N N . THR B 1 307 ? -1.044 23.203 18.641 1 98.75 307 THR B N 1
ATOM 5212 C CA . THR B 1 307 ? 0.206 22.703 19.188 1 98.75 307 THR B CA 1
ATOM 5213 C C . THR B 1 307 ? 0.742 23.641 20.266 1 98.75 307 THR B C 1
ATOM 5215 O O . THR B 1 307 ? 0.818 24.844 20.062 1 98.75 307 THR B O 1
ATOM 5218 N N . LEU B 1 308 ? 1.072 23.062 21.406 1 98.75 308 LEU B N 1
ATOM 5219 C CA . LEU B 1 308 ? 1.494 23.922 22.5 1 98.75 308 LEU B CA 1
ATOM 5220 C C . LEU B 1 308 ? 2.512 23.219 23.391 1 98.75 308 LEU B C 1
ATOM 5222 O O . LEU B 1 308 ? 2.729 22.016 23.266 1 98.75 308 LEU B O 1
ATOM 5226 N N . ASN B 1 309 ? 3.197 23.953 24.188 1 98.44 309 ASN B N 1
ATOM 5227 C CA . ASN B 1 309 ? 4.031 23.484 25.281 1 98.44 309 ASN B CA 1
ATOM 5228 C C . ASN B 1 309 ? 3.713 24.203 26.594 1 98.44 309 ASN B C 1
ATOM 5230 O O . ASN B 1 309 ? 3.115 25.281 26.578 1 98.44 309 ASN B O 1
ATOM 5234 N N . ILE B 1 310 ? 4.008 23.625 27.719 1 98 310 ILE B N 1
ATOM 5235 C CA . ILE B 1 310 ? 3.811 24.172 29.047 1 98 310 ILE B CA 1
ATOM 5236 C C . ILE B 1 310 ? 5.164 24.375 29.719 1 98 310 ILE B C 1
ATOM 5238 O O . ILE B 1 310 ? 5.773 23.422 30.219 1 98 310 ILE B O 1
ATOM 5242 N N . GLY B 1 311 ? 5.617 25.625 29.797 1 96.5 311 GLY B N 1
ATOM 5243 C CA . GLY B 1 311 ? 6.93 25.891 30.359 1 96.5 311 GLY B CA 1
ATOM 5244 C C . GLY B 1 311 ? 8.023 25.016 29.766 1 96.5 311 GLY B C 1
ATOM 5245 O O . GLY B 1 311 ? 8.156 24.938 28.547 1 96.5 311 GLY B O 1
ATOM 5246 N N . ASP B 1 312 ? 8.789 24.422 30.625 1 95.56 312 ASP B N 1
ATOM 5247 C CA . ASP B 1 312 ? 9.875 23.562 30.188 1 95.56 312 ASP B CA 1
ATOM 5248 C C . ASP B 1 312 ? 9.492 22.078 30.281 1 95.56 312 ASP B C 1
ATOM 5250 O O . ASP B 1 312 ? 10.352 21.203 30.203 1 95.56 312 ASP B O 1
ATOM 5254 N N . TYR B 1 313 ? 8.18 21.875 30.469 1 96.25 313 TYR B N 1
ATOM 5255 C CA . TYR B 1 313 ? 7.656 20.516 30.609 1 96.25 313 TYR B CA 1
ATOM 5256 C C . TYR B 1 313 ? 7.852 19.719 29.328 1 96.25 313 TYR B C 1
ATOM 5258 O O . TYR B 1 313 ? 7.41 20.141 28.25 1 96.25 313 TYR B O 1
ATOM 5266 N N . ASP B 1 314 ? 8.578 18.578 29.438 1 96.88 314 ASP B N 1
ATOM 5267 C CA . ASP B 1 314 ? 8.797 17.75 28.25 1 96.88 314 ASP B CA 1
ATOM 5268 C C . ASP B 1 314 ? 7.477 17.344 27.609 1 96.88 314 ASP B C 1
ATOM 5270 O O . ASP B 1 314 ? 6.551 16.922 28.312 1 96.88 314 ASP B O 1
ATOM 5274 N N . SER B 1 315 ? 7.402 17.453 26.297 1 97.19 315 SER B N 1
ATOM 5275 C CA . SER B 1 315 ? 6.145 17.203 25.594 1 97.19 315 SER B CA 1
ATOM 5276 C C . SER B 1 315 ? 5.645 15.789 25.828 1 97.19 315 SER B C 1
ATOM 5278 O O . SER B 1 315 ? 4.438 15.562 25.953 1 97.19 315 SER B O 1
ATOM 5280 N N . SER B 1 316 ? 6.539 14.797 25.766 1 96.06 316 SER B N 1
ATOM 5281 C CA . SER B 1 316 ? 6.145 13.406 25.969 1 96.06 316 SER B CA 1
ATOM 5282 C C . SER B 1 316 ? 5.551 13.203 27.359 1 96.06 316 SER B C 1
ATOM 5284 O O . SER B 1 316 ? 4.613 12.422 27.531 1 96.06 316 SER B O 1
ATOM 5286 N N . GLU B 1 317 ? 6.117 13.82 28.359 1 96.38 317 GLU B N 1
ATOM 5287 C CA . GLU B 1 317 ? 5.598 13.727 29.719 1 96.38 317 GLU B CA 1
ATOM 5288 C C . GLU B 1 317 ? 4.207 14.352 29.828 1 96.38 317 GLU B C 1
ATOM 5290 O O . GLU B 1 317 ? 3.328 13.805 30.5 1 96.38 317 GLU B O 1
ATOM 5295 N N . VAL B 1 318 ? 4.051 15.492 29.172 1 97.12 318 VAL B N 1
ATOM 5296 C CA . VAL B 1 318 ? 2.748 16.141 29.172 1 97.12 318 VAL B CA 1
ATOM 5297 C C . VAL B 1 318 ? 1.704 15.219 28.547 1 97.12 318 VAL B C 1
ATOM 5299 O O . VAL B 1 318 ? 0.628 15.023 29.125 1 97.12 318 VAL B O 1
ATOM 5302 N N . SER B 1 319 ? 1.998 14.688 27.391 1 96.56 319 SER B N 1
ATOM 5303 C CA . SER B 1 319 ? 1.064 13.797 26.703 1 96.56 319 SER B CA 1
ATOM 5304 C C . SER B 1 319 ? 0.766 12.555 27.547 1 96.56 319 SER B C 1
ATOM 5306 O O . SER B 1 319 ? -0.362 12.062 27.547 1 96.56 319 SER B O 1
ATOM 5308 N N . ASP B 1 320 ? 1.804 12.023 28.203 1 95.06 320 ASP B N 1
ATOM 5309 C CA . ASP B 1 320 ? 1.617 10.867 29.078 1 95.06 320 ASP B CA 1
ATOM 5310 C C . ASP B 1 320 ? 0.67 11.188 30.234 1 95.06 320 ASP B C 1
ATOM 5312 O O . ASP B 1 320 ? -0.197 10.383 30.578 1 95.06 320 ASP B O 1
ATOM 5316 N N . GLU B 1 321 ? 0.851 12.289 30.844 1 96 321 GLU B N 1
ATOM 5317 C CA . GLU B 1 321 ? -0.009 12.703 31.953 1 96 321 GLU B CA 1
ATOM 5318 C C . GLU B 1 321 ? -1.441 12.938 31.484 1 96 321 GLU B C 1
ATOM 5320 O O . GLU B 1 321 ? -2.395 12.555 32.156 1 96 321 GLU B O 1
ATOM 5325 N N . LEU B 1 322 ? -1.553 13.609 30.328 1 97.31 322 LEU B N 1
ATOM 5326 C CA . LEU B 1 322 ? -2.881 13.812 29.766 1 97.31 322 LEU B CA 1
ATOM 5327 C C . LEU B 1 322 ? -3.605 12.484 29.578 1 97.31 322 LEU B C 1
ATOM 5329 O O . LEU B 1 322 ? -4.797 12.375 29.875 1 97.31 322 LEU B O 1
ATOM 5333 N N . LEU B 1 323 ? -2.898 11.539 29.125 1 95 323 LEU B N 1
ATOM 5334 C CA . LEU B 1 323 ? -3.498 10.234 28.859 1 95 323 LEU B CA 1
ATOM 5335 C C . LEU B 1 323 ? -3.791 9.492 30.156 1 95 323 LEU B C 1
ATOM 5337 O O . LEU B 1 323 ? -4.906 9.016 30.375 1 95 323 LEU B O 1
ATOM 5341 N N . MET B 1 324 ? -2.82 9.375 31.047 1 94.44 324 MET B N 1
ATOM 5342 C CA . MET B 1 324 ? -2.891 8.523 32.219 1 94.44 324 MET B CA 1
ATOM 5343 C C . MET B 1 324 ? -3.809 9.133 33.281 1 94.44 324 MET B C 1
ATOM 5345 O O . MET B 1 324 ? -4.531 8.406 33.969 1 94.44 324 MET B O 1
ATOM 5349 N N . GLU B 1 325 ? -3.773 10.422 33.406 1 95.44 325 GLU B N 1
ATOM 5350 C CA . GLU B 1 325 ? -4.5 11.062 34.5 1 95.44 325 GLU B CA 1
ATOM 5351 C C . GLU B 1 325 ? -5.848 11.594 34.031 1 95.44 325 GLU B C 1
ATOM 5353 O O . GLU B 1 325 ? -6.816 11.617 34.812 1 95.44 325 GLU B O 1
ATOM 5358 N N . TYR B 1 326 ? -5.852 12.008 32.812 1 96.44 326 TYR B N 1
ATOM 5359 C CA . TYR B 1 326 ? -7.066 12.68 32.344 1 96.44 326 TYR B CA 1
ATOM 5360 C C . TYR B 1 326 ? -7.75 11.883 31.25 1 96.44 326 TYR B C 1
ATOM 5362 O O . TYR B 1 326 ? -8.844 12.242 30.797 1 96.44 326 TYR B O 1
ATOM 5370 N N . ASN B 1 327 ? -7.137 10.836 30.703 1 95.38 327 ASN B N 1
ATOM 5371 C CA . ASN B 1 327 ? -7.676 9.977 29.656 1 95.38 327 ASN B CA 1
ATOM 5372 C C . ASN B 1 327 ? -7.859 10.742 28.344 1 95.38 327 ASN B C 1
ATOM 5374 O O . ASN B 1 327 ? -8.859 10.562 27.656 1 95.38 327 ASN B O 1
ATOM 5378 N N . ILE B 1 328 ? -6.93 11.672 28.078 1 96.75 328 ILE B N 1
ATOM 5379 C CA . ILE B 1 328 ? -6.906 12.453 26.844 1 96.75 328 ILE B CA 1
ATOM 5380 C C . ILE B 1 328 ? -5.719 12.023 25.984 1 96.75 328 ILE B C 1
ATOM 5382 O O . ILE B 1 328 ? -4.566 12.125 26.406 1 96.75 328 ILE B O 1
ATOM 5386 N N . SER B 1 329 ? -6.035 11.539 24.781 1 94.75 329 SER B N 1
ATOM 5387 C CA . SER B 1 329 ? -4.988 11.109 23.859 1 94.75 329 SER B CA 1
ATOM 5388 C C . SER B 1 329 ? -4.555 12.242 22.953 1 94.75 329 SER B C 1
ATOM 5390 O O . SER B 1 329 ? -5.387 12.859 22.281 1 94.75 329 SER B O 1
ATOM 5392 N N . THR B 1 330 ? -3.314 12.57 22.953 1 96.25 330 THR B N 1
ATOM 5393 C CA . THR B 1 330 ? -2.686 13.562 22.094 1 96.25 330 THR B CA 1
ATOM 5394 C C . THR B 1 330 ? -1.445 12.984 21.406 1 96.25 330 THR B C 1
ATOM 5396 O O . THR B 1 330 ? -1.172 11.789 21.531 1 96.25 330 THR B O 1
ATOM 5399 N N . ARG B 1 331 ? -0.773 13.836 20.641 1 94.75 331 ARG B N 1
ATOM 5400 C CA . ARG B 1 331 ? 0.501 13.453 20.047 1 94.75 331 ARG B CA 1
ATOM 5401 C C . ARG B 1 331 ? 1.62 14.383 20.5 1 94.75 331 ARG B C 1
ATOM 5403 O O . ARG B 1 331 ? 1.439 15.602 20.531 1 94.75 331 ARG B O 1
ATOM 5410 N N . SER B 1 332 ? 2.729 13.758 20.875 1 95.44 332 SER B N 1
ATOM 5411 C CA . SER B 1 332 ? 3.869 14.562 21.312 1 95.44 332 SER B CA 1
ATOM 5412 C C . SER B 1 332 ? 5.117 14.227 20.5 1 95.44 332 SER B C 1
ATOM 5414 O O . SER B 1 332 ? 5.102 13.312 19.672 1 95.44 332 SER B O 1
ATOM 5416 N N . GLY B 1 333 ? 6.137 15 20.672 1 94.5 333 GLY B N 1
ATOM 5417 C CA . GLY B 1 333 ? 7.426 14.734 20.062 1 94.5 333 GLY B CA 1
ATOM 5418 C C . GLY B 1 333 ? 7.676 15.539 18.797 1 94.5 333 GLY B C 1
ATOM 5419 O O . GLY B 1 333 ? 7.441 16.75 18.781 1 94.5 333 GLY B O 1
ATOM 5420 N N . GLY B 1 334 ? 8.312 14.867 17.828 1 93.06 334 GLY B N 1
ATOM 5421 C CA . GLY B 1 334 ? 8.812 15.594 16.672 1 93.06 334 GLY B CA 1
ATOM 5422 C C . GLY B 1 334 ? 7.855 15.562 15.5 1 93.06 334 GLY B C 1
ATOM 5423 O O . GLY B 1 334 ? 8.07 16.25 14.5 1 93.06 334 GLY B O 1
ATOM 5424 N N . HIS B 1 335 ? 6.762 14.773 15.578 1 93.25 335 HIS B N 1
ATOM 5425 C CA . HIS B 1 335 ? 5.645 14.742 14.641 1 93.25 335 HIS B CA 1
ATOM 5426 C C . HIS B 1 335 ? 6.133 14.508 13.211 1 93.25 335 HIS B C 1
ATOM 5428 O O . HIS B 1 335 ? 5.5 14.961 12.258 1 93.25 335 HIS B O 1
ATOM 5434 N N . CYS B 1 336 ? 7.363 13.992 12.984 1 93.25 336 CYS B N 1
ATOM 5435 C CA . CYS B 1 336 ? 7.977 13.789 11.68 1 93.25 336 CYS B CA 1
ATOM 5436 C C . CYS B 1 336 ? 8.094 15.109 10.922 1 93.25 336 CYS B C 1
ATOM 5438 O O . CYS B 1 336 ? 7.973 15.148 9.703 1 93.25 336 CYS B O 1
ATOM 5440 N N . ALA B 1 337 ? 8.164 16.203 11.602 1 96.12 337 ALA B N 1
ATOM 5441 C CA . ALA B 1 337 ? 8.344 17.547 11.047 1 96.12 337 ALA B CA 1
ATOM 5442 C C . ALA B 1 337 ? 9.602 18.203 11.609 1 96.12 337 ALA B C 1
ATOM 5444 O O . ALA B 1 337 ? 9.523 19.25 12.258 1 96.12 337 ALA B O 1
ATOM 5445 N N . PRO B 1 338 ? 10.758 17.641 11.258 1 96.56 338 PRO B N 1
ATOM 5446 C CA . PRO B 1 338 ? 12.008 18.031 11.914 1 96.56 338 PRO B CA 1
ATOM 5447 C C . PRO B 1 338 ? 12.367 19.5 11.672 1 96.56 338 PRO B C 1
ATOM 5449 O O . PRO B 1 338 ? 12.758 20.203 12.602 1 96.56 338 PRO B O 1
ATOM 5452 N N . LEU B 1 339 ? 12.219 19.969 10.453 1 97.62 339 LEU B N 1
ATOM 5453 C CA . LEU B 1 339 ? 12.656 21.328 10.117 1 97.62 339 LEU B CA 1
ATOM 5454 C C . LEU B 1 339 ? 11.742 22.359 10.742 1 97.62 339 LEU B C 1
ATOM 5456 O O . LEU B 1 339 ? 12.188 23.453 11.125 1 97.62 339 LEU B O 1
ATOM 5460 N N . MET B 1 340 ? 10.461 22.031 10.883 1 97.12 340 MET B N 1
ATOM 5461 C CA . MET B 1 340 ? 9.531 22.953 11.539 1 97.12 340 MET B CA 1
ATOM 5462 C C . MET B 1 340 ? 9.844 23.062 13.031 1 97.12 340 MET B C 1
ATOM 5464 O O . MET B 1 340 ? 9.766 24.141 13.609 1 97.12 340 MET B O 1
ATOM 5468 N N . HIS B 1 341 ? 10.133 21.938 13.656 1 97.44 341 HIS B N 1
ATOM 5469 C CA . HIS B 1 341 ? 10.531 21.953 15.062 1 97.44 341 HIS B CA 1
ATOM 5470 C C . HIS B 1 341 ? 11.789 22.797 15.266 1 97.44 341 HIS B C 1
ATOM 5472 O O . HIS B 1 341 ? 11.906 23.516 16.266 1 97.44 341 HIS B O 1
ATOM 5478 N N . LYS B 1 342 ? 12.727 22.625 14.352 1 97.44 342 LYS B N 1
ATOM 5479 C CA . LYS B 1 342 ? 13.93 23.438 14.422 1 97.44 342 LYS B CA 1
ATOM 5480 C C . LYS B 1 342 ? 13.586 24.922 14.297 1 97.44 342 LYS B C 1
ATOM 5482 O O . LYS B 1 342 ? 14.102 25.75 15.055 1 97.44 342 LYS B O 1
ATOM 5487 N N . ALA B 1 343 ? 12.734 25.25 13.352 1 97 343 ALA B N 1
ATOM 5488 C CA . ALA B 1 343 ? 12.344 26.641 13.102 1 97 343 ALA B CA 1
ATOM 5489 C C . ALA B 1 343 ? 11.633 27.234 14.312 1 97 343 ALA B C 1
ATOM 5491 O O . ALA B 1 343 ? 11.781 28.422 14.609 1 97 343 ALA B O 1
ATOM 5492 N N . LEU B 1 344 ? 10.867 26.391 15.047 1 96.44 344 LEU B N 1
ATOM 5493 C CA . LEU B 1 344 ? 10.062 26.859 16.172 1 96.44 344 LEU B CA 1
ATOM 5494 C C . LEU B 1 344 ? 10.836 26.766 17.469 1 96.44 344 LEU B C 1
ATOM 5496 O O . LEU B 1 344 ? 10.375 27.219 18.516 1 96.44 344 LEU B O 1
ATOM 5500 N N . GLY B 1 345 ? 12.031 26.141 17.422 1 96.44 345 GLY B N 1
ATOM 5501 C CA . GLY B 1 345 ? 12.875 26 18.609 1 96.44 345 GLY B CA 1
ATOM 5502 C C . GLY B 1 345 ? 12.398 24.938 19.562 1 96.44 345 GLY B C 1
ATOM 5503 O O . GLY B 1 345 ? 12.57 25.047 20.781 1 96.44 345 GLY B O 1
ATOM 5504 N N . THR B 1 346 ? 11.781 23.875 19.047 1 96.69 346 THR B N 1
ATOM 5505 C CA . THR B 1 346 ? 11.172 22.891 19.922 1 96.69 346 THR B CA 1
ATOM 5506 C C . THR B 1 346 ? 11.859 21.531 19.766 1 96.69 346 THR B C 1
ATOM 5508 O O . THR B 1 346 ? 11.281 20.5 20.094 1 96.69 346 THR B O 1
ATOM 5511 N N . VAL B 1 347 ? 13.07 21.422 19.234 1 96.62 347 VAL B N 1
ATOM 5512 C CA . VAL B 1 347 ? 13.758 20.172 18.922 1 96.62 347 VAL B CA 1
ATOM 5513 C C . VAL B 1 347 ? 13.922 19.344 20.203 1 96.62 347 VAL B C 1
ATOM 5515 O O . VAL B 1 347 ? 13.594 18.156 20.234 1 96.62 347 VAL B O 1
ATOM 5518 N N . GLU B 1 348 ? 14.352 19.953 21.297 1 96.38 348 GLU B N 1
ATOM 5519 C CA . GLU B 1 348 ? 14.672 19.234 22.531 1 96.38 348 GLU B CA 1
ATOM 5520 C C . GLU B 1 348 ? 13.414 18.875 23.312 1 96.38 348 GLU B C 1
ATOM 5522 O O . GLU B 1 348 ? 13.266 17.75 23.781 1 96.38 348 GLU B O 1
ATOM 5527 N N . GLN B 1 349 ? 12.516 19.812 23.375 1 97.06 349 GLN B N 1
ATOM 5528 C CA . GLN B 1 349 ? 11.328 19.672 24.219 1 97.06 349 GLN B CA 1
ATOM 5529 C C . GLN B 1 349 ? 10.227 18.906 23.484 1 97.06 349 GLN B C 1
ATOM 5531 O O . GLN B 1 349 ? 9.391 18.25 24.125 1 97.06 349 GLN B O 1
ATOM 5536 N N . GLY B 1 350 ? 10.305 18.969 22.141 1 97.12 350 GLY B N 1
ATOM 5537 C CA . GLY B 1 350 ? 9.133 18.547 21.391 1 97.12 350 GLY B CA 1
ATOM 5538 C C . GLY B 1 350 ? 7.949 19.484 21.547 1 97.12 350 GLY B C 1
ATOM 5539 O O . GLY B 1 350 ? 8.109 20.625 21.984 1 97.12 350 GLY B O 1
ATOM 5540 N N . ALA B 1 351 ? 6.785 19.062 21.172 1 97.88 351 ALA B N 1
ATOM 5541 C CA . ALA B 1 351 ? 5.535 19.797 21.344 1 97.88 351 ALA B CA 1
ATOM 5542 C C . ALA B 1 351 ? 4.352 18.844 21.5 1 97.88 351 ALA B C 1
ATOM 5544 O O . ALA B 1 351 ? 4.445 17.672 21.141 1 97.88 351 ALA B O 1
ATOM 5545 N N . VAL B 1 352 ? 3.322 19.281 22.109 1 98.31 352 VAL B N 1
ATOM 5546 C CA . VAL B 1 352 ? 2.092 18.516 22.25 1 98.31 352 VAL B CA 1
ATOM 5547 C C . VAL B 1 352 ? 1.048 19.016 21.25 1 98.31 352 VAL B C 1
ATOM 5549 O O . VAL B 1 352 ? 0.69 20.188 21.266 1 98.31 352 VAL B O 1
ATOM 5552 N N . ARG B 1 353 ? 0.632 18.156 20.406 1 98.31 353 ARG B N 1
ATOM 5553 C CA . ARG B 1 353 ? -0.323 18.516 19.375 1 98.31 353 ARG B CA 1
ATOM 5554 C C . ARG B 1 353 ? -1.714 17.984 19.688 1 98.31 353 ARG B C 1
ATOM 5556 O O . ARG B 1 353 ? -1.883 16.781 19.922 1 98.31 353 ARG B O 1
ATOM 5563 N N . PHE B 1 354 ? -2.635 18.906 19.781 1 98.5 354 PHE B N 1
ATOM 5564 C CA . PHE B 1 354 ? -4.051 18.562 19.859 1 98.5 354 PHE B CA 1
ATOM 5565 C C . PHE B 1 354 ? -4.707 18.688 18.484 1 98.5 354 PHE B C 1
ATOM 5567 O O . PHE B 1 354 ? -4.559 19.719 17.812 1 98.5 354 PHE B O 1
ATOM 5574 N N . SER B 1 355 ? -5.352 17.703 18.047 1 98.19 355 SER B N 1
ATOM 5575 C CA . SER B 1 355 ? -6.094 17.75 16.797 1 98.19 355 SER B CA 1
ATOM 5576 C C . SER B 1 355 ? -7.523 17.266 16.984 1 98.19 355 SER B C 1
ATOM 5578 O O . SER B 1 355 ? -7.758 16.266 17.672 1 98.19 355 SER B O 1
ATOM 5580 N N . PHE B 1 356 ? -8.438 17.953 16.375 1 97.94 356 PHE B N 1
ATOM 5581 C CA . PHE B 1 356 ? -9.859 17.781 16.641 1 97.94 356 PHE B CA 1
ATOM 5582 C C . PHE B 1 356 ? -10.578 17.234 15.422 1 97.94 356 PHE B C 1
ATOM 5584 O O . PHE B 1 356 ? -10.172 17.5 14.289 1 97.94 356 PHE B O 1
ATOM 5591 N N . SER B 1 357 ? -11.578 16.453 15.648 1 96.12 357 SER B N 1
ATOM 5592 C CA . SER B 1 357 ? -12.492 15.992 14.617 1 96.12 357 SER B CA 1
ATOM 5593 C C . SER B 1 357 ? -13.906 16.5 14.867 1 96.12 357 SER B C 1
ATOM 5595 O O . SER B 1 357 ? -14.211 17.016 15.953 1 96.12 357 SER B O 1
ATOM 5597 N N . HIS B 1 358 ? -14.727 16.375 13.875 1 96.88 358 HIS B N 1
ATOM 5598 C CA . HIS B 1 358 ? -16.109 16.797 14.023 1 96.88 358 HIS B CA 1
ATOM 5599 C C . HIS B 1 358 ? -16.891 15.852 14.922 1 96.88 358 HIS B C 1
ATOM 5601 O O . HIS B 1 358 ? -18.047 16.141 15.289 1 96.88 358 HIS B O 1
ATOM 5607 N N . TYR B 1 359 ? -16.266 14.805 15.398 1 95.25 359 TYR B N 1
ATOM 5608 C CA . TYR B 1 359 ? -16.891 13.867 16.328 1 95.25 359 TYR B CA 1
ATOM 5609 C C . TYR B 1 359 ? -16.609 14.273 17.766 1 95.25 359 TYR B C 1
ATOM 5611 O O . TYR B 1 359 ? -17.25 13.781 18.703 1 95.25 359 TYR B O 1
ATOM 5619 N N . ASN B 1 360 ? -15.578 15.117 18 1 97.38 360 ASN B N 1
ATOM 5620 C CA . ASN B 1 360 ? -15.352 15.633 19.344 1 97.38 360 ASN B CA 1
ATOM 5621 C C . ASN B 1 360 ? -16.516 16.5 19.828 1 97.38 360 ASN B C 1
ATOM 5623 O O . ASN B 1 360 ? -17.312 16.953 19.016 1 97.38 360 ASN B O 1
ATOM 5627 N N . THR B 1 361 ? -16.531 16.688 21.141 1 97.94 361 THR B N 1
ATOM 5628 C CA . THR B 1 361 ? -17.609 17.5 21.703 1 97.94 361 THR B CA 1
ATOM 5629 C C . THR B 1 361 ? -17.031 18.688 22.469 1 97.94 361 THR B C 1
ATOM 5631 O O . THR B 1 361 ? -15.836 18.703 22.781 1 97.94 361 THR B O 1
ATOM 5634 N N . GLU B 1 362 ? -17.891 19.656 22.703 1 98.44 362 GLU B N 1
ATOM 5635 C CA . GLU B 1 362 ? -17.484 20.812 23.5 1 98.44 362 GLU B CA 1
ATOM 5636 C C . GLU B 1 362 ? -17.062 20.406 24.906 1 98.44 362 GLU B C 1
ATOM 5638 O O . GLU B 1 362 ? -16.109 20.969 25.469 1 98.44 362 GLU B O 1
ATOM 5643 N N . GLU B 1 363 ? -17.75 19.391 25.391 1 98.44 363 GLU B N 1
ATOM 5644 C CA . GLU B 1 363 ? -17.422 18.891 26.734 1 98.44 363 GLU B CA 1
ATOM 5645 C C . GLU B 1 363 ? -16.031 18.281 26.766 1 98.44 363 GLU B C 1
ATOM 5647 O O . GLU B 1 363 ? -15.289 18.484 27.734 1 98.44 363 GLU B O 1
ATOM 5652 N N . GLU B 1 364 ? -15.703 17.562 25.75 1 98.44 364 GLU B N 1
ATOM 5653 C CA . GLU B 1 364 ? -14.359 16.984 25.656 1 98.44 364 GLU B CA 1
ATOM 5654 C C . GLU B 1 364 ? -13.297 18.078 25.578 1 98.44 364 GLU B C 1
ATOM 5656 O O . GLU B 1 364 ? -12.234 17.969 26.203 1 98.44 364 GLU B O 1
ATOM 5661 N N . VAL B 1 365 ? -13.57 19.141 24.844 1 98.75 365 VAL B N 1
ATOM 5662 C CA . VAL B 1 365 ? -12.641 20.266 24.703 1 98.75 365 VAL B CA 1
ATOM 5663 C C . VAL B 1 365 ? -12.461 20.969 26.047 1 98.75 365 VAL B C 1
ATOM 5665 O O . VAL B 1 365 ? -11.336 21.297 26.422 1 98.75 365 VAL B O 1
ATOM 5668 N N . ASP B 1 366 ? -13.562 21.141 26.766 1 98.62 366 ASP B N 1
ATOM 5669 C CA . ASP B 1 366 ? -13.492 21.781 28.062 1 98.62 366 ASP B CA 1
ATOM 5670 C C . ASP B 1 366 ? -12.664 20.953 29.047 1 98.62 366 ASP B C 1
ATOM 5672 O O . ASP B 1 366 ? -11.93 21.5 29.875 1 98.62 366 ASP B O 1
ATOM 5676 N N . ALA B 1 367 ? -12.859 19.641 28.938 1 98.62 367 ALA B N 1
ATOM 5677 C CA . ALA B 1 367 ? -12.062 18.75 29.781 1 98.62 367 ALA B CA 1
ATOM 5678 C C . ALA B 1 367 ? -10.578 18.906 29.484 1 98.62 367 ALA B C 1
ATOM 5680 O O . ALA B 1 367 ? -9.75 18.906 30.391 1 98.62 367 ALA B O 1
ATOM 5681 N N . ALA B 1 368 ? -10.227 19.062 28.25 1 98.75 368 ALA B N 1
ATOM 5682 C CA . ALA B 1 368 ? -8.836 19.234 27.859 1 98.75 368 ALA B CA 1
ATOM 5683 C C . ALA B 1 368 ? -8.297 20.578 28.359 1 98.75 368 ALA B C 1
ATOM 5685 O O . ALA B 1 368 ? -7.152 20.672 28.812 1 98.75 368 ALA B O 1
ATOM 5686 N N . ILE B 1 369 ? -9.109 21.625 28.266 1 98.69 369 ILE B N 1
ATOM 5687 C CA . ILE B 1 369 ? -8.719 22.953 28.75 1 98.69 369 ILE B CA 1
ATOM 5688 C C . ILE B 1 369 ? -8.422 22.875 30.25 1 98.69 369 ILE B C 1
ATOM 5690 O O . ILE B 1 369 ? -7.402 23.406 30.703 1 98.69 369 ILE B O 1
ATOM 5694 N N . ARG B 1 370 ? -9.297 22.219 30.953 1 98.38 370 ARG B N 1
ATOM 5695 C CA . ARG B 1 370 ? -9.109 22.078 32.406 1 98.38 370 ARG B CA 1
ATOM 5696 C C . ARG B 1 370 ? -7.82 21.328 32.719 1 98.38 370 ARG B C 1
ATOM 5698 O O . ARG B 1 370 ? -7.078 21.703 33.625 1 98.38 370 ARG B O 1
ATOM 5705 N N . ALA B 1 371 ? -7.621 20.234 31.984 1 98.38 371 ALA B N 1
ATOM 5706 C CA . ALA B 1 371 ? -6.406 19.453 32.188 1 98.38 371 ALA B CA 1
ATOM 5707 C C . ALA B 1 371 ? -5.16 20.297 31.969 1 98.38 371 ALA B C 1
ATOM 5709 O O . ALA B 1 371 ? -4.195 20.203 32.75 1 98.38 371 ALA B O 1
ATOM 5710 N N . ILE B 1 372 ? -5.121 21.156 30.953 1 98.5 372 ILE B N 1
ATOM 5711 C CA . ILE B 1 372 ? -3.971 22.016 30.656 1 98.5 372 ILE B CA 1
ATOM 5712 C C . ILE B 1 372 ? -3.783 23.031 31.781 1 98.5 372 ILE B C 1
ATOM 5714 O O . ILE B 1 372 ? -2.654 23.328 32.188 1 98.5 372 ILE B O 1
ATOM 5718 N N . HIS B 1 373 ? -4.902 23.594 32.281 1 97.75 373 HIS B N 1
ATOM 5719 C CA . HIS B 1 373 ? -4.828 24.516 33.406 1 97.75 373 HIS B CA 1
ATOM 5720 C C . HIS B 1 373 ? -4.148 23.859 34.594 1 97.75 373 HIS B C 1
ATOM 5722 O O . HIS B 1 373 ? -3.277 24.453 35.219 1 97.75 373 HIS B O 1
ATOM 5728 N N . GLU B 1 374 ? -4.562 22.672 34.844 1 97.38 374 GLU B N 1
ATOM 5729 C CA . GLU B 1 374 ? -4.027 21.953 36 1 97.38 374 GLU B CA 1
ATOM 5730 C C . GLU B 1 374 ? -2.551 21.625 35.812 1 97.38 374 GLU B C 1
ATOM 5732 O O . GLU B 1 374 ? -1.753 21.766 36.75 1 97.38 374 GLU B O 1
ATOM 5737 N N . LEU B 1 375 ? -2.201 21.172 34.656 1 97.12 375 LEU B N 1
ATOM 5738 C CA . LEU B 1 375 ? -0.812 20.844 34.344 1 97.12 375 LEU B CA 1
ATOM 5739 C C . LEU B 1 375 ? 0.074 22.078 34.406 1 97.12 375 LEU B C 1
ATOM 5741 O O . LEU B 1 375 ? 1.242 22 34.812 1 97.12 375 LEU B O 1
ATOM 5745 N N . ALA B 1 376 ? -0.458 23.203 34 1 96.31 376 ALA B N 1
ATOM 5746 C CA . ALA B 1 376 ? 0.305 24.453 33.969 1 96.31 376 ALA B CA 1
ATOM 5747 C C . ALA B 1 376 ? 0.515 25 35.375 1 96.31 376 ALA B C 1
ATOM 5749 O O . ALA B 1 376 ? 1.435 25.781 35.625 1 96.31 376 ALA B O 1
ATOM 5750 N N . GLU B 1 377 ? -0.354 24.672 36.281 1 90.94 377 GLU B N 1
ATOM 5751 C CA . GLU B 1 377 ? -0.25 25.125 37.656 1 90.94 377 GLU B CA 1
ATOM 5752 C C . GLU B 1 377 ? 0.714 24.25 38.438 1 90.94 377 GLU B C 1
ATOM 5754 O O . GLU B 1 377 ? 1.192 24.656 39.5 1 90.94 377 GLU B O 1
ATOM 5759 N N . GLU B 1 378 ? 0.864 22.953 37.969 1 75.25 378 GLU B N 1
ATOM 5760 C CA . GLU B 1 378 ? 1.748 22.062 38.688 1 75.25 378 GLU B CA 1
ATOM 5761 C C . GLU B 1 378 ? 3.168 22.625 38.75 1 75.25 378 GLU B C 1
ATOM 5763 O O . GLU B 1 378 ? 3.688 23.125 37.781 1 75.25 378 GLU B O 1
ATOM 5768 N N . PRO B 1 379 ? 3.781 22.984 40.062 1 58.62 379 PRO B N 1
ATOM 5769 C CA . PRO B 1 379 ? 5.102 23.562 40.312 1 58.62 379 PRO B CA 1
ATOM 5770 C C . PRO B 1 379 ? 6.227 22.781 39.656 1 58.62 379 PRO B C 1
ATOM 5772 O O . PRO B 1 379 ? 6.094 21.578 39.406 1 58.62 379 PRO B O 1
#

InterPro domains:
  IPR000192 Aminotransferase class V domain [PF00266] (2-367)
  IPR010969 Cysteine desulfurase-related, unknown function [TIGR01977] (2-375)
  IPR010970 Cysteine desulfurase, SufS [cd06453] (2-372)
  IPR015421 Pyridoxal phosphate-dependent transferase, major domain [G3DSA:3.40.640.10] (21-270)
  IPR015422 Pyridoxal phosphate-dependent transferase, small domain [G3DSA:3.90.1150.10] (1-370)
  IPR015424 Pyridoxal phosphate-dependent transferase [SSF53383] (1-375)
  IPR016454 Cysteine desulfurase [PIRSF005572] (1-377)
  IPR020578 Aminotransferase class-V, pyridoxal-phosphate binding site [PS00595] (189-209)

Foldseek 3Di:
DAEFALLVFNDDFPPLLVVLLVVCVVQADFCPADPDPNVVVLVVLLQLLLVLVCVQAQNPDSLQKAKFQFLLQQLLQVLVFFDDAPAEEEEELLDFLSNVVSVVVVVVRHYHYHYFYADLQLHTDVVVVLVPDDPRYAEYEYEQARSAAQDGHLLLVVLVSCVVVPHAYEYEDAQPRLQHRHHCVNSNHQKYWYGCRHNLSFDRRIIIMGGHPPDFTQEPDAADQNPPVVDPDFDRGGPSNHDHDGHPSSRSSSSSSSSVVSVVCPSPNFNVLLLVLLVLLCVLAVPQPQKDWHHDPVDSDGASKIKIDGHLAAFVVLQVCCCPPLVYHWDWADSSSPSSCVSNVCNVRTITMGHGGSPDDSVSSVSVSVSSNVVNPPD/DAEFALLVFNDDFDPLLVVLLVVLVVQADFCPADPDPNVVVLVVLLQLLLVLVCVQAQNPDSLQKAKFQFLLQQLLQVLVFFDDAPAEEEEELLDFLSNVVSVVVVVVRHYHYHYFYADLQLHTDVVVVLVPDDPRYAEYEYEQARSAAQDGHLLLVVLVSCVVVPHAYEYEDAQPRLQHRHHCVNSNHQKYWYGCRHNLSFDRRIIIMGGHPPDFTQEPDAADQNPPVVDPDFDRGGPSNHDHDGHPSSRSSSSSSSSVVSVVCPSPNFNVLLLVLLVLLCVLAVPQPQKDWHHDPVDSDGASKIKIDGHLAAFVVLQVCCCPPLVYHWDWADSSSPSSCVSNVCNVRTITMGHGGSPDDSVSSVSVSVSSNVVNPPD

Sequence (758 aa):
MIYMDNAATTMHKPQEVIDAVVNAMNSMGNAGRGASEAALSASRVIYDTRDRLAELFGAEDARRIAFTSNSTESLNIAIKGSLNPGDHVITTVLEHNSVLRPLYEMEKNGVELSIIRCDEKGMPDISQMEASIKENTKMIICTNGSNLTGNYVDVSVIGKMAHAHGLMFVVDASQTAGVFPINVQEMNIDILCFTGHKGLLAPQGTGGIYVKEGIELRPLKTGGSGIQTYSKEHPVQMPTALEAGTLNGHGIAGLHAALGYLKKEGIDNIRRKEQELMWRFYNGVKDIPGVKIYGDYSQKERCAIVTLNIGDYDSSEVSDELLMEYNISTRSGGHCAPLMHKALGTVEQGAVRFSFSHYNTEEEVDAAIRAIHELAEEPMIYMDNAATTMHKPQEVIDAVVNAMNSMGNAGRGASEAALSASRVIYDTRDRLAELFGAEDARRIAFTSNSTESLNIAIKGSLNPGDHVITTVLEHNSVLRPLYEMEKNGVELSIIRCDEKGMPDISQMEASIKENTKMIICTNGSNLTGNYVDVSVIGKMAHAHGLMFVVDASQTAGVFPINVQEMNIDILCFTGHKGLLAPQGTGGIYVKEGIELRPLKTGGSGIQTYSKEHPVQMPTALEAGTLNGHGIAGLHAALGYLKKEGIDNIRRKEQELMWRFYNGVKDIPGVKIYGDYSQKERCAIVTLNIGDYDSSEVSDELLMEYNISTRSGGHCAPLMHKALGTVEQGAVRFSFSHYNTEEEVDAAIRAIHELAEEP

Secondary structure (DSSP, 8-state):
-EE-BTTT---PPPHHHHHHHHHHHHH---TTT---HHHHHHHHHHHHHHHHHHHHHT-S-GGGEEEESSHHHHHHHHHHHH--TT-EEEEETT--HHHHHHHHHHHHTT-EEEEE-B-TTS-B-HHHHHHT--TTEEEEEEESB-TTT-BBP-HHHHHHHHHHTT-EEEEE-TTTTTTS---TTTTT-SEEEEESSSTT-PPTT-EEEEE-TT-----S-----SSSTT-SSPP-STTGGG--S---HHHHHHHHHHHHHHHHH-HHHHHHHHHHHHHHHHHHHTTSTTEEEES--SSS-B-SEEEEEETT--HHHHHHHHHHHH-EE-EEE-TT-HHHHHHHT-TTT-EEEEE--TT--HHHHHHHHHHHHHHHH--/-EE-BTTT---PPPHHHHHHHHHHHHH---TTT--SHHHHHHHHHHHHHHHHHHHHHT-S-GGGEEEESSHHHHHHHHHHHH--TT-EEEEETT--HHHHHHHHHHHHTT-EEEEE-B-TTS-B-HHHHHHT--TTEEEEEEESB-TTT-BBP-HHHHHHHHHHTT-EEEEE-TTTTTTS---TTTTT-SEEEEESSSTT-PPTT-EEEEE-TT-----S-----SS-TT-SSPP-STTGGG--S---HHHHHHHHHHHHHHHHH-HHHHHHHHHHHHHHHHHHHTTSTTEEEES--S-S-B-SEEEEEETT--HHHHHHHHHHHH-EE-EEE-TT-HHHHHHHT-TTT-EEEEE--TT--HHHHHHHHHHHHHHHH--

pLDDT: mean 95.22, std 8.59, range [43.12, 98.94]